Protein AF-A0A9X3EQH7-F1 (afdb_monomer)

Sequence (490 aa):
MEGELGTYFRPEPGEALQLRRQWLDAEDKPLDEDWRPAARTPAGTYRLDLADRPPRAVKLRYQLSRDYGTHNGPVADSYESDGGGDFWSVLALAGRDALELDLAALPPAGKPARLEWRGEPPDQRAVRIFRDTWGPRSTALQRSMTAPDGKVREPTPAQRAALAALAAEARADADAAADDDTRMLLRLAYLDVFPVLHDPAHAREQADWILARVDPLDPRLGLLSSVPFHLGRVLETADESFAARAEVWLGHAADHPHAELALTALHYLLARADARGLDDRVAALYARVREPRFADNFNAEFIARQFDPDRPIQRGKPFPDFEFPALAAGAPPVTGAARRGRPYFIEFWATWCGPCVAGMPELHAAYAAVNDLQAGPGEDALHELGPAARPNIEFVFVSLDAKPGDVEAFRAQQWTMPWTHAIVRPDDLADVWGRFGFMGIPMGVLVDEAGTVVALSSDLRDDELVPTLRQAARATPAAAIPARTAAGRP

Secondary structure (DSSP, 8-state):
-EEE------PPTTPPEEEEEEEE-TTS-EEEEEEEEEEEPTTS-EEEE-TT--TT--EEEEEEEETTEEE--S--SEEEE-SSSSEEEEEE-TT-SEEEE-GGGSPPTTPEEEPPP-SS-HHHHHHHHHHHHHHHHHHHHHHTTB-TTS-B-PPPHHHHHHHHHHHHHHHHHHHT-SSHHHHHHHHHHHHHHS---S-HHHHHHHHHHHHHH--TT-GGGGG-THHHHHHHHHHTT--HHHHHHHHHHHHHHTT-SSHHHHHHHHHHHHHHHHHTT-HHHHHHHHHHHTSGGGTT-HHHHHHHHHH-TT-SS-TTSBPPP-EE-BSSTTPPPEESGGGTTS-EEEEEE-TT-HHHHHTHHHHHHHHHHHTT--PPSSHHHHHTPPPPSS-SSEEEEEE--S-HHHHHHHHHHT----SEEEE--GGGHHHHHHHH---SS-EEEEE-TTSBEEEEGGGSSHHHHHHHHHHHHHSS----PPP-------

Nearest PDB structures (foldseek):
  3lwa-assembly1_A  TM=7.481E-01  e=4.629E-06  Corynebacterium glutamicum
  7pub-assembly1_DJ  TM=3.836E-01  e=9.292E-01  Trypanosoma brucei brucei
  8whl-assembly2_C  TM=3.987E-01  e=3.322E+00  Homo sapiens
  8whh-assembly1_D  TM=3.683E-01  e=8.192E+00  Homo sapiens

Structure (mmCIF, N/CA/C/O backbone):
data_AF-A0A9X3EQH7-F1
#
_entry.id   AF-A0A9X3EQH7-F1
#
loop_
_atom_site.group_PDB
_atom_site.id
_atom_site.type_symbol
_atom_site.label_atom_id
_atom_site.label_alt_id
_atom_site.label_comp_id
_atom_site.label_asym_id
_atom_site.label_entity_id
_atom_site.label_seq_id
_atom_site.pdbx_PDB_ins_code
_atom_site.Cartn_x
_atom_site.Cartn_y
_atom_site.Cartn_z
_atom_site.occupancy
_atom_site.B_iso_or_equiv
_atom_site.auth_seq_id
_atom_site.auth_comp_id
_atom_site.auth_asym_id
_atom_site.auth_atom_id
_atom_site.pdbx_PDB_model_num
ATOM 1 N N . MET A 1 1 ? 22.364 -3.019 -32.786 1.00 47.62 1 MET A N 1
ATOM 2 C CA . MET A 1 1 ? 23.163 -1.813 -33.098 1.00 47.62 1 MET A CA 1
ATOM 3 C C . MET A 1 1 ? 24.217 -2.171 -34.141 1.00 47.62 1 MET A C 1
ATOM 5 O O . MET A 1 1 ? 24.573 -3.342 -34.221 1.00 47.62 1 MET A O 1
ATOM 9 N N . GLU A 1 2 ? 24.688 -1.216 -34.944 1.00 48.81 2 GLU A N 1
ATOM 10 C CA . GLU A 1 2 ? 25.923 -1.395 -35.726 1.00 48.81 2 GLU A CA 1
ATOM 11 C C . GLU A 1 2 ? 27.108 -1.086 -34.806 1.00 48.81 2 GLU A C 1
ATOM 13 O O . GLU A 1 2 ? 27.130 -0.034 -34.170 1.00 48.81 2 GLU A O 1
ATOM 18 N N . GLY A 1 3 ? 28.041 -2.025 -34.662 1.00 50.38 3 GLY A N 1
ATOM 19 C CA . GLY A 1 3 ? 29.255 -1.845 -33.871 1.00 50.38 3 GLY A CA 1
ATOM 20 C C . GLY A 1 3 ? 30.444 -2.461 -34.592 1.00 50.38 3 GLY A C 1
ATOM 21 O O . GLY A 1 3 ? 30.319 -3.516 -35.213 1.00 50.38 3 GLY A O 1
ATOM 22 N N . GLU A 1 4 ? 31.591 -1.798 -34.543 1.00 52.47 4 GLU A N 1
ATOM 23 C CA . GLU A 1 4 ? 32.838 -2.345 -35.067 1.00 52.47 4 GLU A CA 1
ATOM 24 C C . GLU A 1 4 ? 33.473 -3.192 -33.967 1.00 52.47 4 GLU A C 1
ATOM 26 O O . GLU A 1 4 ? 33.865 -2.673 -32.924 1.00 52.47 4 GLU A O 1
ATOM 31 N N . LEU A 1 5 ? 33.528 -4.508 -34.168 1.00 54.84 5 LEU A N 1
ATOM 32 C CA . LEU A 1 5 ? 34.350 -5.347 -33.307 1.00 54.84 5 LEU A CA 1
ATOM 33 C C . LEU A 1 5 ? 35.828 -5.029 -33.603 1.00 54.84 5 LEU A C 1
ATOM 35 O O . LEU A 1 5 ? 36.191 -4.792 -34.759 1.00 54.84 5 LEU A O 1
ATOM 39 N N . GLY A 1 6 ? 36.642 -4.951 -32.548 1.00 54.53 6 GLY A N 1
ATOM 40 C CA . GLY A 1 6 ? 37.975 -4.349 -32.567 1.00 54.53 6 GLY A CA 1
ATOM 41 C C . GLY A 1 6 ? 38.993 -4.987 -33.522 1.00 54.53 6 GLY A C 1
ATOM 42 O O . GLY A 1 6 ? 38.753 -5.974 -34.217 1.00 54.53 6 GLY A O 1
ATOM 43 N N . THR A 1 7 ? 40.186 -4.395 -33.571 1.00 56.50 7 THR A N 1
ATOM 44 C CA . THR A 1 7 ? 41.328 -4.898 -34.346 1.00 56.50 7 THR A CA 1
ATOM 45 C C . THR A 1 7 ? 41.802 -6.255 -33.831 1.00 56.50 7 THR A C 1
ATOM 47 O O . THR A 1 7 ? 42.535 -6.336 -32.852 1.00 56.50 7 THR A O 1
ATOM 50 N N . TYR A 1 8 ? 41.433 -7.328 -34.525 1.00 66.19 8 TYR A N 1
ATOM 51 C CA . TYR A 1 8 ? 41.909 -8.675 -34.217 1.00 66.19 8 TYR A CA 1
ATOM 52 C C . TYR A 1 8 ? 43.378 -8.866 -34.591 1.00 66.19 8 TYR A C 1
ATOM 54 O O . TYR A 1 8 ? 43.788 -8.572 -35.718 1.00 66.19 8 TYR A O 1
ATOM 62 N N . PHE A 1 9 ? 44.168 -9.432 -33.678 1.00 64.81 9 PHE A N 1
ATOM 63 C CA . PHE A 1 9 ? 45.531 -9.855 -33.987 1.00 64.81 9 PHE A CA 1
ATOM 64 C C . PHE A 1 9 ? 45.555 -11.298 -34.513 1.00 64.81 9 PHE A C 1
ATOM 66 O O . PHE A 1 9 ? 44.743 -12.138 -34.123 1.00 64.81 9 PHE A O 1
ATOM 73 N N . ARG A 1 10 ? 46.524 -11.608 -35.381 1.00 66.44 10 ARG A N 1
ATOM 74 C CA . ARG A 1 10 ? 46.844 -12.983 -35.792 1.00 66.44 10 ARG A CA 1
ATOM 75 C C . ARG A 1 10 ? 48.237 -13.349 -35.25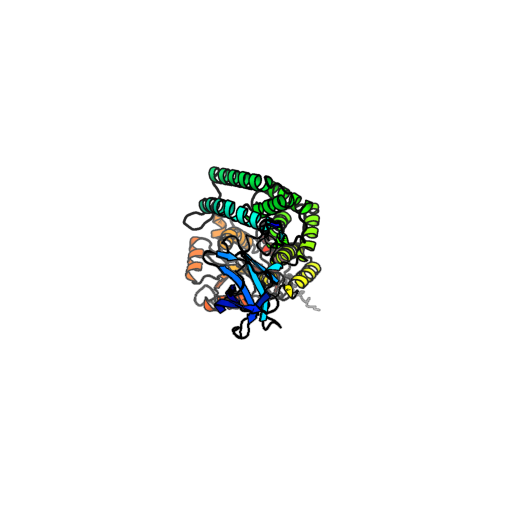3 1.00 66.44 10 ARG A C 1
ATOM 77 O O . ARG A 1 10 ? 49.161 -12.570 -35.492 1.00 66.44 10 ARG A O 1
ATOM 84 N N . PRO A 1 11 ? 48.397 -14.450 -34.492 1.00 65.62 11 PRO A N 1
ATOM 85 C CA . PRO A 1 11 ? 49.711 -14.942 -34.071 1.00 65.62 11 PRO A CA 1
ATOM 86 C C . PRO A 1 11 ? 50.569 -15.315 -35.284 1.00 65.62 11 PRO A C 1
ATOM 88 O O . PRO A 1 11 ? 50.025 -15.709 -36.322 1.00 65.62 11 PRO A O 1
ATOM 91 N N . GLU A 1 12 ? 51.893 -15.240 -35.150 1.00 69.69 12 GLU A N 1
ATOM 92 C CA . GLU A 1 12 ? 52.789 -15.717 -36.206 1.00 69.69 12 GLU A CA 1
ATOM 93 C C . GLU A 1 12 ? 52.709 -17.254 -36.341 1.00 69.69 12 GLU A C 1
ATOM 95 O O . GLU A 1 12 ? 52.371 -17.965 -35.382 1.00 69.69 12 GLU A O 1
ATOM 100 N N . PRO A 1 13 ? 53.012 -17.823 -37.523 1.00 65.81 13 PRO A N 1
ATOM 101 C CA . PRO A 1 13 ? 53.007 -19.268 -37.718 1.00 65.81 13 PRO A CA 1
ATOM 102 C C . PRO A 1 13 ? 53.921 -19.995 -36.717 1.00 65.81 13 PRO A C 1
ATOM 104 O O . PRO A 1 13 ? 55.137 -19.838 -36.740 1.00 65.81 13 PRO A O 1
ATOM 107 N N . GLY A 1 14 ? 53.328 -20.840 -35.868 1.00 67.81 14 GLY A N 1
ATOM 108 C CA . GLY A 1 14 ? 54.047 -21.628 -34.856 1.00 67.81 14 GLY A CA 1
ATOM 109 C C . GLY A 1 14 ? 53.957 -21.077 -33.430 1.00 67.81 14 GLY A C 1
ATOM 110 O O . GLY A 1 14 ? 54.350 -21.779 -32.500 1.00 67.81 14 GLY A O 1
ATOM 111 N N . GLU A 1 15 ? 53.391 -19.884 -33.233 1.00 72.31 15 GLU A N 1
ATOM 112 C CA . GLU A 1 15 ? 53.126 -19.342 -31.898 1.00 72.31 15 GLU A CA 1
ATOM 113 C C . GLU A 1 15 ? 51.874 -19.966 -31.264 1.00 72.31 15 GLU A C 1
ATOM 115 O O . GLU A 1 15 ? 50.870 -20.231 -31.936 1.00 72.31 15 GLU A O 1
ATOM 120 N N . ALA A 1 16 ? 51.928 -20.177 -29.946 1.00 80.44 16 ALA A N 1
ATOM 121 C CA . ALA A 1 16 ? 50.755 -20.515 -29.150 1.00 80.44 16 ALA A CA 1
ATOM 122 C C . ALA A 1 16 ? 49.881 -19.270 -28.946 1.00 80.44 16 ALA A C 1
ATOM 124 O O . ALA A 1 16 ? 50.389 -18.174 -28.709 1.00 80.44 16 ALA A O 1
ATOM 125 N N . LEU A 1 17 ? 48.562 -19.446 -28.997 1.00 86.50 17 LEU A N 1
ATOM 126 C CA . LEU A 1 17 ? 47.609 -18.377 -28.716 1.00 86.50 17 LEU A CA 1
ATOM 127 C C . LEU A 1 17 ? 47.393 -18.302 -27.205 1.00 86.50 17 LEU A C 1
ATOM 129 O O . LEU A 1 17 ? 47.010 -19.306 -26.617 1.00 86.50 17 LEU A O 1
ATOM 133 N N . GLN A 1 18 ? 47.631 -17.154 -26.572 1.00 89.25 18 GLN A N 1
ATOM 134 C CA . GLN A 1 18 ? 47.339 -16.979 -25.146 1.00 89.25 18 GLN A CA 1
ATOM 135 C C . GLN A 1 18 ? 45.876 -16.592 -24.942 1.00 89.25 18 GLN A C 1
ATOM 137 O O . GLN A 1 18 ? 45.337 -15.759 -25.672 1.00 89.25 18 GLN A O 1
ATOM 142 N N . LEU A 1 19 ? 45.242 -17.185 -23.934 1.00 90.81 19 LEU A N 1
ATOM 143 C CA . LEU A 1 19 ? 43.867 -16.909 -23.545 1.00 90.81 19 LEU A CA 1
ATOM 144 C C . LEU A 1 19 ? 43.802 -16.536 -22.072 1.00 90.81 19 LEU A C 1
ATOM 146 O O . LEU A 1 19 ? 44.406 -17.206 -21.241 1.00 90.81 19 LEU A O 1
ATOM 150 N N . ARG A 1 20 ? 43.008 -15.517 -21.758 1.00 92.00 20 ARG A N 1
ATOM 151 C CA . ARG A 1 20 ? 42.480 -15.270 -20.416 1.00 92.00 20 ARG A CA 1
ATOM 152 C C . ARG A 1 20 ? 41.190 -16.060 -20.276 1.00 92.00 20 ARG A C 1
ATOM 154 O O . ARG A 1 20 ? 40.320 -15.919 -21.133 1.00 92.00 20 ARG A O 1
ATOM 161 N N . ARG A 1 21 ? 41.035 -16.863 -19.232 1.00 93.69 21 ARG A N 1
ATOM 162 C CA . ARG A 1 21 ? 39.824 -17.652 -18.971 1.00 93.69 21 ARG A CA 1
ATOM 163 C C . ARG A 1 21 ? 39.315 -17.325 -17.585 1.00 93.69 21 ARG A C 1
ATOM 165 O O . ARG A 1 21 ? 40.122 -17.231 -16.670 1.00 93.69 21 ARG A O 1
ATOM 172 N N . GLN A 1 22 ? 38.003 -17.253 -17.399 1.00 95.00 22 GLN A N 1
ATOM 173 C CA . GLN A 1 22 ? 37.457 -17.553 -16.084 1.00 95.00 22 GLN A CA 1
ATOM 174 C C . GLN A 1 22 ? 36.165 -18.359 -16.121 1.00 95.00 22 GLN A C 1
ATOM 176 O O . GLN A 1 22 ? 35.323 -18.240 -17.015 1.00 95.00 22 GLN A O 1
ATOM 181 N N . TRP A 1 23 ? 36.061 -19.213 -15.116 1.00 95.94 23 TRP A N 1
ATOM 182 C CA . TRP A 1 23 ? 35.001 -20.185 -14.929 1.00 95.94 23 TRP A CA 1
ATOM 183 C C . TRP A 1 23 ? 33.902 -19.587 -14.057 1.00 95.94 23 TRP A C 1
ATOM 185 O O . TRP A 1 23 ? 34.209 -18.960 -13.044 1.00 95.94 23 TRP A O 1
ATOM 195 N N . LEU A 1 24 ? 32.639 -19.803 -14.420 1.00 94.75 24 LEU A N 1
ATOM 196 C CA . LEU A 1 24 ? 31.483 -19.267 -13.699 1.00 94.75 24 LEU A CA 1
ATOM 197 C C . LEU A 1 24 ? 30.550 -20.397 -13.242 1.00 94.75 24 LEU A C 1
ATOM 199 O O . LEU A 1 24 ? 30.375 -21.391 -13.961 1.00 94.75 24 LEU A O 1
ATOM 203 N N . ASP A 1 25 ? 29.948 -20.238 -12.062 1.00 95.19 25 ASP A N 1
ATOM 204 C CA . ASP A 1 25 ? 28.865 -21.105 -11.580 1.00 95.19 25 ASP A CA 1
ATOM 205 C C . ASP A 1 25 ? 27.483 -20.707 -12.139 1.00 95.19 25 ASP A C 1
ATOM 207 O O . ASP A 1 25 ? 27.373 -19.892 -13.057 1.00 95.19 25 ASP A O 1
ATOM 211 N N . ALA A 1 26 ? 26.422 -21.367 -11.661 1.00 91.00 26 ALA A N 1
ATOM 212 C CA . ALA A 1 26 ? 25.060 -21.189 -12.170 1.00 91.00 26 ALA A CA 1
ATOM 213 C C . ALA A 1 26 ? 24.463 -19.815 -11.842 1.00 91.00 26 ALA A C 1
ATOM 215 O O . ALA A 1 26 ? 23.550 -19.370 -12.536 1.00 91.00 26 ALA A O 1
ATOM 216 N N . GLU A 1 27 ? 25.006 -19.139 -10.831 1.00 90.38 27 GLU A N 1
ATOM 217 C CA . GLU A 1 27 ? 24.632 -17.792 -10.412 1.00 90.38 27 GLU A CA 1
ATOM 218 C C . GLU A 1 27 ? 25.561 -16.716 -11.005 1.00 90.38 27 GLU A C 1
ATOM 220 O O . GLU A 1 27 ? 25.587 -15.587 -10.515 1.00 90.38 27 GLU A O 1
ATOM 225 N N . ASP A 1 28 ? 26.340 -17.063 -12.038 1.00 85.25 28 ASP A N 1
ATOM 226 C CA . ASP A 1 28 ? 27.300 -16.185 -12.715 1.00 85.25 28 ASP A CA 1
ATOM 227 C C . ASP A 1 28 ? 28.432 -15.664 -11.811 1.00 85.25 28 ASP A C 1
ATOM 229 O O . ASP A 1 28 ? 29.045 -14.626 -12.080 1.00 85.25 28 ASP A O 1
ATOM 233 N N . LYS A 1 29 ? 28.773 -16.399 -10.742 1.00 89.31 29 LYS A N 1
ATOM 234 C CA . LYS A 1 29 ? 29.899 -16.041 -9.872 1.00 89.31 29 LYS A CA 1
ATOM 235 C C . LYS A 1 29 ? 31.217 -16.634 -10.381 1.00 89.31 29 LYS A C 1
ATOM 237 O O . LYS A 1 29 ? 31.267 -17.828 -10.689 1.00 89.31 29 LYS A O 1
ATOM 242 N N . PRO A 1 30 ? 32.310 -15.845 -10.402 1.00 89.50 30 PRO A N 1
ATOM 243 C CA . PRO A 1 30 ? 33.646 -16.339 -10.725 1.00 89.50 30 PRO A CA 1
ATOM 244 C C . PRO A 1 30 ? 34.120 -17.414 -9.747 1.00 89.50 30 PRO A C 1
ATOM 246 O O . PRO A 1 30 ? 34.098 -17.210 -8.533 1.00 89.50 30 PRO A O 1
ATOM 249 N N . LEU A 1 31 ? 34.584 -18.538 -10.286 1.00 92.75 31 LEU A N 1
ATOM 250 C CA . LEU A 1 31 ? 35.161 -19.647 -9.527 1.00 92.75 31 LEU A CA 1
ATOM 251 C C . LEU A 1 31 ? 36.690 -19.625 -9.557 1.00 92.75 31 LEU A C 1
ATOM 253 O O . LEU A 1 31 ? 37.321 -19.843 -8.527 1.00 92.75 31 LEU A O 1
ATOM 257 N N . ASP A 1 32 ? 37.267 -19.385 -10.735 1.00 93.06 32 ASP A N 1
ATOM 258 C CA . ASP A 1 32 ? 38.712 -19.317 -10.953 1.00 93.06 32 ASP A CA 1
ATOM 259 C C . ASP A 1 32 ? 39.026 -18.558 -12.251 1.00 93.06 32 ASP A C 1
ATOM 261 O O . ASP A 1 32 ? 38.232 -18.617 -13.194 1.00 93.06 32 ASP A O 1
ATOM 265 N N . GLU A 1 33 ? 40.169 -17.871 -12.298 1.00 92.44 33 GLU A N 1
ATOM 266 C CA . GLU A 1 33 ? 40.661 -17.110 -13.452 1.00 92.44 33 GLU A CA 1
ATOM 267 C C . GLU A 1 33 ? 42.134 -17.428 -13.723 1.00 92.44 33 GLU A C 1
ATOM 269 O O . GLU A 1 33 ? 42.981 -17.287 -12.841 1.00 92.44 33 GLU A O 1
ATOM 274 N N . ASP A 1 34 ? 42.456 -17.796 -14.963 1.00 91.12 34 ASP A N 1
ATOM 275 C CA . ASP A 1 34 ? 43.820 -18.123 -15.361 1.00 91.12 34 ASP A CA 1
ATOM 276 C C . ASP A 1 34 ? 44.175 -17.677 -16.787 1.00 91.12 34 ASP A C 1
ATOM 278 O O . ASP A 1 34 ? 43.331 -17.258 -17.585 1.00 91.12 34 ASP A O 1
ATOM 282 N N . TRP A 1 35 ? 45.472 -17.751 -17.099 1.00 90.69 35 TRP A N 1
ATOM 283 C CA . TRP A 1 35 ? 46.003 -17.522 -18.441 1.00 90.69 35 TRP A CA 1
ATOM 284 C C . TRP A 1 35 ? 46.541 -18.834 -18.996 1.00 90.69 35 TRP A C 1
ATOM 286 O O . TRP A 1 35 ? 47.392 -19.472 -18.368 1.00 90.69 35 TRP A O 1
ATOM 296 N N . ARG A 1 36 ? 46.063 -19.245 -20.172 1.00 88.31 36 ARG A N 1
ATOM 297 C CA . ARG A 1 36 ? 46.442 -20.519 -20.789 1.00 88.31 36 ARG A CA 1
ATOM 298 C C . ARG A 1 36 ? 46.743 -20.405 -22.275 1.00 88.31 36 ARG A C 1
ATOM 300 O O . ARG A 1 36 ? 46.011 -19.727 -22.993 1.00 88.31 36 ARG A O 1
ATOM 307 N N . PRO A 1 37 ? 47.748 -21.150 -22.766 1.00 89.25 37 PRO A N 1
ATOM 308 C CA . PRO A 1 37 ? 47.955 -21.308 -24.193 1.00 89.25 37 PRO A CA 1
ATOM 309 C C . PRO A 1 37 ? 46.933 -22.281 -24.800 1.00 89.25 37 PRO A C 1
ATOM 311 O O . PRO A 1 37 ? 46.710 -23.367 -24.265 1.00 89.25 37 PRO A O 1
ATOM 314 N N . ALA A 1 38 ? 46.385 -21.941 -25.964 1.00 88.56 38 ALA A N 1
ATOM 315 C CA . ALA A 1 38 ? 45.770 -22.895 -26.880 1.00 88.56 38 ALA A CA 1
ATOM 316 C C . ALA A 1 38 ? 46.806 -23.382 -27.901 1.00 88.56 38 ALA A C 1
ATOM 318 O O . ALA A 1 38 ? 47.570 -22.597 -28.476 1.00 88.56 38 ALA A O 1
ATOM 319 N N . ALA A 1 39 ? 46.823 -24.693 -28.135 1.00 87.50 39 ALA A N 1
ATOM 320 C CA . ALA A 1 39 ? 47.777 -25.330 -29.031 1.00 87.50 39 ALA A CA 1
ATOM 321 C C . ALA A 1 39 ? 47.301 -25.240 -30.483 1.00 87.50 39 ALA A C 1
ATOM 323 O O . ALA A 1 39 ? 46.134 -25.495 -30.781 1.00 87.50 39 ALA A O 1
ATOM 324 N N . ARG A 1 40 ? 48.211 -24.919 -31.404 1.00 87.38 40 ARG A N 1
ATOM 325 C CA . ARG A 1 40 ? 47.906 -24.902 -32.837 1.00 87.38 40 ARG A CA 1
ATOM 326 C C . ARG A 1 40 ? 47.706 -26.329 -33.354 1.00 87.38 40 ARG A C 1
ATOM 328 O O . ARG A 1 40 ? 48.545 -27.198 -33.125 1.00 87.38 40 ARG A O 1
ATOM 335 N N . THR A 1 41 ? 46.616 -26.568 -34.071 1.00 87.62 41 THR A N 1
ATOM 336 C CA . THR A 1 41 ? 46.286 -27.868 -34.663 1.00 87.62 41 THR A CA 1
ATOM 337 C C . THR A 1 41 ? 46.923 -28.022 -36.054 1.00 87.62 41 THR A C 1
ATOM 339 O O . THR A 1 41 ? 47.283 -27.022 -36.689 1.00 87.62 41 THR A O 1
ATOM 342 N N . PRO A 1 42 ? 47.030 -29.253 -36.596 1.00 85.31 42 PRO A N 1
ATOM 343 C CA . PRO A 1 42 ? 47.470 -29.471 -37.978 1.00 85.31 42 PRO A CA 1
ATOM 344 C C . PRO A 1 42 ? 46.581 -28.789 -39.029 1.00 85.31 42 PRO A C 1
ATOM 346 O O . PRO A 1 42 ? 47.064 -28.445 -40.104 1.00 85.31 42 PRO A O 1
ATOM 349 N N . ALA A 1 43 ? 45.300 -28.565 -38.713 1.00 84.44 43 ALA A N 1
ATOM 350 C CA . ALA A 1 43 ? 44.348 -27.869 -39.578 1.00 84.44 43 ALA A CA 1
ATOM 351 C C . ALA A 1 43 ? 44.527 -26.338 -39.568 1.00 84.44 43 ALA A C 1
ATOM 353 O O . ALA A 1 43 ? 43.871 -25.639 -40.334 1.00 84.44 43 ALA A O 1
ATOM 354 N N . GLY A 1 44 ? 45.417 -25.808 -38.720 1.00 83.81 44 GLY A N 1
ATOM 355 C CA . GLY A 1 44 ? 45.674 -24.374 -38.598 1.00 83.81 44 GLY A CA 1
ATOM 356 C C . GLY A 1 44 ? 44.740 -23.631 -37.638 1.00 83.81 44 GLY A C 1
ATOM 357 O O . GLY A 1 44 ? 44.890 -22.418 -37.510 1.00 83.81 44 GLY A O 1
ATOM 358 N N . THR A 1 45 ? 43.837 -24.336 -36.947 1.00 89.19 45 THR A N 1
ATOM 359 C CA . THR A 1 45 ? 43.031 -23.814 -35.826 1.00 89.19 45 THR A CA 1
ATOM 360 C C . THR A 1 45 ? 43.816 -23.870 -34.515 1.00 89.19 45 THR A C 1
ATOM 362 O O . THR A 1 45 ? 44.944 -24.367 -34.472 1.00 89.19 45 THR A O 1
ATOM 365 N N . TYR A 1 46 ? 43.221 -23.383 -33.428 1.00 91.38 46 TYR A N 1
ATOM 366 C CA . TYR A 1 46 ? 43.763 -23.513 -32.078 1.00 91.38 46 TYR A CA 1
ATOM 367 C C . TYR A 1 46 ? 42.813 -24.305 -31.190 1.00 91.38 46 TYR A C 1
ATOM 369 O O . TYR A 1 46 ? 41.621 -24.024 -31.162 1.00 91.38 46 TYR A O 1
ATOM 377 N N . ARG A 1 47 ? 43.343 -25.260 -30.428 1.00 91.94 47 ARG A N 1
ATOM 378 C CA . ARG A 1 47 ? 42.570 -26.082 -29.500 1.00 91.94 47 ARG A CA 1
ATOM 379 C C . ARG A 1 47 ? 42.886 -25.715 -28.055 1.00 91.94 47 ARG A C 1
ATOM 381 O O . ARG A 1 47 ? 44.049 -25.743 -27.648 1.00 91.94 47 ARG A O 1
ATOM 388 N N . LEU A 1 48 ? 41.843 -25.425 -27.283 1.00 91.44 48 LEU A N 1
ATOM 389 C CA . LEU A 1 48 ? 41.891 -25.274 -25.831 1.00 91.44 48 LEU A CA 1
ATOM 390 C C . LEU A 1 48 ? 41.163 -26.455 -25.181 1.00 91.44 48 LEU A C 1
ATOM 392 O O . LEU A 1 48 ? 39.971 -26.650 -25.410 1.00 91.44 48 LEU A O 1
ATOM 396 N N . ASP A 1 49 ? 41.878 -27.233 -24.376 1.00 91.44 49 ASP A N 1
ATOM 397 C CA . ASP A 1 49 ? 41.288 -28.304 -23.572 1.00 91.44 49 ASP A CA 1
ATOM 398 C C . ASP A 1 49 ? 40.560 -27.715 -22.350 1.00 91.44 49 ASP A C 1
ATOM 400 O O . ASP A 1 49 ? 41.024 -26.728 -21.772 1.00 91.44 49 ASP A O 1
ATOM 404 N N . LEU A 1 50 ? 39.412 -28.292 -21.985 1.00 92.00 50 LEU A N 1
ATOM 405 C CA . LEU A 1 50 ? 38.590 -27.873 -20.845 1.00 92.00 50 LEU A CA 1
ATOM 406 C C . LEU A 1 50 ? 38.514 -28.942 -19.743 1.00 92.00 50 LEU A C 1
ATOM 408 O O . LEU A 1 50 ? 37.696 -28.824 -18.828 1.00 92.00 50 LEU A O 1
ATOM 412 N N . ALA A 1 51 ? 39.342 -29.989 -19.806 1.00 89.69 51 ALA A N 1
ATOM 413 C CA . ALA A 1 51 ? 39.387 -31.046 -18.795 1.00 89.69 51 ALA A CA 1
ATOM 414 C C . ALA A 1 51 ? 39.755 -30.533 -17.390 1.00 89.69 51 ALA A C 1
ATOM 416 O O . ALA A 1 51 ? 39.439 -31.186 -16.398 1.00 89.69 51 ALA A O 1
ATOM 417 N N . ASP A 1 52 ? 40.392 -29.362 -17.299 1.00 90.75 52 ASP A N 1
ATOM 418 C CA . ASP A 1 52 ? 40.747 -28.696 -16.046 1.00 90.75 52 ASP A CA 1
ATOM 419 C C . ASP A 1 52 ? 39.609 -27.854 -15.439 1.00 90.75 52 ASP A C 1
ATOM 421 O O . ASP A 1 52 ? 39.827 -27.164 -14.442 1.00 90.75 52 ASP A O 1
ATOM 425 N N . ARG A 1 53 ? 38.389 -27.916 -15.999 1.00 92.50 53 ARG A N 1
ATOM 426 C CA . ARG A 1 53 ? 37.247 -27.141 -15.497 1.00 92.50 53 ARG A CA 1
ATOM 427 C C . ARG A 1 53 ? 36.913 -27.467 -14.031 1.00 92.50 53 ARG A C 1
ATOM 429 O O . ARG A 1 53 ? 36.806 -28.646 -13.673 1.00 92.50 53 ARG A O 1
ATOM 436 N N . PRO A 1 54 ? 36.642 -26.456 -13.183 1.00 94.44 54 PRO A N 1
ATOM 437 C CA . PRO A 1 54 ? 36.138 -26.685 -11.833 1.00 94.44 54 PRO A CA 1
ATOM 438 C C . PRO A 1 54 ? 34.810 -27.469 -11.838 1.00 94.44 54 PRO A C 1
ATOM 440 O O . PRO A 1 54 ? 33.962 -27.209 -12.692 1.00 94.44 54 PRO A O 1
ATOM 443 N N . PRO A 1 55 ? 34.542 -28.359 -10.859 1.00 92.69 55 PRO A N 1
ATOM 444 C CA . PRO A 1 55 ? 33.320 -29.178 -10.842 1.00 92.69 55 PRO A CA 1
ATOM 445 C C . PRO A 1 55 ? 32.002 -28.389 -10.840 1.00 92.69 55 PRO A C 1
ATOM 447 O O . PRO A 1 55 ? 30.981 -28.897 -11.291 1.00 92.69 55 PRO A O 1
ATOM 450 N N . ARG A 1 56 ? 32.016 -27.158 -10.312 1.00 95.38 56 ARG A N 1
ATOM 451 C CA . ARG A 1 56 ? 30.854 -26.254 -10.256 1.00 95.38 56 ARG A CA 1
ATOM 452 C C . ARG A 1 56 ? 30.721 -25.349 -11.483 1.00 95.38 56 ARG A C 1
ATOM 454 O O . ARG A 1 56 ? 29.755 -24.597 -11.562 1.00 95.38 56 ARG A O 1
ATOM 461 N N . ALA A 1 57 ? 31.686 -25.377 -12.400 1.00 95.62 57 ALA A N 1
ATOM 462 C CA . ALA A 1 57 ? 31.681 -24.497 -13.553 1.00 95.62 57 ALA A CA 1
ATOM 463 C C . ALA A 1 57 ? 30.622 -24.948 -14.563 1.00 95.62 57 ALA A C 1
ATOM 465 O O . ALA A 1 57 ? 30.659 -26.075 -15.060 1.00 95.62 57 ALA A O 1
ATOM 466 N N . VAL A 1 58 ? 29.704 -24.045 -14.898 1.00 95.69 58 VAL A N 1
ATOM 467 C CA . VAL A 1 58 ? 28.673 -24.263 -15.927 1.00 95.69 58 VAL A CA 1
ATOM 468 C C . VAL A 1 58 ? 28.842 -23.335 -17.126 1.00 95.69 58 VAL A C 1
ATOM 470 O O . VAL A 1 58 ? 28.346 -23.650 -18.211 1.00 95.69 58 VAL A O 1
ATOM 473 N N . LYS A 1 59 ? 29.596 -22.239 -16.971 1.00 96.12 59 LYS A N 1
ATOM 474 C CA . LYS A 1 59 ? 29.991 -21.344 -18.062 1.00 96.12 59 LYS A CA 1
ATOM 475 C C . LYS A 1 59 ? 31.492 -21.060 -18.022 1.00 96.12 59 LYS A C 1
ATOM 477 O O . LYS A 1 59 ? 32.138 -21.133 -16.975 1.00 96.12 59 LYS A O 1
ATOM 482 N N . LEU A 1 60 ? 32.034 -20.715 -19.181 1.00 95.94 60 LEU A N 1
ATOM 483 C CA . LEU A 1 60 ? 33.384 -20.195 -19.356 1.00 95.94 60 LEU A CA 1
ATOM 484 C C . LEU A 1 60 ? 33.284 -18.858 -20.079 1.00 95.94 60 LEU A C 1
ATOM 486 O O . LEU A 1 60 ? 32.680 -18.787 -21.150 1.00 95.94 60 LEU A O 1
ATOM 490 N N . ARG A 1 61 ? 33.923 -17.828 -19.528 1.00 94.75 61 ARG A N 1
ATOM 491 C CA . ARG A 1 61 ? 34.239 -16.615 -20.280 1.00 94.75 61 ARG A CA 1
ATOM 492 C C . ARG A 1 61 ? 35.717 -16.588 -20.631 1.00 94.75 61 ARG A C 1
ATOM 494 O O . ARG A 1 61 ? 36.555 -16.939 -19.801 1.00 94.75 61 ARG A O 1
ATOM 501 N N . TYR A 1 62 ? 36.049 -16.181 -21.850 1.00 93.44 62 TYR A N 1
ATOM 502 C CA . TYR A 1 62 ? 37.440 -16.080 -22.274 1.00 93.44 62 TYR A CA 1
ATOM 503 C C . TYR A 1 62 ? 37.712 -14.889 -23.195 1.00 93.44 62 TYR A C 1
ATOM 505 O O . TYR A 1 62 ? 36.804 -14.359 -23.837 1.00 93.44 62 TYR A O 1
ATOM 513 N N . GLN A 1 63 ? 38.982 -14.494 -23.259 1.00 91.19 63 GLN A N 1
ATOM 514 C CA . GLN A 1 63 ? 39.514 -13.496 -24.187 1.00 91.19 63 GLN A CA 1
ATOM 515 C C . GLN A 1 63 ? 40.851 -13.970 -24.756 1.00 91.19 63 GLN A C 1
ATOM 517 O O . GLN A 1 63 ? 41.629 -14.634 -24.072 1.00 91.19 63 GLN A O 1
ATOM 522 N N . LEU A 1 64 ? 41.136 -13.614 -26.004 1.00 88.88 64 LEU A N 1
ATOM 523 C CA . LEU A 1 64 ? 42.452 -13.753 -26.621 1.00 88.88 64 LEU A CA 1
ATOM 524 C C . LEU A 1 64 ? 43.391 -12.685 -26.053 1.00 88.88 64 LEU A C 1
ATOM 526 O O . LEU A 1 64 ? 42.967 -11.551 -25.867 1.00 88.88 64 LEU A O 1
ATOM 530 N N . SER A 1 65 ? 44.657 -13.011 -25.807 1.00 83.25 65 SER A N 1
ATOM 531 C CA . SER A 1 65 ? 45.614 -12.109 -25.152 1.00 83.25 65 SER A CA 1
ATOM 532 C C . SER A 1 65 ? 46.926 -11.970 -25.908 1.00 83.25 65 SER A C 1
ATOM 534 O O . SER A 1 65 ? 47.464 -12.969 -26.394 1.00 83.25 65 SER A O 1
ATOM 536 N N . ARG A 1 66 ? 47.466 -10.745 -25.962 1.00 73.38 66 ARG A N 1
ATOM 537 C CA . ARG A 1 66 ? 48.832 -10.457 -26.427 1.00 73.38 66 ARG A CA 1
ATOM 538 C C . ARG A 1 66 ? 49.332 -9.120 -25.882 1.00 73.38 66 ARG A C 1
ATOM 540 O O . ARG A 1 66 ? 48.601 -8.144 -25.996 1.00 73.38 66 ARG A O 1
ATOM 547 N N . ASP A 1 67 ? 50.570 -9.098 -25.373 1.00 60.72 67 ASP A N 1
ATOM 548 C CA . ASP A 1 67 ? 51.448 -7.977 -24.958 1.00 60.72 67 ASP A CA 1
ATOM 549 C C . ASP A 1 67 ? 50.817 -6.761 -24.237 1.00 60.72 67 ASP A C 1
ATOM 551 O O . ASP A 1 67 ? 51.270 -6.407 -23.150 1.00 60.72 67 ASP A O 1
ATOM 555 N N . TYR A 1 68 ? 49.783 -6.124 -24.798 1.00 53.62 68 TYR A N 1
ATOM 556 C CA . TYR A 1 68 ? 49.117 -4.930 -24.266 1.00 53.62 68 TYR A CA 1
ATOM 557 C C . TYR A 1 68 ? 47.573 -4.940 -24.361 1.00 53.62 68 TYR A C 1
ATOM 559 O O . TYR A 1 68 ? 46.965 -3.891 -24.155 1.00 53.62 68 TYR A O 1
ATOM 567 N N . GLY A 1 69 ? 46.910 -6.072 -24.649 1.00 69.62 69 GLY A N 1
ATOM 568 C CA . GLY A 1 69 ? 45.439 -6.097 -24.705 1.00 69.62 69 GLY A CA 1
ATOM 569 C C . GLY A 1 69 ? 44.775 -7.475 -24.766 1.00 69.62 69 GLY A C 1
ATOM 570 O O . GLY A 1 69 ? 45.407 -8.491 -25.075 1.00 69.62 69 GLY A O 1
ATOM 571 N N . THR A 1 70 ? 43.473 -7.484 -24.474 1.00 80.56 70 THR A N 1
ATOM 572 C CA . THR A 1 70 ? 42.579 -8.647 -24.533 1.00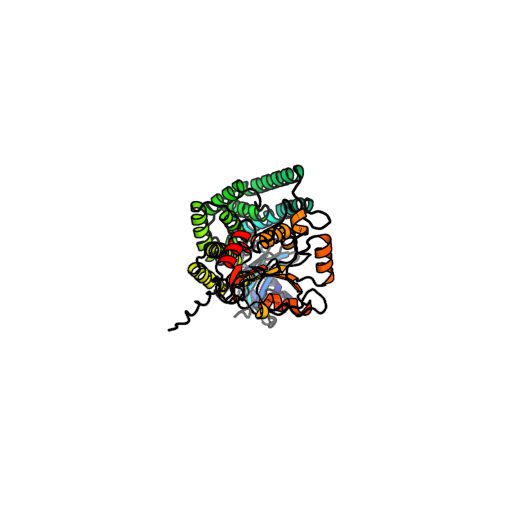 80.56 70 THR A CA 1
ATOM 573 C C . THR A 1 70 ? 41.486 -8.428 -25.569 1.00 80.56 70 THR A C 1
ATOM 575 O O . THR A 1 70 ? 40.990 -7.315 -25.684 1.00 80.56 70 THR A O 1
ATOM 578 N N . HIS A 1 71 ? 41.112 -9.482 -26.295 1.00 82.25 71 HIS A N 1
ATOM 579 C CA . HIS A 1 71 ? 40.129 -9.401 -27.375 1.00 82.25 71 HIS A CA 1
ATOM 580 C C . HIS A 1 71 ? 39.110 -10.535 -27.327 1.00 82.25 71 HIS A C 1
ATOM 582 O O . HIS A 1 71 ? 39.423 -11.639 -26.871 1.00 82.25 71 HIS A O 1
ATOM 588 N N . ASN A 1 72 ? 37.908 -10.309 -27.854 1.00 83.44 72 ASN A N 1
ATOM 589 C CA . ASN A 1 72 ? 36.917 -11.366 -27.992 1.00 83.44 72 ASN A CA 1
ATOM 590 C C . ASN A 1 72 ? 37.405 -12.491 -28.930 1.00 83.44 72 ASN A C 1
ATOM 592 O O . ASN A 1 72 ? 38.152 -12.281 -29.887 1.00 83.44 72 ASN A O 1
ATOM 596 N N . GLY A 1 73 ? 36.969 -13.717 -28.659 1.00 85.69 73 GLY A N 1
ATOM 597 C CA . GLY A 1 73 ? 37.234 -14.884 -29.483 1.00 85.69 73 GLY A CA 1
ATOM 598 C C . GLY A 1 73 ? 36.185 -15.123 -30.580 1.00 85.69 73 GLY A C 1
ATOM 599 O O . GLY A 1 73 ? 35.101 -14.526 -30.566 1.00 85.69 73 GLY A O 1
ATOM 600 N N . PRO A 1 74 ? 36.496 -16.026 -31.531 1.00 83.62 74 PRO A N 1
ATOM 601 C CA . PRO A 1 74 ? 35.620 -16.358 -32.660 1.00 83.62 74 PRO A CA 1
ATOM 602 C C . PRO A 1 74 ? 34.433 -17.262 -32.302 1.00 83.62 74 PRO A C 1
ATOM 604 O O . PRO A 1 74 ? 33.558 -17.460 -33.140 1.00 83.62 74 PRO A O 1
ATOM 607 N N . VAL A 1 75 ? 34.404 -17.844 -31.098 1.00 86.25 75 VAL A N 1
ATOM 608 C CA . VAL A 1 75 ? 33.387 -18.821 -30.685 1.00 86.25 75 VAL A CA 1
ATOM 609 C C . VAL A 1 75 ? 32.770 -18.372 -29.367 1.00 86.25 75 VAL A C 1
ATOM 611 O O . VAL A 1 75 ? 33.435 -18.374 -28.336 1.00 86.25 75 VAL A O 1
ATOM 614 N N . ALA A 1 76 ? 31.493 -18.005 -29.386 1.00 87.50 76 ALA A N 1
ATOM 615 C CA . ALA A 1 76 ? 30.759 -17.613 -28.190 1.00 87.50 76 ALA A CA 1
ATOM 616 C C . ALA A 1 76 ? 29.264 -17.925 -28.343 1.00 87.50 76 ALA A C 1
ATOM 618 O O . ALA A 1 76 ? 28.732 -17.853 -29.450 1.00 87.50 76 ALA A O 1
ATOM 619 N N . ASP A 1 77 ? 28.594 -18.233 -27.232 1.00 85.56 77 ASP A N 1
ATOM 620 C CA . ASP A 1 77 ? 27.129 -18.268 -27.151 1.00 85.56 77 ASP A CA 1
ATOM 621 C C . ASP A 1 77 ? 26.574 -16.846 -26.900 1.00 85.56 77 ASP A C 1
ATOM 623 O O . ASP A 1 77 ? 25.481 -16.503 -27.351 1.00 85.56 77 ASP A O 1
ATOM 627 N N . SER A 1 78 ? 27.348 -15.996 -26.212 1.00 82.25 78 SER A N 1
ATOM 628 C CA . SER A 1 78 ? 27.090 -14.562 -26.030 1.00 82.25 78 SER A CA 1
ATOM 629 C C . SER A 1 78 ? 28.382 -13.779 -25.774 1.00 82.25 78 SER A C 1
ATOM 631 O O . SER A 1 78 ? 29.419 -14.362 -25.462 1.00 82.25 78 SER A O 1
ATOM 633 N N . TYR A 1 79 ? 28.316 -12.449 -25.860 1.00 80.81 79 TYR A N 1
ATOM 634 C CA . TYR A 1 79 ? 29.431 -11.556 -25.545 1.00 80.81 79 TYR A CA 1
ATOM 635 C C . TYR A 1 79 ? 29.078 -10.641 -24.368 1.00 80.81 79 TYR A C 1
ATOM 637 O O . TYR A 1 79 ? 27.963 -10.123 -24.311 1.00 80.81 79 TYR A O 1
ATOM 645 N N . GLU A 1 80 ? 30.021 -10.427 -23.452 1.00 78.19 80 GLU A N 1
ATOM 646 C CA . GLU A 1 80 ? 29.875 -9.523 -22.300 1.00 78.19 80 GLU A CA 1
ATOM 647 C C . GLU A 1 80 ? 30.941 -8.429 -22.364 1.00 78.19 80 GLU A C 1
ATOM 649 O O . GLU A 1 80 ? 32.110 -8.727 -22.583 1.00 78.19 80 GLU A O 1
ATOM 654 N N . SER A 1 81 ? 30.560 -7.162 -22.184 1.00 76.25 81 SER A N 1
ATOM 655 C CA . SER A 1 81 ? 31.526 -6.053 -22.193 1.00 76.25 81 SER A CA 1
ATOM 656 C C . SER A 1 81 ? 32.564 -6.232 -21.084 1.00 76.25 81 SER A C 1
ATOM 658 O O . SER A 1 81 ? 32.208 -6.514 -19.939 1.00 76.25 81 SER A O 1
ATOM 660 N N . ASP A 1 82 ? 33.842 -6.044 -21.408 1.00 72.38 82 ASP A N 1
ATOM 661 C CA . ASP A 1 82 ? 34.925 -6.093 -20.421 1.00 72.38 82 ASP A CA 1
ATOM 662 C C . ASP A 1 82 ? 35.212 -4.733 -19.754 1.00 72.38 82 ASP A C 1
ATOM 664 O O . ASP A 1 82 ? 36.047 -4.647 -18.853 1.00 72.38 82 ASP A O 1
ATOM 668 N N . GLY A 1 83 ? 34.509 -3.673 -20.177 1.00 61.84 83 GLY A N 1
ATOM 669 C CA . GLY A 1 83 ? 34.687 -2.298 -19.700 1.00 61.84 83 GLY A CA 1
ATOM 670 C C . GLY A 1 83 ? 35.899 -1.555 -20.285 1.00 61.84 83 GLY A C 1
ATOM 671 O O . GLY A 1 83 ? 36.060 -0.369 -20.004 1.00 61.84 83 GLY A O 1
ATOM 672 N N . GLY A 1 84 ? 36.725 -2.217 -21.102 1.00 56.72 84 GLY A N 1
ATOM 673 C CA . GLY A 1 84 ? 37.948 -1.696 -21.723 1.00 56.72 84 GLY A CA 1
ATOM 674 C C . GLY A 1 84 ? 37.847 -1.432 -23.230 1.00 56.72 84 GLY A C 1
ATOM 675 O O . GLY A 1 84 ? 38.815 -0.961 -23.823 1.00 56.72 84 GLY A O 1
ATOM 676 N N . GLY A 1 85 ? 36.687 -1.691 -23.842 1.00 55.69 85 GLY A N 1
ATOM 677 C CA . GLY A 1 85 ? 36.433 -1.468 -25.271 1.00 55.69 85 GLY A CA 1
ATOM 678 C C . GLY A 1 85 ? 36.370 -2.744 -26.117 1.00 55.69 85 GLY A C 1
ATOM 679 O O . GLY A 1 85 ? 36.134 -2.637 -27.319 1.00 55.69 85 GLY A O 1
ATOM 680 N N . ASP A 1 86 ? 36.522 -3.923 -25.506 1.00 71.69 86 ASP A N 1
ATOM 681 C CA . ASP A 1 86 ? 36.342 -5.235 -26.140 1.00 71.69 86 ASP A CA 1
ATOM 682 C C . ASP A 1 86 ? 35.356 -6.094 -25.307 1.00 71.69 86 ASP A C 1
ATOM 684 O O . ASP A 1 86 ? 34.658 -5.596 -24.416 1.00 71.69 86 ASP A O 1
ATOM 688 N N . PHE A 1 87 ? 35.226 -7.384 -25.620 1.00 79.31 87 PHE A N 1
ATOM 689 C CA . PHE A 1 87 ? 34.243 -8.274 -25.012 1.00 79.31 87 PHE A CA 1
ATOM 690 C C . PHE A 1 87 ? 34.854 -9.595 -24.541 1.00 79.31 87 PHE A C 1
ATOM 692 O O . PHE A 1 87 ? 35.725 -10.193 -25.175 1.00 79.31 87 PHE A O 1
ATOM 699 N N . TRP A 1 88 ? 34.315 -10.115 -23.446 1.00 87.44 88 TRP A N 1
ATOM 700 C CA . TRP A 1 88 ? 34.403 -11.519 -23.085 1.00 87.44 88 TRP A CA 1
ATOM 701 C C . TRP A 1 88 ? 33.575 -12.367 -24.047 1.00 87.44 88 TRP A C 1
ATOM 703 O O . TRP A 1 88 ? 32.428 -12.046 -24.344 1.00 87.44 88 TRP A O 1
ATOM 713 N N . SER A 1 89 ? 34.136 -13.486 -24.498 1.00 90.81 89 SER A N 1
ATOM 714 C CA . SER A 1 89 ? 33.397 -14.545 -25.195 1.00 90.81 89 SER A CA 1
ATOM 715 C C . SER A 1 89 ? 32.869 -15.542 -24.177 1.00 90.81 89 SER A C 1
ATOM 717 O O . SER A 1 89 ? 33.664 -16.165 -23.476 1.00 90.81 89 SER A O 1
ATOM 719 N N . VAL A 1 90 ? 31.548 -15.670 -24.072 1.00 92.31 90 VAL A N 1
ATOM 720 C CA . VAL A 1 90 ? 30.877 -16.465 -23.037 1.00 92.31 90 VAL A CA 1
ATOM 721 C C . VAL A 1 90 ? 30.275 -17.722 -23.650 1.00 92.31 90 VAL A C 1
ATOM 723 O O . VAL A 1 90 ? 29.594 -17.662 -24.672 1.00 92.31 90 VAL A O 1
ATOM 726 N N . LEU A 1 91 ? 30.536 -18.867 -23.024 1.00 93.25 91 LEU A N 1
ATOM 727 C CA . LEU A 1 91 ? 30.128 -20.191 -23.485 1.00 93.25 91 LEU A CA 1
ATOM 728 C C . LEU A 1 91 ? 29.497 -20.990 -22.348 1.00 93.25 91 LEU A C 1
ATOM 730 O O . LEU A 1 91 ? 30.061 -21.072 -21.255 1.00 93.25 91 LEU A O 1
ATOM 734 N N . ALA A 1 92 ? 28.382 -21.660 -22.626 1.00 93.62 92 ALA A N 1
ATOM 735 C CA . ALA A 1 92 ? 27.877 -22.728 -21.774 1.00 93.62 92 ALA A CA 1
ATOM 736 C C . ALA A 1 92 ? 28.751 -23.983 -21.937 1.00 93.62 92 ALA A C 1
ATOM 738 O O . ALA A 1 92 ? 29.090 -24.386 -23.053 1.00 93.62 92 ALA A O 1
ATOM 739 N N . LEU A 1 93 ? 29.105 -24.626 -20.822 1.00 92.75 93 LEU A N 1
ATOM 740 C CA . LEU A 1 93 ? 30.028 -25.769 -20.798 1.00 92.75 93 LEU A CA 1
ATOM 741 C C . LEU A 1 93 ? 29.355 -27.128 -21.015 1.00 92.75 93 LEU A C 1
ATOM 743 O O . LEU A 1 93 ? 30.046 -28.134 -21.186 1.00 92.75 93 LEU A O 1
ATOM 747 N N . ALA A 1 94 ? 28.022 -27.180 -21.005 1.00 88.56 94 ALA A N 1
ATOM 748 C CA . ALA A 1 94 ? 27.276 -28.421 -21.171 1.00 88.56 94 ALA A CA 1
ATOM 749 C C . ALA A 1 94 ? 27.640 -29.113 -22.499 1.00 88.56 94 ALA A C 1
ATOM 751 O O . ALA A 1 94 ? 27.476 -28.543 -23.576 1.00 88.56 94 ALA A O 1
ATOM 752 N N . GLY A 1 95 ? 28.148 -30.347 -22.414 1.00 84.94 95 GLY A N 1
ATOM 753 C CA . GLY A 1 95 ? 28.541 -31.147 -23.580 1.00 84.94 95 GLY A CA 1
ATOM 754 C C . GLY A 1 95 ? 29.821 -30.690 -24.291 1.00 84.94 95 GLY A C 1
ATOM 755 O O . GLY A 1 95 ? 30.078 -31.146 -25.403 1.00 84.94 95 GLY A O 1
ATOM 756 N N . ARG A 1 96 ? 30.619 -29.798 -23.685 1.00 89.00 96 ARG A N 1
ATOM 757 C CA . ARG A 1 96 ? 31.890 -29.322 -24.249 1.00 89.00 96 ARG A CA 1
ATOM 758 C C . ARG A 1 96 ? 33.071 -29.795 -23.405 1.00 89.00 96 ARG A C 1
ATOM 760 O O . ARG A 1 96 ? 33.144 -29.475 -22.219 1.00 89.00 96 ARG A O 1
ATOM 767 N N . ASP A 1 97 ? 34.014 -30.478 -24.047 1.00 90.56 97 ASP A N 1
ATOM 768 C CA . ASP A 1 97 ? 35.269 -30.930 -23.421 1.00 90.56 97 ASP A CA 1
ATOM 769 C C . ASP A 1 97 ? 36.501 -30.189 -23.971 1.00 90.56 97 ASP A C 1
ATOM 771 O O . ASP A 1 97 ? 37.585 -30.254 -23.402 1.00 90.56 97 ASP A O 1
ATOM 775 N N . ALA A 1 98 ? 36.341 -29.450 -25.071 1.00 92.25 98 ALA A N 1
ATOM 776 C CA . ALA A 1 98 ? 37.368 -28.591 -25.652 1.00 92.25 98 ALA A CA 1
ATOM 777 C C . ALA A 1 98 ? 36.742 -27.493 -26.521 1.00 92.25 98 ALA A C 1
ATOM 779 O O . ALA A 1 98 ? 35.593 -27.615 -26.956 1.00 92.25 98 ALA A O 1
ATOM 780 N N . LEU A 1 99 ? 37.526 -26.458 -26.818 1.00 90.94 99 LEU A N 1
ATOM 781 C CA . LEU A 1 99 ? 37.195 -25.403 -27.773 1.00 90.94 99 LEU A CA 1
ATOM 782 C C . LEU A 1 99 ? 38.163 -25.436 -28.951 1.00 90.94 99 LEU A C 1
ATOM 784 O O . LEU A 1 99 ? 39.377 -25.430 -28.758 1.00 90.94 99 LEU A O 1
ATOM 788 N N . GLU A 1 100 ? 37.614 -25.427 -30.161 1.00 91.94 100 GLU A N 1
ATOM 789 C CA . GLU A 1 100 ? 38.358 -25.190 -31.398 1.00 91.94 100 GLU A CA 1
ATOM 790 C C . GLU A 1 100 ? 38.145 -23.736 -31.822 1.00 91.94 100 GLU A C 1
ATOM 792 O O . GLU A 1 100 ? 37.012 -23.275 -31.949 1.00 91.94 100 GLU A O 1
ATOM 797 N N . LEU A 1 101 ? 39.235 -23.009 -32.028 1.00 89.88 101 LEU A N 1
ATOM 798 C CA . LEU A 1 101 ? 39.255 -21.586 -32.330 1.00 89.88 101 LEU A CA 1
ATOM 799 C C . LEU A 1 101 ? 39.840 -21.389 -33.727 1.00 89.88 101 LEU A C 1
ATOM 801 O O . LEU A 1 101 ? 41.043 -21.561 -33.946 1.00 89.88 101 LEU A O 1
ATOM 805 N N . ASP A 1 102 ? 38.983 -21.016 -34.671 1.00 88.06 102 ASP A N 1
ATOM 806 C CA . ASP A 1 102 ? 39.392 -20.604 -36.009 1.00 88.06 102 ASP A CA 1
ATOM 807 C C . ASP A 1 102 ? 39.485 -19.075 -36.075 1.00 88.06 102 ASP A C 1
ATOM 809 O O . ASP A 1 102 ? 38.479 -18.370 -36.147 1.00 88.06 102 ASP A O 1
ATOM 813 N N . LEU A 1 103 ? 40.709 -18.545 -36.054 1.00 83.81 103 LEU A N 1
ATOM 814 C CA . LEU A 1 103 ? 40.936 -17.099 -36.142 1.00 83.81 103 LEU A CA 1
ATOM 815 C C . LEU A 1 103 ? 40.580 -16.525 -37.525 1.00 83.81 103 LEU A C 1
ATOM 817 O O . LEU A 1 103 ? 40.461 -15.307 -37.660 1.00 83.81 103 LEU A O 1
ATOM 821 N N . ALA A 1 104 ? 40.404 -17.360 -38.557 1.00 79.56 104 ALA A N 1
ATOM 822 C CA . ALA A 1 104 ? 39.905 -16.914 -39.856 1.00 79.56 104 ALA A CA 1
ATOM 823 C C . ALA A 1 104 ? 38.398 -16.609 -39.833 1.00 79.56 104 ALA A C 1
ATOM 825 O O . ALA A 1 104 ? 37.931 -15.859 -40.689 1.00 79.56 104 ALA A O 1
ATOM 826 N N . ALA A 1 105 ? 37.661 -17.136 -38.848 1.00 80.38 105 ALA A N 1
ATOM 827 C CA . ALA A 1 105 ? 36.244 -16.846 -38.639 1.00 80.38 105 ALA A CA 1
ATOM 828 C C . ALA A 1 105 ? 35.993 -15.489 -37.956 1.00 80.38 105 ALA A C 1
ATOM 830 O O . ALA A 1 105 ? 34.852 -15.030 -37.912 1.00 80.38 105 ALA A O 1
ATOM 831 N N . LEU A 1 106 ? 37.038 -14.825 -37.440 1.00 74.69 106 LEU A N 1
ATOM 832 C CA . LEU A 1 106 ? 36.912 -13.464 -36.917 1.00 74.69 106 LEU A CA 1
ATOM 833 C C . LEU A 1 106 ? 36.571 -12.486 -38.056 1.00 74.69 106 LEU A C 1
ATOM 835 O O . LEU A 1 106 ? 37.164 -12.577 -39.140 1.00 74.69 106 LEU A O 1
ATOM 839 N N . PRO A 1 107 ? 35.647 -11.532 -37.835 1.00 66.69 107 PRO A N 1
ATOM 840 C CA . PRO A 1 107 ? 35.344 -10.526 -38.838 1.00 66.69 107 PRO A CA 1
ATOM 841 C C . PRO A 1 107 ? 36.600 -9.705 -39.185 1.00 66.69 107 PRO A C 1
ATOM 843 O O . PRO A 1 107 ? 37.483 -9.526 -38.349 1.00 66.69 107 PRO A O 1
ATOM 846 N N . PRO A 1 108 ? 36.732 -9.197 -40.423 1.00 64.31 108 PRO A N 1
ATOM 847 C CA . PRO A 1 108 ? 37.852 -8.331 -40.773 1.00 64.31 108 PRO A CA 1
ATOM 848 C C . PRO A 1 108 ? 37.847 -7.075 -39.894 1.00 64.31 108 PRO A C 1
ATOM 850 O O . PRO A 1 108 ? 36.798 -6.448 -39.743 1.00 64.31 108 PRO A O 1
ATOM 853 N N . ALA A 1 109 ? 39.012 -6.701 -39.358 1.00 59.81 109 ALA A N 1
ATOM 854 C CA . ALA A 1 109 ? 39.167 -5.492 -38.552 1.00 59.81 109 ALA A CA 1
ATOM 855 C C . ALA A 1 109 ? 38.589 -4.260 -39.278 1.00 59.81 109 ALA A C 1
ATOM 857 O O . ALA A 1 109 ? 38.861 -4.058 -40.465 1.00 59.81 109 ALA A O 1
ATOM 858 N N . GLY A 1 110 ? 37.790 -3.458 -38.567 1.00 55.66 110 GLY A N 1
ATOM 859 C CA . GLY A 1 110 ? 37.168 -2.241 -39.105 1.00 55.66 110 GLY A CA 1
ATOM 860 C C . GLY A 1 110 ? 35.948 -2.471 -40.007 1.00 55.66 110 GLY A C 1
ATOM 861 O O . GLY A 1 110 ? 35.588 -1.582 -40.776 1.00 55.66 110 GLY A O 1
ATOM 862 N N . LYS A 1 111 ? 35.315 -3.656 -39.972 1.00 56.94 111 LYS A N 1
ATOM 863 C CA . LYS A 1 111 ? 33.999 -3.871 -40.600 1.00 56.94 111 LYS A CA 1
ATOM 864 C C . LYS A 1 111 ? 32.868 -3.802 -39.562 1.00 56.94 111 LYS A C 1
ATOM 866 O O . LYS A 1 111 ? 32.980 -4.462 -38.528 1.00 56.94 111 LYS A O 1
ATOM 871 N N . PRO A 1 112 ? 31.754 -3.100 -39.847 1.00 54.69 112 PRO A N 1
ATOM 872 C CA . PRO A 1 112 ? 30.590 -3.080 -38.966 1.00 54.69 112 PRO A CA 1
ATOM 873 C C . PRO A 1 112 ? 29.969 -4.475 -38.838 1.00 54.69 112 PRO A C 1
ATOM 875 O O . PRO A 1 112 ? 29.637 -5.115 -39.838 1.00 54.69 112 PRO A O 1
ATOM 878 N N . ALA A 1 113 ? 29.782 -4.934 -37.604 1.00 60.09 113 ALA A N 1
ATOM 879 C CA . ALA A 1 113 ? 28.972 -6.095 -37.272 1.00 60.09 113 ALA A CA 1
ATOM 880 C C . ALA A 1 113 ? 27.617 -5.631 -36.715 1.00 60.09 113 ALA A C 1
ATOM 882 O O . ALA A 1 113 ? 27.514 -4.626 -36.005 1.00 60.09 113 ALA A O 1
ATOM 883 N N . ARG A 1 114 ? 26.548 -6.375 -37.021 1.00 56.66 114 ARG A N 1
ATOM 884 C CA . ARG A 1 114 ? 25.239 -6.158 -36.398 1.00 56.66 114 ARG A CA 1
ATOM 885 C C . ARG A 1 114 ? 25.235 -6.875 -35.052 1.00 56.66 114 ARG A C 1
ATOM 887 O O . ARG A 1 114 ? 25.167 -8.098 -35.008 1.00 56.66 114 ARG A O 1
ATOM 894 N N . LEU A 1 115 ? 25.323 -6.106 -33.973 1.00 58.38 115 LEU A N 1
ATOM 895 C CA . LEU A 1 115 ? 25.347 -6.612 -32.604 1.00 58.38 115 LEU A CA 1
ATOM 896 C C . LEU A 1 115 ? 23.949 -6.548 -31.987 1.00 58.38 115 LEU A C 1
ATOM 898 O O . LEU A 1 115 ? 23.250 -5.532 -32.094 1.00 58.38 115 LEU A O 1
ATOM 902 N N . GLU A 1 116 ? 23.559 -7.623 -31.315 1.00 54.44 116 GLU A N 1
ATOM 903 C CA . GLU A 1 116 ? 22.394 -7.670 -30.436 1.00 54.44 116 GLU A CA 1
ATOM 904 C C . GLU A 1 116 ? 22.882 -7.477 -28.997 1.00 54.44 116 GLU A C 1
ATOM 906 O O . GLU A 1 116 ? 23.718 -8.235 -28.508 1.00 54.44 116 GLU A O 1
ATOM 911 N N . TRP A 1 117 ? 22.431 -6.403 -28.345 1.00 52.94 117 TRP A N 1
ATOM 912 C CA . TRP A 1 117 ? 22.877 -6.058 -26.997 1.00 52.94 117 TRP A CA 1
ATOM 913 C C . TRP A 1 117 ? 22.224 -6.976 -25.965 1.00 52.94 117 TRP A C 1
ATOM 915 O O . TRP A 1 117 ? 21.000 -7.063 -25.895 1.00 52.94 117 TRP A O 1
ATOM 925 N N . ARG A 1 118 ? 23.046 -7.588 -25.108 1.00 53.22 118 ARG A N 1
ATOM 926 C CA . ARG A 1 118 ? 22.621 -8.115 -23.808 1.00 53.22 118 ARG A CA 1
ATOM 927 C C . ARG A 1 118 ? 23.255 -7.250 -22.718 1.00 53.22 118 ARG A C 1
ATOM 929 O O . ARG A 1 118 ? 24.404 -7.433 -22.344 1.00 53.22 118 ARG A O 1
ATOM 936 N N . GLY A 1 119 ? 22.503 -6.238 -22.303 1.00 58.28 119 GLY A N 1
ATOM 937 C CA . GLY A 1 119 ? 22.815 -5.201 -21.319 1.00 58.28 119 GLY A CA 1
ATOM 938 C C . GLY A 1 119 ? 21.574 -4.321 -21.154 1.00 58.28 119 GLY A C 1
ATOM 939 O O . GLY A 1 119 ? 20.577 -4.571 -21.831 1.00 58.28 119 GLY A O 1
ATOM 940 N N . GLU A 1 120 ? 21.601 -3.326 -20.265 1.00 62.28 120 GLU A N 1
ATOM 941 C CA . GLU A 1 120 ? 20.417 -2.487 -20.044 1.00 62.28 120 GLU A CA 1
ATOM 942 C C . GLU A 1 120 ? 20.022 -1.747 -21.345 1.00 62.28 120 GLU A C 1
ATOM 944 O O . GLU A 1 120 ? 20.834 -0.989 -21.889 1.00 62.28 120 GLU A O 1
ATOM 949 N N . PRO A 1 121 ? 18.797 -1.967 -21.856 1.00 72.38 121 PRO A N 1
ATOM 950 C CA . PRO A 1 121 ? 18.268 -1.311 -23.045 1.00 72.38 121 PRO A CA 1
ATOM 951 C C . PRO A 1 121 ? 18.401 0.229 -23.009 1.00 72.38 121 PRO A C 1
ATOM 953 O O . PRO A 1 121 ? 18.305 0.825 -21.934 1.00 72.38 121 PRO A O 1
ATOM 956 N N . PRO A 1 122 ? 18.625 0.910 -24.153 1.00 76.88 122 PRO A N 1
ATOM 957 C CA . PRO A 1 122 ? 18.845 2.363 -24.194 1.00 76.88 122 PRO A CA 1
ATOM 958 C C . PRO A 1 122 ? 17.728 3.196 -23.556 1.00 76.88 122 PRO A C 1
ATOM 960 O O . PRO A 1 122 ? 17.998 4.210 -22.915 1.00 76.88 122 PRO A O 1
ATOM 963 N N . ASP A 1 123 ? 16.490 2.748 -23.710 1.00 76.81 123 ASP A N 1
ATOM 964 C CA . ASP A 1 123 ? 15.289 3.322 -23.117 1.00 76.81 123 ASP A CA 1
ATOM 965 C C . ASP A 1 123 ? 15.264 3.141 -21.589 1.00 76.81 123 ASP A C 1
ATOM 967 O O . ASP A 1 123 ? 15.021 4.095 -20.849 1.00 76.81 123 ASP A O 1
ATOM 971 N N . GLN A 1 124 ? 15.633 1.960 -21.091 1.00 77.25 124 GLN A N 1
ATOM 972 C CA . GLN A 1 124 ? 15.803 1.713 -19.653 1.00 77.25 124 GLN A CA 1
ATOM 973 C C . GLN A 1 124 ? 16.950 2.545 -19.061 1.00 77.25 124 GLN A C 1
ATOM 975 O O . GLN A 1 124 ? 16.814 3.145 -17.992 1.00 77.25 124 GLN A O 1
ATOM 980 N N . ARG A 1 125 ? 18.058 2.675 -19.799 1.00 82.06 125 ARG A N 1
ATOM 981 C CA . ARG A 1 125 ? 19.178 3.549 -19.436 1.00 82.06 125 ARG A CA 1
ATOM 982 C C . ARG A 1 125 ? 18.749 5.007 -19.345 1.00 82.06 125 ARG A C 1
ATOM 984 O O . ARG A 1 125 ? 19.181 5.692 -18.418 1.00 82.06 125 ARG A O 1
ATOM 991 N N . ALA A 1 126 ? 17.921 5.476 -20.277 1.00 87.25 126 ALA A N 1
ATOM 992 C CA . ALA A 1 126 ? 17.370 6.825 -20.249 1.00 87.25 126 ALA A CA 1
ATOM 993 C C . ALA A 1 126 ? 16.499 7.042 -19.003 1.00 87.25 126 ALA A C 1
ATOM 995 O O . ALA A 1 126 ? 16.711 8.016 -18.283 1.00 87.25 126 ALA A O 1
ATOM 996 N N . VAL A 1 127 ? 15.606 6.097 -18.686 1.00 88.56 127 VAL A N 1
ATOM 997 C CA . VAL A 1 127 ? 14.785 6.127 -17.462 1.00 88.56 127 VAL A CA 1
ATOM 998 C C . VAL A 1 127 ? 15.651 6.189 -16.203 1.00 88.56 127 VAL A C 1
ATOM 1000 O O . VAL A 1 127 ? 15.402 7.029 -15.335 1.00 88.56 127 VAL A O 1
ATOM 1003 N N . ARG A 1 128 ? 16.694 5.356 -16.091 1.00 85.94 128 ARG A N 1
ATOM 1004 C CA . ARG A 1 128 ? 17.597 5.400 -14.932 1.00 85.94 128 ARG A CA 1
ATOM 1005 C C . ARG A 1 128 ? 18.315 6.744 -14.828 1.00 85.94 128 ARG A C 1
ATOM 1007 O O . ARG A 1 128 ? 18.276 7.355 -13.767 1.00 85.94 128 ARG A O 1
ATOM 1014 N N . ILE A 1 129 ? 18.933 7.223 -15.913 1.00 87.38 129 ILE A N 1
ATOM 1015 C CA . ILE A 1 129 ? 19.647 8.514 -15.924 1.00 87.38 129 ILE A CA 1
ATOM 1016 C C . ILE A 1 129 ? 18.712 9.645 -15.497 1.00 87.38 129 ILE A C 1
ATOM 1018 O O . ILE A 1 129 ? 19.095 10.492 -14.688 1.00 87.38 129 ILE A O 1
ATOM 1022 N N . PHE A 1 130 ? 17.481 9.640 -16.002 1.00 92.56 130 PHE A N 1
ATOM 1023 C CA . PHE A 1 130 ? 16.465 10.608 -15.624 1.00 92.56 130 PHE A CA 1
ATOM 1024 C C . PHE A 1 130 ? 16.183 10.557 -14.116 1.00 92.56 130 PHE A C 1
ATOM 1026 O O . PHE A 1 130 ? 16.280 11.574 -13.427 1.00 92.56 130 PHE A O 1
ATOM 1033 N N . ARG A 1 131 ? 15.908 9.369 -13.564 1.00 88.19 131 ARG A N 1
ATOM 1034 C CA . ARG A 1 131 ? 15.649 9.192 -12.126 1.00 88.19 131 ARG A CA 1
ATOM 1035 C C . ARG A 1 131 ? 16.843 9.600 -11.261 1.00 88.19 131 ARG A C 1
ATOM 1037 O O . ARG A 1 131 ? 16.643 10.282 -10.259 1.00 88.19 131 ARG A O 1
ATOM 1044 N N . ASP A 1 132 ? 18.064 9.263 -11.664 1.00 86.75 132 ASP A N 1
ATOM 1045 C CA . ASP A 1 132 ? 19.293 9.628 -10.948 1.00 86.75 132 ASP A CA 1
ATOM 1046 C C . ASP A 1 132 ? 19.558 11.140 -10.983 1.00 86.75 132 ASP A C 1
ATOM 1048 O O . ASP A 1 132 ? 20.117 11.707 -10.043 1.00 86.75 132 ASP A O 1
ATOM 1052 N N . THR A 1 133 ? 19.117 11.813 -12.046 1.00 91.38 133 THR A N 1
ATOM 1053 C CA . THR A 1 133 ? 19.254 13.265 -12.208 1.00 91.38 133 THR A CA 1
ATOM 1054 C C . THR A 1 133 ? 18.219 14.024 -11.377 1.00 91.38 133 THR A C 1
ATOM 1056 O O . THR A 1 133 ? 18.550 14.976 -10.664 1.00 91.38 133 THR A O 1
ATOM 1059 N N . TRP A 1 134 ? 16.951 13.617 -11.456 1.00 92.88 134 TRP A N 1
ATOM 1060 C CA . TRP A 1 134 ? 15.831 14.377 -10.896 1.00 92.88 134 TRP A CA 1
ATOM 1061 C C . TRP A 1 134 ? 15.425 13.918 -9.491 1.00 92.88 134 TRP A C 1
ATOM 1063 O O . TRP A 1 134 ? 15.054 14.749 -8.658 1.00 92.88 134 TRP A O 1
ATOM 1073 N N . GLY A 1 135 ? 15.555 12.625 -9.185 1.00 89.12 135 GLY A N 1
ATOM 1074 C CA . GLY A 1 135 ? 15.183 12.012 -7.906 1.00 89.12 135 GLY A CA 1
ATOM 1075 C C . GLY A 1 135 ? 15.849 12.662 -6.690 1.00 89.12 135 GLY A C 1
ATOM 1076 O O . GLY A 1 135 ? 15.137 13.121 -5.787 1.00 89.12 135 GLY A O 1
ATOM 1077 N N . PRO A 1 136 ? 17.191 12.781 -6.653 1.00 89.56 136 PRO A N 1
ATOM 1078 C CA . PRO A 1 136 ? 17.890 13.429 -5.545 1.00 89.56 136 PRO A CA 1
ATOM 1079 C C . PRO A 1 136 ? 17.504 14.903 -5.369 1.00 89.56 136 PRO A C 1
ATOM 1081 O O . PRO A 1 136 ? 17.361 15.365 -4.237 1.00 89.56 136 PRO A O 1
ATOM 1084 N N . ARG A 1 137 ? 17.283 15.636 -6.472 1.00 90.81 137 ARG A N 1
ATOM 1085 C CA . ARG A 1 137 ? 16.873 17.054 -6.450 1.00 90.81 137 ARG A CA 1
ATOM 1086 C C . ARG A 1 137 ? 15.464 17.213 -5.869 1.00 90.81 137 ARG A C 1
ATOM 1088 O O . ARG A 1 137 ? 15.271 18.044 -4.982 1.00 90.81 137 ARG A O 1
ATOM 1095 N N . SER A 1 138 ? 14.514 16.388 -6.318 1.00 87.94 138 SER A N 1
ATOM 1096 C CA . SER A 1 138 ? 13.142 16.344 -5.787 1.00 87.94 138 SER A CA 1
ATOM 1097 C C . SER A 1 138 ? 13.147 16.004 -4.293 1.00 87.94 138 SER A C 1
ATOM 1099 O O . SER A 1 138 ? 12.614 16.752 -3.471 1.00 87.94 138 SER A O 1
ATOM 1101 N N . THR A 1 139 ? 13.872 14.947 -3.914 1.00 85.94 139 THR A N 1
ATOM 1102 C CA . THR A 1 139 ? 13.998 14.490 -2.520 1.00 85.94 139 THR A CA 1
ATOM 1103 C C . THR A 1 139 ? 14.616 15.555 -1.614 1.00 85.94 139 THR A C 1
ATOM 1105 O O . THR A 1 139 ? 14.143 15.768 -0.499 1.00 85.94 139 THR A O 1
ATOM 1108 N N . ALA A 1 140 ? 15.671 16.242 -2.060 1.00 86.75 140 ALA A N 1
ATOM 1109 C CA . ALA A 1 140 ? 16.310 17.301 -1.282 1.00 86.75 140 ALA A CA 1
ATOM 1110 C C . ALA A 1 140 ? 15.341 18.458 -0.994 1.00 86.75 140 ALA A C 1
ATOM 1112 O O . ALA A 1 140 ? 15.291 18.963 0.131 1.00 86.75 140 ALA A O 1
ATOM 1113 N N . LEU A 1 141 ? 14.530 18.840 -1.983 1.00 83.25 141 LEU A N 1
ATOM 1114 C CA . LEU A 1 141 ? 13.533 19.888 -1.810 1.00 83.25 141 LEU A CA 1
ATOM 1115 C C . LEU A 1 141 ? 12.385 19.442 -0.897 1.00 83.25 141 LEU A C 1
ATOM 1117 O O . LEU A 1 141 ? 11.991 20.206 -0.018 1.00 83.25 141 LEU A O 1
ATOM 1121 N N . GLN A 1 142 ? 11.899 18.207 -1.033 1.00 78.88 142 GLN A N 1
ATOM 1122 C CA . GLN A 1 142 ? 10.891 17.643 -0.128 1.00 78.88 142 GLN A CA 1
ATOM 1123 C C . GLN A 1 142 ? 11.400 17.568 1.317 1.00 78.88 142 GLN A C 1
ATOM 1125 O O . GLN A 1 142 ? 10.702 17.982 2.236 1.00 78.88 142 GLN A O 1
ATOM 1130 N N . ARG A 1 143 ? 12.653 17.146 1.537 1.00 81.44 143 ARG A N 1
ATOM 1131 C CA . ARG A 1 143 ? 13.270 17.129 2.877 1.00 81.44 143 ARG A CA 1
ATOM 1132 C C . ARG A 1 143 ? 13.368 18.512 3.507 1.00 81.44 143 ARG A C 1
ATOM 1134 O O . ARG A 1 143 ? 13.309 18.614 4.725 1.00 81.44 143 ARG A O 1
ATOM 1141 N N . SER A 1 144 ? 13.469 19.578 2.711 1.00 79.88 144 SER A N 1
ATOM 1142 C CA . SER A 1 144 ? 13.417 20.948 3.246 1.00 79.88 144 SER A CA 1
ATOM 1143 C C . SER A 1 144 ? 12.061 21.298 3.879 1.00 79.88 144 SER A C 1
ATOM 1145 O O . SER A 1 144 ? 11.961 22.271 4.624 1.00 79.88 144 SER A O 1
ATOM 1147 N N . MET A 1 145 ? 11.016 20.523 3.574 1.00 78.62 145 MET A N 1
ATOM 1148 C CA . MET A 1 145 ? 9.665 20.659 4.127 1.00 78.62 145 MET A CA 1
ATOM 1149 C C . MET A 1 145 ? 9.480 19.814 5.397 1.00 78.62 145 MET A C 1
ATOM 1151 O O . MET A 1 145 ? 8.527 20.024 6.148 1.00 78.62 145 MET A O 1
ATOM 1155 N N . THR A 1 146 ? 10.394 18.877 5.667 1.00 73.62 146 THR A N 1
ATOM 1156 C CA . THR A 1 146 ? 10.427 18.100 6.905 1.00 73.62 146 THR A CA 1
ATOM 1157 C C . THR A 1 146 ? 11.124 18.913 7.991 1.00 73.62 146 THR A C 1
ATOM 1159 O O . THR A 1 146 ? 12.281 19.312 7.856 1.00 73.62 146 THR A O 1
ATOM 1162 N N . ALA A 1 147 ? 10.420 19.177 9.085 1.00 69.75 147 ALA A N 1
ATOM 1163 C CA . ALA A 1 147 ? 10.999 19.843 10.239 1.00 69.75 147 ALA A CA 1
ATOM 1164 C C . ALA A 1 147 ? 11.999 18.925 10.978 1.00 69.75 147 ALA A C 1
ATOM 1166 O O . ALA A 1 147 ? 11.978 17.706 10.795 1.00 69.75 147 ALA A O 1
ATOM 1167 N N . PRO A 1 148 ? 12.883 19.481 11.834 1.00 70.56 148 PRO A N 1
ATOM 1168 C CA . PRO A 1 148 ? 13.878 18.696 12.576 1.00 70.56 148 PRO A CA 1
ATOM 1169 C C . PRO A 1 148 ? 13.289 17.602 13.481 1.00 70.56 148 PRO A C 1
ATOM 1171 O O . PRO A 1 148 ? 14.001 16.684 13.871 1.00 70.56 148 PRO A O 1
ATOM 1174 N N . ASP A 1 149 ? 12.000 17.702 13.814 1.00 71.94 149 ASP A N 1
ATOM 1175 C CA . ASP A 1 149 ? 11.223 16.714 14.570 1.00 71.94 149 ASP A CA 1
ATOM 1176 C C . ASP A 1 149 ? 10.681 15.564 13.696 1.00 71.94 149 ASP A C 1
ATOM 1178 O O . ASP A 1 149 ? 9.921 14.727 14.179 1.00 71.94 149 ASP A O 1
ATOM 1182 N N . GLY A 1 150 ? 11.046 15.523 12.411 1.00 64.62 150 GLY A N 1
ATOM 1183 C CA . GLY A 1 150 ? 10.603 14.514 11.451 1.00 64.62 150 GLY A CA 1
ATOM 1184 C C . GLY A 1 150 ? 9.207 14.761 10.876 1.00 64.62 150 GLY A C 1
ATOM 1185 O O . GLY A 1 150 ? 8.767 13.989 10.025 1.00 64.62 150 GLY A O 1
ATOM 1186 N N . LYS A 1 151 ? 8.504 15.827 11.286 1.00 63.28 151 LYS A N 1
ATOM 1187 C CA . LYS A 1 151 ? 7.160 16.127 10.778 1.00 63.28 151 LYS A CA 1
ATOM 1188 C C . LYS A 1 151 ? 7.231 16.857 9.443 1.00 63.28 151 LYS A C 1
ATOM 1190 O O . LYS A 1 151 ? 7.906 17.879 9.313 1.00 63.28 151 LYS A O 1
ATOM 1195 N N . VAL A 1 152 ? 6.493 16.361 8.455 1.00 67.00 152 VAL A N 1
ATOM 1196 C CA . VAL A 1 152 ? 6.271 17.071 7.190 1.00 67.00 152 VAL A CA 1
ATOM 1197 C C . VAL A 1 152 ? 5.365 18.269 7.467 1.00 67.00 152 VAL A C 1
ATOM 1199 O O . VAL A 1 152 ? 4.313 18.120 8.086 1.00 67.00 152 VAL A O 1
ATOM 1202 N N . ARG A 1 153 ? 5.786 19.466 7.054 1.00 72.81 153 ARG A N 1
ATOM 1203 C CA . ARG A 1 153 ? 4.980 20.688 7.137 1.00 72.81 153 ARG A CA 1
ATOM 1204 C C . ARG A 1 153 ? 4.495 21.090 5.755 1.00 72.81 153 ARG A C 1
ATOM 1206 O O . ARG A 1 153 ? 5.139 20.784 4.754 1.00 72.81 153 ARG A O 1
ATOM 1213 N N . GLU A 1 154 ? 3.401 21.844 5.727 1.00 77.06 154 GLU A N 1
ATOM 1214 C CA . GLU A 1 154 ? 2.939 22.499 4.507 1.00 77.06 154 GLU A CA 1
ATOM 1215 C C . GLU A 1 154 ? 4.070 23.335 3.883 1.00 77.06 154 GLU A C 1
ATOM 1217 O O . GLU A 1 154 ? 4.691 24.147 4.585 1.00 77.06 154 GLU A O 1
ATOM 1222 N N . PRO A 1 155 ? 4.361 23.169 2.580 1.00 77.69 155 PRO A N 1
ATOM 1223 C CA . PRO A 1 155 ? 5.422 23.918 1.932 1.00 77.69 155 PRO A CA 1
ATOM 1224 C C . PRO A 1 155 ? 5.140 25.420 1.976 1.00 77.69 155 PRO A C 1
ATOM 1226 O O . PRO A 1 155 ? 4.017 25.886 1.777 1.00 77.69 155 PRO A O 1
ATOM 1229 N N . THR A 1 156 ? 6.177 26.222 2.185 1.00 86.31 156 THR A N 1
ATOM 1230 C CA . THR A 1 156 ? 6.076 27.678 2.022 1.00 86.31 156 THR A CA 1
ATOM 1231 C C . THR A 1 156 ? 5.783 28.044 0.558 1.00 86.31 156 THR A C 1
ATOM 1233 O O . THR A 1 156 ? 6.078 27.256 -0.347 1.00 86.31 156 THR A O 1
ATOM 1236 N N . PRO A 1 157 ? 5.266 29.255 0.265 1.00 87.94 157 PRO A N 1
ATOM 1237 C CA . PRO A 1 157 ? 5.108 29.717 -1.116 1.00 87.94 157 PRO A CA 1
ATOM 1238 C C . PRO A 1 157 ? 6.396 29.610 -1.948 1.00 87.94 157 PRO A C 1
ATOM 1240 O O . PRO A 1 157 ? 6.344 29.218 -3.110 1.00 87.94 157 PRO A O 1
ATOM 1243 N N . ALA A 1 158 ? 7.554 29.888 -1.339 1.00 88.12 158 ALA A N 1
ATOM 1244 C CA . ALA A 1 158 ? 8.855 29.762 -1.993 1.00 88.12 158 ALA A CA 1
ATOM 1245 C C . ALA A 1 158 ? 9.208 28.301 -2.318 1.00 88.12 158 ALA A C 1
ATOM 1247 O O . ALA A 1 158 ? 9.660 28.008 -3.421 1.00 88.12 158 ALA A O 1
ATOM 1248 N N . GLN A 1 159 ? 8.955 27.372 -1.392 1.00 85.94 159 GLN A N 1
ATOM 1249 C CA . GLN A 1 159 ? 9.169 25.940 -1.620 1.00 85.94 159 GLN A CA 1
ATOM 1250 C C . GLN A 1 159 ? 8.224 25.376 -2.685 1.00 85.94 159 GLN A C 1
ATOM 1252 O O . GLN A 1 159 ? 8.666 24.602 -3.531 1.00 85.94 159 GLN A O 1
ATOM 1257 N N . ARG A 1 160 ? 6.952 25.802 -2.701 1.00 85.00 160 ARG A N 1
ATOM 1258 C CA . ARG A 1 160 ? 6.006 25.451 -3.775 1.00 85.00 160 ARG A CA 1
ATOM 1259 C C . ARG A 1 160 ? 6.496 25.939 -5.135 1.00 85.00 160 ARG A C 1
ATOM 1261 O O . ARG A 1 160 ? 6.499 25.166 -6.086 1.00 85.00 160 ARG A O 1
ATOM 1268 N N . ALA A 1 161 ? 6.947 27.191 -5.217 1.00 87.25 161 ALA A N 1
ATOM 1269 C CA . ALA A 1 161 ? 7.487 27.750 -6.453 1.00 87.25 161 ALA A CA 1
ATOM 1270 C C . ALA A 1 161 ? 8.745 26.999 -6.923 1.00 87.25 161 ALA A C 1
ATOM 1272 O O . ALA A 1 161 ? 8.861 26.685 -8.104 1.00 87.25 161 ALA A O 1
ATOM 1273 N N . ALA A 1 162 ? 9.652 26.652 -6.004 1.00 89.06 162 ALA A N 1
ATOM 1274 C CA . ALA A 1 162 ? 10.845 25.869 -6.321 1.00 89.06 162 ALA A CA 1
ATOM 1275 C C . ALA A 1 162 ? 10.502 24.456 -6.820 1.00 89.06 162 ALA A C 1
ATOM 1277 O O . ALA A 1 162 ? 11.123 23.976 -7.766 1.00 89.06 162 ALA A O 1
ATOM 1278 N N . LEU A 1 163 ? 9.499 23.803 -6.221 1.00 86.69 163 LEU A N 1
ATOM 1279 C CA . LEU A 1 163 ? 9.072 22.464 -6.628 1.00 86.69 163 LEU A CA 1
ATOM 1280 C C . LEU A 1 163 ? 8.414 22.499 -8.005 1.00 86.69 163 LEU A C 1
ATOM 1282 O O . LEU A 1 163 ? 8.732 21.669 -8.850 1.00 86.69 163 LEU A O 1
ATOM 1286 N N . ALA A 1 164 ? 7.558 23.493 -8.249 1.00 86.50 164 ALA A N 1
ATOM 1287 C CA . ALA A 1 164 ? 6.931 23.703 -9.548 1.00 86.50 164 ALA A CA 1
ATOM 1288 C C . ALA A 1 164 ? 7.970 23.982 -10.646 1.00 86.50 164 ALA A C 1
ATOM 1290 O O . ALA A 1 164 ? 7.888 23.400 -11.724 1.00 86.50 164 ALA A O 1
ATOM 1291 N N . ALA A 1 165 ? 8.976 24.818 -10.366 1.00 90.50 165 ALA A N 1
ATOM 1292 C CA . ALA A 1 165 ? 10.061 25.093 -11.306 1.00 90.50 165 ALA A CA 1
ATOM 1293 C C . ALA A 1 165 ? 10.871 23.826 -11.623 1.00 90.50 165 ALA A C 1
ATOM 1295 O O . ALA A 1 165 ? 11.079 23.504 -12.789 1.00 90.50 165 ALA A O 1
ATOM 1296 N N . LEU A 1 166 ? 11.256 23.064 -10.594 1.00 92.00 166 LEU A N 1
ATOM 1297 C CA . LEU A 1 166 ? 12.000 21.819 -10.763 1.00 92.00 166 LEU A CA 1
ATOM 1298 C C . LEU A 1 166 ? 11.204 20.773 -11.562 1.00 92.00 166 LEU A C 1
ATOM 1300 O O . LEU A 1 166 ? 11.756 20.119 -12.444 1.00 92.00 166 LEU A O 1
ATOM 1304 N N . ALA A 1 167 ? 9.909 20.633 -11.275 1.00 90.31 167 ALA A N 1
ATOM 1305 C CA . ALA A 1 167 ? 9.023 19.734 -12.003 1.00 90.31 167 ALA A CA 1
ATOM 1306 C C . ALA A 1 167 ? 8.858 20.162 -13.473 1.00 90.31 167 ALA A C 1
ATOM 1308 O O . ALA A 1 167 ? 8.838 19.310 -14.358 1.00 90.31 167 ALA A O 1
ATOM 1309 N N . ALA A 1 168 ? 8.781 21.468 -13.752 1.00 90.81 168 ALA A N 1
ATOM 1310 C CA . ALA A 1 168 ? 8.714 21.984 -15.117 1.00 90.81 168 ALA A CA 1
ATOM 1311 C C . ALA A 1 168 ? 10.001 21.695 -15.908 1.00 90.81 168 ALA A C 1
ATOM 1313 O O . ALA A 1 168 ? 9.921 21.280 -17.064 1.00 90.81 168 ALA A O 1
ATOM 1314 N N . GLU A 1 169 ? 11.176 21.850 -15.288 1.00 94.81 169 GLU A N 1
ATOM 1315 C CA . GLU A 1 169 ? 12.455 21.477 -15.907 1.00 94.81 169 GLU A CA 1
ATOM 1316 C C . GLU A 1 169 ? 12.511 19.975 -16.225 1.00 94.81 169 GLU A C 1
ATOM 1318 O O . GLU A 1 169 ? 12.835 19.598 -17.349 1.00 94.81 169 GLU A O 1
ATOM 1323 N N . ALA A 1 170 ? 12.143 19.121 -15.265 1.00 94.25 170 ALA A N 1
ATOM 1324 C CA . ALA A 1 170 ? 12.131 17.671 -15.454 1.00 94.25 170 ALA A CA 1
ATOM 1325 C C . ALA A 1 170 ? 11.157 17.240 -16.554 1.00 94.25 170 ALA A C 1
ATOM 1327 O O . ALA A 1 170 ? 11.446 16.339 -17.339 1.00 94.25 170 ALA A O 1
ATOM 1328 N N . ARG A 1 171 ? 9.997 17.902 -16.644 1.00 91.75 171 ARG A N 1
ATOM 1329 C CA . ARG A 1 171 ? 9.032 17.635 -17.707 1.00 91.75 171 ARG A CA 1
ATOM 1330 C C . ARG A 1 171 ? 9.575 18.039 -19.075 1.00 91.75 171 ARG A C 1
ATOM 1332 O O . ARG A 1 171 ? 9.410 17.280 -20.025 1.00 91.75 171 ARG A O 1
ATOM 1339 N N . ALA A 1 172 ? 10.231 19.194 -19.170 1.00 94.12 172 ALA A N 1
ATOM 1340 C CA . ALA A 1 172 ? 10.859 19.640 -20.409 1.00 94.12 172 ALA A CA 1
ATOM 1341 C C . ALA A 1 172 ? 11.976 18.683 -20.861 1.00 94.12 172 ALA A C 1
ATOM 1343 O O . ALA A 1 172 ? 12.068 18.384 -22.048 1.00 94.12 172 ALA A O 1
ATOM 1344 N N . ASP A 1 173 ? 12.775 18.167 -19.924 1.00 94.06 173 ASP A N 1
ATOM 1345 C CA . ASP A 1 173 ? 13.812 17.161 -20.186 1.00 94.06 173 ASP A CA 1
ATOM 1346 C C . ASP A 1 173 ? 13.211 15.848 -20.713 1.00 94.06 173 ASP A C 1
ATOM 1348 O O . ASP A 1 173 ? 13.639 15.335 -21.746 1.00 94.06 173 ASP A O 1
ATOM 1352 N N . ALA A 1 174 ? 12.137 15.358 -20.081 1.00 93.31 174 ALA A N 1
ATOM 1353 C CA . ALA A 1 174 ? 11.399 14.198 -20.579 1.00 93.31 174 ALA A CA 1
ATOM 1354 C C . ALA A 1 174 ? 10.832 14.436 -21.990 1.00 93.31 174 ALA A C 1
ATOM 1356 O O . ALA A 1 174 ? 10.917 13.558 -22.846 1.00 93.31 174 ALA A O 1
ATOM 1357 N N . ASP A 1 175 ? 10.283 15.627 -22.246 1.00 92.88 175 ASP A N 1
ATOM 1358 C CA . ASP A 1 175 ? 9.666 16.004 -23.522 1.00 92.88 175 ASP A CA 1
ATOM 1359 C C . ASP A 1 175 ? 10.679 16.204 -24.660 1.00 92.88 175 ASP A C 1
ATOM 1361 O O . ASP A 1 175 ? 10.322 16.029 -25.829 1.00 92.88 175 ASP A O 1
ATOM 1365 N N . ALA A 1 176 ? 11.935 16.514 -24.330 1.00 93.62 176 ALA A N 1
ATOM 1366 C CA . ALA A 1 176 ? 13.021 16.722 -25.284 1.00 93.62 176 ALA A CA 1
ATOM 1367 C C . ALA A 1 176 ? 13.546 15.425 -25.928 1.00 93.62 176 ALA A C 1
ATOM 1369 O O . ALA A 1 176 ? 14.317 15.498 -26.889 1.00 93.62 176 ALA A O 1
ATOM 1370 N N . ALA A 1 177 ? 13.136 14.247 -25.440 1.00 91.62 177 ALA A N 1
ATOM 1371 C CA . ALA A 1 177 ? 13.491 12.974 -26.060 1.00 91.62 177 ALA A CA 1
ATOM 1372 C C . ALA A 1 177 ? 13.078 12.937 -27.541 1.00 91.62 177 ALA A C 1
ATOM 1374 O O . ALA A 1 177 ? 11.969 13.338 -27.912 1.00 91.62 177 ALA A O 1
ATOM 1375 N N . ALA A 1 178 ? 13.993 12.468 -28.393 1.00 84.12 178 ALA A N 1
ATOM 1376 C CA . ALA A 1 178 ? 13.837 12.516 -29.844 1.00 84.12 178 ALA A CA 1
ATOM 1377 C C . ALA A 1 178 ? 12.791 11.515 -30.356 1.00 84.12 178 ALA A C 1
ATOM 1379 O O . ALA A 1 178 ? 12.009 11.850 -31.245 1.00 84.12 178 ALA A O 1
ATOM 1380 N N . ASP A 1 179 ? 12.756 10.311 -29.788 1.00 89.38 179 ASP A N 1
ATOM 1381 C CA . ASP A 1 179 ? 11.800 9.263 -30.130 1.00 89.38 179 ASP A CA 1
ATOM 1382 C C . ASP A 1 179 ? 10.612 9.218 -29.157 1.00 89.38 179 ASP A C 1
ATOM 1384 O O . ASP A 1 179 ? 10.730 9.513 -27.965 1.00 89.38 179 ASP A O 1
ATOM 1388 N N . ASP A 1 180 ? 9.444 8.858 -29.693 1.00 88.88 180 ASP A N 1
ATOM 1389 C CA . ASP A 1 180 ? 8.173 8.866 -28.961 1.00 88.88 180 ASP A CA 1
ATOM 1390 C C . ASP A 1 180 ? 8.150 7.849 -27.809 1.00 88.88 180 ASP A C 1
ATOM 1392 O O . ASP A 1 180 ? 7.581 8.138 -26.755 1.00 88.88 180 ASP A O 1
ATOM 1396 N N . ASP A 1 181 ? 8.814 6.705 -27.981 1.00 87.38 181 ASP A N 1
ATOM 1397 C CA . ASP A 1 181 ? 8.898 5.629 -26.991 1.00 87.38 181 ASP A CA 1
ATOM 1398 C C . ASP A 1 181 ? 9.716 6.048 -25.766 1.00 87.38 181 ASP A C 1
ATOM 1400 O O . ASP A 1 181 ? 9.241 5.959 -24.631 1.00 87.38 181 ASP A O 1
ATOM 1404 N N . THR A 1 182 ? 10.923 6.577 -25.975 1.00 89.00 182 THR A N 1
ATOM 1405 C CA . THR A 1 182 ? 11.746 7.122 -24.891 1.00 89.00 182 THR A CA 1
ATOM 1406 C C . THR A 1 182 ? 11.030 8.291 -24.229 1.00 89.00 182 THR A C 1
ATOM 1408 O O . THR A 1 182 ? 10.988 8.358 -23.003 1.00 89.00 182 THR A O 1
ATOM 1411 N N . ARG A 1 183 ? 10.380 9.176 -25.000 1.00 92.31 183 ARG A N 1
ATOM 1412 C CA . ARG A 1 183 ? 9.583 10.275 -24.433 1.00 92.31 183 ARG A CA 1
ATOM 1413 C C . ARG A 1 183 ? 8.462 9.761 -23.533 1.00 92.31 183 ARG A C 1
ATOM 1415 O O . ARG A 1 183 ? 8.255 10.304 -22.449 1.00 92.31 183 ARG A O 1
ATOM 1422 N N . MET A 1 184 ? 7.739 8.722 -23.953 1.00 92.25 184 MET A N 1
ATOM 1423 C CA . MET A 1 184 ? 6.709 8.082 -23.133 1.00 92.25 184 MET A CA 1
ATOM 1424 C C . MET A 1 184 ? 7.310 7.567 -21.821 1.00 92.25 184 MET A C 1
ATOM 1426 O O . MET A 1 184 ? 6.808 7.908 -20.752 1.00 92.25 184 MET A O 1
ATOM 1430 N N . LEU A 1 185 ? 8.401 6.804 -21.882 1.00 91.50 185 LEU A N 1
ATOM 1431 C CA . LEU A 1 185 ? 9.032 6.211 -20.700 1.00 91.50 185 LEU A CA 1
ATOM 1432 C C . LEU A 1 185 ? 9.606 7.264 -19.747 1.00 91.50 185 LEU A C 1
ATOM 1434 O O . LEU A 1 185 ? 9.452 7.135 -18.535 1.00 91.50 185 LEU A O 1
ATOM 1438 N N . LEU A 1 186 ? 10.195 8.344 -20.266 1.00 93.25 186 LEU A N 1
ATOM 1439 C CA . LEU A 1 186 ? 10.659 9.466 -19.447 1.00 93.25 186 LEU A CA 1
ATOM 1440 C C . LEU A 1 186 ? 9.498 10.237 -18.810 1.00 93.25 186 LEU A C 1
ATOM 1442 O O . LEU A 1 186 ? 9.606 10.663 -17.663 1.00 93.25 186 LEU A O 1
ATOM 1446 N N . ARG A 1 187 ? 8.360 10.381 -19.502 1.00 91.25 187 ARG A N 1
ATOM 1447 C CA . ARG A 1 187 ? 7.143 10.959 -18.906 1.00 91.25 187 ARG A CA 1
ATOM 1448 C C . ARG A 1 187 ? 6.582 10.095 -17.786 1.00 91.25 187 ARG A C 1
ATOM 1450 O O . ARG A 1 187 ? 6.076 10.645 -16.818 1.00 91.25 187 ARG A O 1
ATOM 1457 N N . LEU A 1 188 ? 6.673 8.775 -17.899 1.00 90.62 188 LEU A N 1
ATOM 1458 C CA . LEU A 1 188 ? 6.289 7.865 -16.822 1.00 90.62 188 LEU A CA 1
ATOM 1459 C C . LEU A 1 188 ? 7.284 7.933 -15.652 1.00 90.62 188 LEU A C 1
ATOM 1461 O O . LEU A 1 188 ? 6.863 8.074 -14.509 1.00 90.62 188 LEU A O 1
ATOM 1465 N N . ALA A 1 189 ? 8.591 7.965 -15.927 1.00 90.88 189 ALA A N 1
ATOM 1466 C CA . ALA A 1 189 ? 9.626 8.179 -14.910 1.00 90.88 189 ALA A CA 1
ATOM 1467 C C . ALA A 1 189 ? 9.485 9.536 -14.196 1.00 90.88 189 ALA A C 1
ATOM 1469 O O . ALA A 1 189 ? 9.783 9.661 -13.011 1.00 90.88 189 ALA A O 1
ATOM 1470 N N . TYR A 1 190 ? 9.005 10.565 -14.896 1.00 90.88 190 TYR A N 1
ATOM 1471 C CA . TYR A 1 190 ? 8.659 11.852 -14.299 1.00 90.88 190 TYR A CA 1
ATOM 1472 C C . TYR A 1 190 ? 7.588 11.712 -13.212 1.00 90.88 190 TYR A C 1
ATOM 1474 O O . TYR A 1 190 ? 7.718 12.346 -12.165 1.00 90.88 190 TYR A O 1
ATOM 1482 N N . LEU A 1 191 ? 6.580 10.858 -13.415 1.00 86.31 191 LEU A N 1
ATOM 1483 C CA . LEU A 1 191 ? 5.525 10.629 -12.426 1.00 86.31 191 LEU A CA 1
ATOM 1484 C C . LEU A 1 191 ? 6.058 9.931 -11.160 1.00 86.31 191 LEU A C 1
ATOM 1486 O O . LEU A 1 191 ? 5.635 10.295 -10.063 1.00 86.31 191 LEU A O 1
ATOM 1490 N N . ASP A 1 192 ? 7.056 9.042 -11.288 1.00 83.38 192 ASP A N 1
ATOM 1491 C CA . ASP A 1 192 ? 7.765 8.449 -10.136 1.00 83.38 192 ASP A CA 1
ATOM 1492 C C . ASP A 1 192 ? 8.458 9.516 -9.275 1.00 83.38 192 ASP A C 1
ATOM 1494 O O . ASP A 1 192 ? 8.486 9.430 -8.047 1.00 83.38 192 ASP A O 1
ATOM 1498 N N . VAL A 1 193 ? 9.081 10.505 -9.924 1.00 86.06 193 VAL A N 1
ATOM 1499 C CA . VAL A 1 193 ? 9.913 11.516 -9.253 1.00 86.06 193 VAL A CA 1
ATOM 1500 C C . VAL A 1 193 ? 9.080 12.682 -8.712 1.00 86.06 193 VAL A C 1
ATOM 1502 O O . VAL A 1 193 ? 9.420 13.270 -7.677 1.00 86.06 193 VAL A O 1
ATOM 1505 N N . PHE A 1 194 ? 7.995 13.021 -9.407 1.00 85.00 194 PHE A N 1
ATOM 1506 C CA . PHE A 1 194 ? 7.089 14.121 -9.087 1.00 85.00 194 PHE A CA 1
ATOM 1507 C C . PHE A 1 194 ? 5.644 13.618 -9.022 1.00 85.00 194 PHE A C 1
ATOM 1509 O O . PHE A 1 194 ? 4.823 13.972 -9.874 1.00 85.00 194 PHE A O 1
ATOM 1516 N N . PRO A 1 195 ? 5.295 12.808 -8.008 1.00 73.81 195 PRO A N 1
ATOM 1517 C CA . PRO A 1 195 ? 3.931 12.342 -7.873 1.00 73.81 195 PRO A CA 1
ATOM 1518 C C . PRO A 1 195 ? 3.005 13.524 -7.571 1.00 73.81 195 PRO A C 1
ATOM 1520 O O . PRO A 1 195 ? 3.200 14.280 -6.616 1.00 73.81 195 PRO A O 1
ATOM 1523 N N . VAL A 1 196 ? 1.976 13.692 -8.399 1.00 62.94 196 VAL A N 1
ATOM 1524 C CA . VAL A 1 196 ? 0.982 14.761 -8.247 1.00 62.94 196 VAL A CA 1
ATOM 1525 C C . VAL A 1 196 ? -0.012 14.348 -7.162 1.00 62.94 196 VAL A C 1
ATOM 1527 O O . VAL A 1 196 ? -1.025 13.718 -7.447 1.00 62.94 196 VAL A O 1
ATOM 1530 N N . LEU A 1 197 ? 0.300 14.649 -5.898 1.00 53.16 197 LEU A N 1
ATOM 1531 C CA . LEU A 1 197 ? -0.521 14.207 -4.759 1.00 53.16 197 LEU A CA 1
ATOM 1532 C C . LEU A 1 197 ? -1.594 15.219 -4.319 1.00 53.16 197 LEU A C 1
ATOM 1534 O O . LEU A 1 197 ? -2.505 14.830 -3.591 1.00 53.16 197 LEU A O 1
ATOM 1538 N N . HIS A 1 198 ? -1.527 16.482 -4.766 1.00 59.16 198 HIS A N 1
ATOM 1539 C CA . HIS A 1 198 ? -2.369 17.564 -4.221 1.00 59.16 198 HIS A CA 1
ATOM 1540 C C . HIS A 1 198 ? -3.056 18.473 -5.260 1.00 59.16 198 HIS A C 1
ATOM 1542 O O . HIS A 1 198 ? -3.801 19.365 -4.862 1.00 59.16 198 HIS A O 1
ATOM 1548 N N . ASP A 1 199 ? -2.844 18.265 -6.567 1.00 72.81 199 ASP A N 1
ATOM 1549 C CA . ASP A 1 199 ? -3.548 18.996 -7.639 1.00 72.81 199 ASP A CA 1
ATOM 1550 C C . ASP A 1 199 ? -4.426 18.033 -8.461 1.00 72.81 199 ASP A C 1
ATOM 1552 O O . ASP A 1 199 ? -3.909 17.309 -9.319 1.00 72.81 199 ASP A O 1
ATOM 1556 N N . PRO A 1 200 ? -5.752 18.014 -8.224 1.00 74.44 200 PRO A N 1
ATOM 1557 C CA . PRO A 1 200 ? -6.671 17.122 -8.926 1.00 74.44 200 PRO A CA 1
ATOM 1558 C C . PRO A 1 200 ? -6.729 17.352 -10.440 1.00 74.44 200 PRO A C 1
ATOM 1560 O O . PRO A 1 200 ? -6.890 16.396 -11.198 1.00 74.44 200 PRO A O 1
ATOM 1563 N N . ALA A 1 201 ? -6.596 18.600 -10.902 1.00 78.62 201 ALA A N 1
ATOM 1564 C CA . ALA A 1 201 ? -6.706 18.919 -12.324 1.00 78.62 201 ALA A CA 1
ATOM 1565 C C . ALA A 1 201 ? -5.491 18.388 -13.088 1.00 78.62 201 ALA A C 1
ATOM 1567 O O . ALA A 1 201 ? -5.635 17.738 -14.125 1.00 78.62 201 ALA A O 1
ATOM 1568 N N . HIS A 1 202 ? -4.296 18.599 -12.536 1.00 78.56 202 HIS A N 1
ATOM 1569 C CA . HIS A 1 202 ? -3.073 18.084 -13.133 1.00 78.56 202 HIS A CA 1
ATOM 1570 C C . HIS A 1 202 ? -2.971 16.554 -13.026 1.00 78.56 202 HIS A C 1
ATOM 1572 O O . HIS A 1 202 ? -2.564 15.893 -13.982 1.00 78.56 202 HIS A O 1
ATOM 1578 N N . ALA A 1 203 ? -3.410 15.962 -11.908 1.00 79.69 203 ALA A N 1
ATOM 1579 C CA . ALA A 1 203 ? -3.480 14.507 -11.769 1.00 79.69 203 ALA A CA 1
ATOM 1580 C C . ALA A 1 203 ? -4.409 13.883 -12.827 1.00 79.69 203 ALA A C 1
ATOM 1582 O O . ALA A 1 203 ? -4.054 12.887 -13.461 1.00 79.69 203 ALA A O 1
ATOM 1583 N N . ARG A 1 204 ? -5.565 14.512 -13.082 1.00 83.12 204 ARG A N 1
ATOM 1584 C CA . ARG A 1 204 ? -6.500 14.097 -14.134 1.00 83.12 204 ARG A CA 1
ATOM 1585 C C . ARG A 1 204 ? -5.884 14.192 -15.528 1.00 83.12 204 ARG A C 1
ATOM 1587 O O . ARG A 1 204 ? -6.032 13.256 -16.307 1.00 83.12 204 ARG A O 1
ATOM 1594 N N . GLU A 1 205 ? -5.171 15.274 -15.832 1.00 85.62 205 GLU A N 1
ATOM 1595 C CA . GLU A 1 205 ? -4.485 15.453 -17.117 1.00 85.62 205 GLU A CA 1
ATOM 1596 C C . GLU A 1 205 ? -3.467 14.331 -17.388 1.00 85.62 205 GLU A C 1
ATOM 1598 O O . GLU A 1 205 ? -3.482 13.726 -18.464 1.00 85.62 205 GLU A O 1
ATOM 1603 N N . GLN A 1 206 ? -2.609 14.009 -16.411 1.00 85.50 206 GLN A N 1
ATOM 1604 C CA . GLN A 1 206 ? -1.634 12.921 -16.559 1.00 85.50 206 GLN A CA 1
ATOM 1605 C C . GLN A 1 206 ? -2.329 11.568 -16.720 1.00 85.50 206 GLN A C 1
ATOM 1607 O O . GLN A 1 206 ? -1.916 10.755 -17.546 1.00 85.50 206 GLN A O 1
ATOM 1612 N N . ALA A 1 207 ? -3.409 11.334 -15.978 1.00 88.50 207 ALA A N 1
ATOM 1613 C CA . ALA A 1 207 ? -4.150 10.090 -16.071 1.00 88.50 207 ALA A CA 1
ATOM 1614 C C . ALA A 1 207 ? -4.856 9.928 -17.427 1.00 88.50 207 ALA A C 1
ATOM 1616 O O . ALA A 1 207 ? -4.762 8.864 -18.034 1.00 88.50 207 ALA A O 1
ATOM 1617 N N . ASP A 1 208 ? -5.479 10.980 -17.965 1.00 89.38 208 ASP A N 1
ATOM 1618 C CA . ASP A 1 208 ? -6.040 10.955 -19.322 1.00 89.38 208 ASP A CA 1
ATOM 1619 C C . ASP A 1 208 ? -4.944 10.734 -20.384 1.00 89.38 208 ASP A C 1
ATOM 1621 O O . ASP A 1 208 ? -5.171 10.035 -21.375 1.00 89.38 208 ASP A O 1
ATOM 1625 N N . TRP A 1 209 ? -3.732 11.263 -20.171 1.00 90.50 209 TRP A N 1
ATOM 1626 C CA . TRP A 1 209 ? -2.590 10.972 -21.038 1.00 90.50 209 TRP A CA 1
ATOM 1627 C C . TRP A 1 209 ? -2.179 9.492 -20.986 1.00 90.50 209 TRP A C 1
ATOM 1629 O O . TRP A 1 209 ? -1.994 8.909 -22.057 1.00 90.50 209 TRP A O 1
ATOM 1639 N N . ILE A 1 210 ? -2.095 8.887 -19.791 1.00 91.56 210 ILE A N 1
ATOM 1640 C CA . ILE A 1 210 ? -1.788 7.456 -19.598 1.00 91.56 210 ILE A CA 1
ATOM 1641 C C . ILE A 1 210 ? -2.833 6.596 -20.311 1.00 91.56 210 ILE A C 1
ATOM 1643 O O . ILE A 1 210 ? -2.479 5.794 -21.174 1.00 91.56 210 ILE A O 1
ATOM 1647 N N . LEU A 1 211 ? -4.121 6.811 -20.014 1.00 92.31 211 LEU A N 1
ATOM 1648 C CA . LEU A 1 211 ? -5.226 6.024 -20.575 1.00 92.31 211 LEU A CA 1
ATOM 1649 C C . LEU A 1 211 ? -5.265 6.064 -22.108 1.00 92.31 211 LEU A C 1
ATOM 1651 O O . LEU A 1 211 ? -5.720 5.113 -22.737 1.00 92.31 211 LEU A O 1
ATOM 1655 N N . ALA A 1 212 ? -4.810 7.163 -22.712 1.00 91.94 212 ALA A N 1
ATOM 1656 C CA . ALA A 1 212 ? -4.823 7.338 -24.158 1.00 91.94 212 ALA A CA 1
ATOM 1657 C C . ALA A 1 212 ? -3.595 6.760 -24.880 1.00 91.94 212 ALA A C 1
ATOM 1659 O O . ALA A 1 212 ? -3.645 6.624 -26.103 1.00 91.94 212 ALA A O 1
ATOM 1660 N N . ARG A 1 213 ? -2.471 6.524 -24.187 1.00 90.94 213 ARG A N 1
ATOM 1661 C CA . ARG A 1 213 ? -1.163 6.318 -24.848 1.00 90.94 213 ARG A CA 1
ATOM 1662 C C . ARG A 1 213 ? -0.323 5.174 -24.306 1.00 90.94 213 ARG A C 1
ATOM 1664 O O . ARG A 1 213 ? 0.612 4.775 -24.987 1.00 90.94 213 ARG A O 1
ATOM 1671 N N . VAL A 1 214 ? -0.617 4.678 -23.111 1.00 92.38 214 VAL A N 1
ATOM 1672 C CA . VAL A 1 214 ? 0.194 3.649 -22.462 1.00 92.38 214 VAL A CA 1
ATOM 1673 C C . VAL A 1 214 ? -0.523 2.316 -22.584 1.00 92.38 214 VAL A C 1
ATOM 1675 O O . VAL A 1 214 ? -1.629 2.155 -22.063 1.00 92.38 214 VAL A O 1
ATOM 1678 N N . ASP A 1 215 ? 0.115 1.363 -23.258 1.00 92.44 215 ASP A N 1
ATOM 1679 C CA . ASP A 1 215 ? -0.352 -0.020 -23.286 1.00 92.44 215 ASP A CA 1
ATOM 1680 C C . ASP A 1 215 ? -0.158 -0.646 -21.890 1.00 92.44 215 ASP A C 1
ATOM 1682 O O . ASP A 1 215 ? 0.978 -0.707 -21.410 1.00 92.44 215 ASP A O 1
ATOM 1686 N N . PRO A 1 216 ? -1.229 -1.104 -21.213 1.00 92.25 216 PRO A N 1
ATOM 1687 C CA . PRO A 1 216 ? -1.132 -1.742 -19.899 1.00 92.25 216 PRO A CA 1
ATOM 1688 C C . PRO A 1 216 ? -0.306 -3.037 -19.886 1.00 92.25 216 PRO A C 1
ATOM 1690 O O . PRO A 1 216 ? 0.034 -3.508 -18.802 1.00 92.25 216 PRO A O 1
ATOM 1693 N N . LEU A 1 217 ? 0.002 -3.621 -21.051 1.00 90.88 217 LEU A N 1
ATOM 1694 C CA . LEU A 1 217 ? 0.822 -4.825 -21.207 1.00 90.88 217 LEU A CA 1
ATOM 1695 C C . LEU A 1 217 ? 2.249 -4.540 -21.705 1.00 90.88 217 LEU A C 1
ATOM 1697 O O . LEU A 1 217 ? 2.993 -5.489 -21.964 1.00 90.88 217 LEU A O 1
ATOM 1701 N N . ASP A 1 218 ? 2.653 -3.269 -21.828 1.00 89.00 218 ASP A N 1
ATOM 1702 C CA . ASP A 1 218 ? 4.013 -2.925 -22.247 1.00 89.00 218 ASP A CA 1
ATOM 1703 C C . ASP A 1 218 ? 5.041 -3.448 -21.220 1.00 89.00 218 ASP A C 1
ATOM 1705 O O . ASP A 1 218 ? 5.067 -2.973 -20.080 1.00 89.00 218 ASP A O 1
ATOM 1709 N N . PRO A 1 219 ? 5.939 -4.380 -21.604 1.00 82.25 219 PRO A N 1
ATOM 1710 C CA . PRO A 1 219 ? 6.864 -5.026 -20.672 1.00 82.25 219 PRO A CA 1
ATOM 1711 C C . PRO A 1 219 ? 7.835 -4.048 -19.996 1.00 82.25 219 PRO A C 1
ATOM 1713 O O . PRO A 1 219 ? 8.412 -4.372 -18.955 1.00 82.25 219 PRO A O 1
ATOM 1716 N N . ARG A 1 220 ? 8.019 -2.845 -20.554 1.00 83.31 220 ARG A N 1
ATOM 1717 C CA . ARG A 1 220 ? 8.889 -1.798 -20.003 1.00 83.31 220 ARG A CA 1
ATOM 1718 C C . ARG A 1 220 ? 8.292 -1.143 -18.754 1.00 83.31 220 ARG A C 1
ATOM 1720 O O . ARG A 1 220 ? 9.042 -0.581 -17.957 1.00 83.31 220 ARG A O 1
ATOM 1727 N N . LEU A 1 221 ? 6.980 -1.273 -18.522 1.00 83.31 221 LEU A N 1
ATOM 1728 C CA . LEU A 1 221 ? 6.314 -0.749 -17.323 1.00 83.31 221 LEU A CA 1
ATOM 1729 C C . LEU A 1 221 ? 6.748 -1.442 -16.027 1.00 83.31 221 LEU A C 1
ATOM 1731 O O . LEU A 1 221 ? 6.590 -0.867 -14.953 1.00 83.31 221 LEU A O 1
ATOM 1735 N N . GLY A 1 222 ? 7.344 -2.640 -16.096 1.00 69.81 222 GLY A N 1
ATOM 1736 C CA . GLY A 1 222 ? 7.893 -3.315 -14.913 1.00 69.81 222 GLY A CA 1
ATOM 1737 C C . GLY A 1 222 ? 8.926 -2.476 -14.143 1.00 69.81 222 GLY A C 1
ATOM 1738 O O . GLY A 1 222 ? 9.077 -2.644 -12.938 1.00 69.81 222 GLY A O 1
ATOM 1739 N N . LEU A 1 223 ? 9.585 -1.522 -14.810 1.00 65.69 223 LEU A N 1
ATOM 1740 C CA . LEU A 1 223 ? 10.566 -0.606 -14.209 1.00 65.69 223 LEU A CA 1
ATOM 1741 C C . LEU A 1 223 ? 9.951 0.680 -13.632 1.00 65.69 223 LEU A C 1
ATOM 1743 O O . LEU A 1 223 ? 10.656 1.474 -13.005 1.00 65.69 223 LEU A O 1
ATOM 1747 N N . LEU A 1 224 ? 8.657 0.888 -13.876 1.00 74.44 224 LEU A N 1
ATOM 1748 C CA . LEU A 1 224 ? 7.895 2.117 -13.656 1.00 74.44 224 LEU A CA 1
ATOM 1749 C C . LEU A 1 224 ? 6.555 1.760 -12.989 1.00 74.44 224 LEU A C 1
ATOM 1751 O O . LEU A 1 224 ? 5.472 2.076 -13.482 1.00 74.44 224 LEU A O 1
ATOM 1755 N N . SER A 1 225 ? 6.615 1.030 -11.874 1.00 64.88 225 SER A N 1
ATOM 1756 C CA . SER A 1 225 ? 5.442 0.428 -11.223 1.00 64.88 225 SER A CA 1
ATOM 1757 C C . SER A 1 225 ? 4.460 1.432 -10.600 1.00 64.88 225 SER A C 1
ATOM 1759 O O . SER A 1 225 ? 3.417 1.021 -10.097 1.00 64.88 225 SER A O 1
ATOM 1761 N N . SER A 1 226 ? 4.737 2.738 -10.650 1.00 70.94 226 SER A N 1
ATOM 1762 C CA . SER A 1 226 ? 3.835 3.780 -10.146 1.00 70.94 226 SER A CA 1
ATOM 1763 C C . SER A 1 226 ? 2.620 4.032 -11.038 1.00 70.94 226 SER A C 1
ATOM 1765 O O . SER A 1 226 ? 1.659 4.656 -10.593 1.00 70.94 226 SER A O 1
ATOM 1767 N N . VAL A 1 227 ? 2.618 3.574 -12.294 1.00 80.94 227 VAL A N 1
ATOM 1768 C CA . VAL A 1 227 ? 1.549 3.919 -13.248 1.00 80.94 227 VAL A CA 1
ATOM 1769 C C . VAL A 1 227 ? 0.157 3.501 -12.749 1.00 80.94 227 VAL A C 1
ATOM 1771 O O . VAL A 1 227 ? -0.733 4.358 -12.718 1.00 80.94 227 VAL A O 1
ATOM 1774 N N . PRO A 1 228 ? -0.064 2.259 -12.267 1.00 80.81 228 PRO A N 1
ATOM 1775 C CA . PRO A 1 228 ? -1.339 1.899 -11.651 1.00 80.81 228 PRO A CA 1
ATOM 1776 C C . PRO A 1 228 ? -1.642 2.709 -10.382 1.00 80.81 228 PRO A C 1
ATOM 1778 O O . PRO A 1 228 ? -2.801 3.040 -10.149 1.00 80.81 228 PRO A O 1
ATOM 1781 N N . PHE A 1 229 ? -0.622 3.074 -9.595 1.00 79.12 229 PHE A N 1
ATOM 1782 C CA . PHE A 1 229 ? -0.778 3.939 -8.419 1.00 79.12 229 PHE A CA 1
ATOM 1783 C C . PHE A 1 229 ? -1.319 5.325 -8.795 1.00 79.12 229 PHE A C 1
ATOM 1785 O O . PHE A 1 229 ? -2.277 5.799 -8.184 1.00 79.12 229 PHE A O 1
ATOM 1792 N N . HIS A 1 230 ? -0.786 5.951 -9.848 1.00 80.56 230 HIS A N 1
ATOM 1793 C CA . HIS A 1 230 ? -1.278 7.240 -10.338 1.00 80.56 230 HIS A CA 1
ATOM 1794 C C . HIS A 1 230 ? -2.736 7.176 -10.789 1.00 80.56 230 HIS A C 1
ATOM 1796 O O . HIS A 1 230 ? -3.535 8.026 -10.395 1.00 80.56 230 HIS A O 1
ATOM 1802 N N . LEU A 1 231 ? -3.102 6.160 -11.576 1.00 82.44 231 LEU A N 1
ATOM 1803 C CA . LEU A 1 231 ? -4.490 5.972 -12.003 1.00 82.44 231 LEU A CA 1
ATOM 1804 C C . LEU A 1 231 ? -5.416 5.708 -10.809 1.00 82.44 231 LEU A C 1
ATOM 1806 O O . LEU A 1 231 ? -6.494 6.297 -10.727 1.00 82.44 231 LEU A O 1
ATOM 1810 N N . GLY A 1 232 ? -4.971 4.879 -9.863 1.00 73.38 232 GLY A N 1
ATOM 1811 C CA . GLY A 1 232 ? -5.694 4.547 -8.641 1.00 73.38 232 GLY A CA 1
ATOM 1812 C C . GLY A 1 232 ? -6.023 5.761 -7.773 1.00 73.38 232 GLY A C 1
ATOM 1813 O O . GLY A 1 232 ? -7.150 5.897 -7.309 1.00 73.38 232 GLY A O 1
ATOM 1814 N N . ARG A 1 233 ? -5.087 6.702 -7.620 1.00 72.69 233 ARG A N 1
ATOM 1815 C CA . ARG A 1 233 ? -5.318 7.951 -6.872 1.00 72.69 233 ARG A CA 1
ATOM 1816 C C . ARG A 1 233 ? -6.372 8.851 -7.521 1.00 72.69 233 ARG A C 1
ATOM 1818 O O . ARG A 1 233 ? -7.153 9.483 -6.817 1.00 72.69 233 ARG A O 1
ATOM 1825 N N . VAL A 1 234 ? -6.417 8.912 -8.854 1.00 75.81 234 VAL A N 1
ATOM 1826 C CA . VAL A 1 234 ? -7.433 9.713 -9.561 1.00 75.81 234 VAL A CA 1
ATOM 1827 C C . VAL A 1 234 ? -8.815 9.066 -9.452 1.00 75.81 234 VAL A C 1
ATOM 1829 O O . VAL A 1 234 ? -9.805 9.790 -9.365 1.00 75.81 234 VAL A O 1
ATOM 1832 N N . LEU A 1 235 ? -8.905 7.729 -9.379 1.00 73.88 235 LEU A N 1
ATOM 1833 C CA . LEU A 1 235 ? -10.182 7.018 -9.209 1.00 73.88 235 LEU A CA 1
ATOM 1834 C C . LEU A 1 235 ? -10.975 7.467 -7.977 1.00 73.88 235 LEU A C 1
ATOM 1836 O O . LEU A 1 235 ? -12.202 7.457 -8.033 1.00 73.88 235 LEU A O 1
ATOM 1840 N N . GLU A 1 236 ? -10.300 7.855 -6.894 1.00 67.50 236 GLU A N 1
ATOM 1841 C CA . GLU A 1 236 ? -10.944 8.293 -5.647 1.00 67.50 236 GLU A CA 1
ATOM 1842 C C . GLU A 1 236 ? -11.786 9.568 -5.829 1.00 67.50 236 GLU A C 1
ATOM 1844 O O . GLU A 1 236 ? -12.748 9.783 -5.099 1.00 67.50 236 GLU A O 1
ATOM 1849 N N . THR A 1 237 ? -11.445 10.414 -6.805 1.00 71.31 237 THR A N 1
ATOM 1850 C CA . THR A 1 237 ? -12.055 11.746 -6.993 1.00 71.31 237 THR A CA 1
ATOM 1851 C C . THR A 1 237 ? -12.712 11.930 -8.363 1.00 71.31 237 THR A C 1
ATOM 1853 O O . THR A 1 237 ? -13.224 13.007 -8.673 1.00 71.31 237 THR A O 1
ATOM 1856 N N . ALA A 1 238 ? -12.693 10.897 -9.207 1.00 74.25 238 ALA A N 1
ATOM 1857 C CA . ALA A 1 238 ? -13.136 10.983 -10.589 1.00 74.25 238 ALA A CA 1
ATOM 1858 C C . ALA A 1 238 ? -14.629 10.686 -10.786 1.00 74.25 238 ALA A C 1
ATOM 1860 O O . ALA A 1 238 ? -15.247 9.914 -10.058 1.00 74.25 238 ALA A O 1
ATOM 1861 N N . ASP A 1 239 ? -15.185 11.256 -11.856 1.00 84.38 239 ASP A N 1
ATOM 1862 C CA . ASP A 1 239 ? -16.502 10.896 -12.377 1.00 84.38 239 ASP A CA 1
ATOM 1863 C C . ASP A 1 239 ? -16.563 9.429 -12.864 1.00 84.38 239 ASP A C 1
ATOM 1865 O O . ASP A 1 239 ? -15.551 8.835 -13.249 1.00 84.38 239 ASP A O 1
ATOM 1869 N N . GLU A 1 240 ? -17.768 8.846 -12.907 1.00 85.56 240 GLU A N 1
ATOM 1870 C CA . GLU A 1 240 ? -17.957 7.438 -13.301 1.00 85.56 240 GLU A CA 1
ATOM 1871 C C . GLU A 1 240 ? -17.491 7.139 -14.737 1.00 85.56 240 GLU A C 1
ATOM 1873 O O . GLU A 1 240 ? -17.067 6.017 -15.018 1.00 85.56 240 GLU A O 1
ATOM 1878 N N . SER A 1 241 ? -17.527 8.114 -15.658 1.00 86.94 241 SER A N 1
ATOM 1879 C CA . SER A 1 241 ? -17.067 7.883 -17.033 1.00 86.94 241 SER A CA 1
ATOM 1880 C C . SER A 1 241 ? -15.561 7.671 -17.081 1.00 86.94 241 SER A C 1
ATOM 1882 O O . SER A 1 241 ? -15.087 6.809 -17.823 1.00 86.94 241 SER A O 1
ATOM 1884 N N . PHE A 1 242 ? -14.805 8.460 -16.328 1.00 88.06 242 PHE A N 1
ATOM 1885 C CA . PHE A 1 242 ? -13.372 8.271 -16.197 1.00 88.06 242 PHE A CA 1
ATOM 1886 C C . PHE A 1 242 ? -13.055 6.984 -15.453 1.00 88.06 242 PHE A C 1
ATOM 1888 O O . PHE A 1 242 ? -12.218 6.207 -15.916 1.00 88.06 242 PHE A O 1
ATOM 1895 N N . ALA A 1 243 ? -13.751 6.738 -14.341 1.00 87.12 243 ALA A N 1
ATOM 1896 C CA . ALA A 1 243 ? -13.523 5.552 -13.537 1.00 87.12 243 ALA A CA 1
ATOM 1897 C C . ALA A 1 243 ? -13.706 4.269 -14.354 1.00 87.12 243 ALA A C 1
ATOM 1899 O O . ALA A 1 243 ? -12.868 3.376 -14.274 1.00 87.12 243 ALA A O 1
ATOM 1900 N N . ALA A 1 244 ? -14.714 4.215 -15.228 1.00 90.06 244 ALA A N 1
ATOM 1901 C CA . ALA A 1 244 ? -14.910 3.092 -16.140 1.00 90.06 244 ALA A CA 1
ATOM 1902 C C . ALA A 1 244 ? -13.715 2.872 -17.088 1.00 90.06 244 ALA A C 1
ATOM 1904 O O . ALA A 1 244 ? -13.283 1.736 -17.275 1.00 90.06 244 ALA A O 1
ATOM 1905 N N . ARG A 1 245 ? -13.137 3.938 -17.666 1.00 92.31 245 ARG A N 1
ATOM 1906 C CA . ARG A 1 245 ? -11.949 3.814 -18.536 1.00 92.31 245 ARG A CA 1
ATOM 1907 C C . ARG A 1 245 ? -10.727 3.322 -17.765 1.00 92.31 245 ARG A C 1
ATOM 1909 O O . ARG A 1 245 ? -10.005 2.457 -18.254 1.00 92.31 245 ARG A O 1
ATOM 1916 N N . ALA A 1 246 ? -10.506 3.863 -16.570 1.00 91.38 246 ALA A N 1
ATOM 1917 C CA . ALA A 1 246 ? -9.396 3.463 -15.716 1.00 91.38 246 ALA A CA 1
ATOM 1918 C C . ALA A 1 246 ? -9.549 2.024 -15.201 1.00 91.38 246 ALA A C 1
ATOM 1920 O O . ALA A 1 246 ? -8.573 1.284 -15.211 1.00 91.38 246 ALA A O 1
ATOM 1921 N N . GLU A 1 247 ? -10.757 1.581 -14.843 1.00 91.69 247 GLU A N 1
ATOM 1922 C CA . GLU A 1 247 ? -11.024 0.182 -14.485 1.00 91.69 247 GLU A CA 1
ATOM 1923 C C . GLU A 1 247 ? -10.712 -0.784 -15.635 1.00 91.69 247 GLU A C 1
ATOM 1925 O O . GLU A 1 247 ? -10.142 -1.845 -15.391 1.00 91.69 247 GLU A O 1
ATOM 1930 N N . VAL A 1 248 ? -11.045 -0.425 -16.881 1.00 94.50 248 VAL A N 1
ATOM 1931 C CA . VAL A 1 248 ? -10.693 -1.236 -18.061 1.00 94.50 248 VAL A CA 1
ATOM 1932 C C . VAL A 1 248 ? -9.176 -1.332 -18.213 1.00 94.50 248 VAL A C 1
ATOM 1934 O O . VAL A 1 248 ? -8.643 -2.432 -18.357 1.00 94.50 248 VAL A O 1
ATOM 1937 N N . TRP A 1 249 ? -8.470 -0.202 -18.124 1.00 95.06 249 TRP A N 1
ATOM 1938 C CA . TRP A 1 249 ? -7.009 -0.180 -18.210 1.00 95.06 249 TRP A CA 1
ATOM 1939 C C . TRP A 1 249 ? -6.360 -1.018 -17.097 1.00 95.06 249 TRP A C 1
ATOM 1941 O O . TRP A 1 249 ? -5.518 -1.869 -17.376 1.00 95.06 249 TRP A O 1
ATOM 1951 N N . LEU A 1 250 ? -6.799 -0.847 -15.844 1.00 93.94 250 LEU A N 1
ATOM 1952 C CA . LEU A 1 250 ? -6.312 -1.617 -14.693 1.00 93.94 250 LEU A CA 1
ATOM 1953 C C . LEU A 1 250 ? -6.646 -3.108 -14.823 1.00 93.94 250 LEU A C 1
ATOM 1955 O O . LEU A 1 250 ? -5.854 -3.954 -14.417 1.00 93.94 250 LEU A O 1
ATOM 1959 N N . GLY A 1 251 ? -7.795 -3.441 -15.414 1.00 95.19 251 GLY A N 1
ATOM 1960 C CA . GLY A 1 251 ? -8.187 -4.816 -15.708 1.00 95.19 251 GLY A CA 1
ATOM 1961 C C . GLY A 1 251 ? -7.165 -5.525 -16.592 1.00 95.19 251 GLY A C 1
ATOM 1962 O O . GLY A 1 251 ? -6.745 -6.630 -16.253 1.00 95.19 251 GLY A O 1
ATOM 1963 N N . HIS A 1 252 ? -6.717 -4.854 -17.657 1.00 95.69 252 HIS A N 1
ATOM 1964 C CA . HIS A 1 252 ? -5.638 -5.338 -18.520 1.00 95.69 252 HIS A CA 1
ATOM 1965 C C . HIS A 1 252 ? -4.278 -5.339 -17.810 1.00 95.69 252 HIS A C 1
ATOM 1967 O O . HIS A 1 252 ? -3.530 -6.304 -17.925 1.00 95.69 252 HIS A O 1
ATOM 1973 N N . ALA A 1 253 ? -3.964 -4.306 -17.023 1.00 93.44 253 ALA A N 1
ATOM 1974 C CA . ALA A 1 253 ? -2.709 -4.237 -16.269 1.00 93.44 253 ALA A CA 1
ATOM 1975 C C . ALA A 1 253 ? -2.579 -5.371 -15.234 1.00 93.44 253 ALA A C 1
ATOM 1977 O O . ALA A 1 253 ? -1.482 -5.849 -14.963 1.00 93.44 253 ALA A O 1
ATOM 1978 N N . ALA A 1 254 ? -3.693 -5.867 -14.692 1.00 94.81 254 ALA A N 1
ATOM 1979 C CA . ALA A 1 254 ? -3.708 -7.035 -13.814 1.00 94.81 254 ALA A CA 1
ATOM 1980 C C . ALA A 1 254 ? -3.267 -8.344 -14.516 1.00 94.81 254 ALA A C 1
ATOM 1982 O O . ALA A 1 254 ? -2.870 -9.301 -13.846 1.00 94.81 254 ALA A O 1
ATOM 1983 N N . ASP A 1 255 ? -3.278 -8.394 -15.852 1.00 94.00 255 ASP A N 1
ATOM 1984 C CA . ASP A 1 255 ? -2.735 -9.509 -16.645 1.00 94.00 255 ASP A CA 1
ATOM 1985 C C . ASP A 1 255 ? -1.245 -9.334 -16.993 1.00 94.00 255 ASP A C 1
ATOM 1987 O O . ASP A 1 255 ? -0.634 -10.227 -17.580 1.00 94.00 255 ASP A O 1
ATOM 1991 N N . HIS A 1 256 ? -0.623 -8.217 -16.604 1.00 91.81 256 HIS A N 1
ATOM 1992 C CA . HIS A 1 256 ? 0.778 -7.939 -16.908 1.00 91.81 256 HIS A CA 1
ATOM 1993 C C . HIS A 1 256 ? 1.723 -8.972 -16.250 1.00 91.81 256 HIS A C 1
ATOM 1995 O O . HIS A 1 256 ? 1.507 -9.352 -15.095 1.00 91.81 256 HIS A O 1
ATOM 2001 N N . PRO A 1 257 ? 2.800 -9.429 -16.926 1.00 87.06 257 PRO A N 1
ATOM 2002 C CA . PRO A 1 257 ? 3.696 -10.466 -16.396 1.00 87.06 257 PRO A CA 1
ATOM 2003 C C . PRO A 1 257 ? 4.510 -10.022 -15.170 1.00 87.06 257 PRO A C 1
ATOM 2005 O O . PRO A 1 257 ? 4.862 -10.848 -14.332 1.00 87.06 257 PRO A O 1
ATOM 2008 N N . HIS A 1 258 ? 4.808 -8.727 -15.046 1.00 86.06 258 HIS A N 1
ATOM 2009 C CA . HIS A 1 258 ? 5.485 -8.167 -13.872 1.00 86.06 258 HIS A CA 1
ATOM 2010 C C . HIS A 1 258 ? 4.551 -8.107 -12.655 1.00 86.06 258 HIS A C 1
ATOM 2012 O O . HIS A 1 258 ? 3.563 -7.367 -12.668 1.00 86.06 258 HIS A O 1
ATOM 2018 N N . ALA A 1 259 ? 4.902 -8.846 -11.598 1.00 87.19 259 ALA A N 1
ATOM 2019 C CA . ALA A 1 259 ? 4.036 -9.077 -10.445 1.00 87.19 259 ALA A CA 1
ATOM 2020 C C . ALA A 1 259 ? 3.599 -7.794 -9.732 1.00 87.19 259 ALA A C 1
ATOM 2022 O O . ALA A 1 259 ? 2.415 -7.624 -9.461 1.00 87.19 259 ALA A O 1
ATOM 2023 N N . GLU A 1 260 ? 4.529 -6.865 -9.501 1.00 83.06 260 GLU A N 1
ATOM 2024 C CA . GLU A 1 260 ? 4.233 -5.603 -8.811 1.00 83.06 260 GLU A CA 1
ATOM 2025 C C . GLU A 1 260 ? 3.157 -4.787 -9.535 1.00 83.06 260 GLU A C 1
ATOM 2027 O O . GLU A 1 260 ? 2.255 -4.237 -8.905 1.00 83.06 260 GLU A O 1
ATOM 2032 N N . LEU A 1 261 ? 3.214 -4.738 -10.871 1.00 86.81 261 LEU A N 1
ATOM 2033 C CA . LEU A 1 261 ? 2.284 -3.939 -11.666 1.00 86.81 261 LEU A CA 1
ATOM 2034 C C . LEU A 1 261 ? 0.888 -4.566 -11.652 1.00 86.81 261 LEU A C 1
ATOM 2036 O O . LEU A 1 261 ? -0.103 -3.873 -11.418 1.00 86.81 261 LEU A O 1
ATOM 2040 N N . ALA A 1 262 ? 0.833 -5.888 -11.820 1.00 91.94 262 ALA A N 1
ATOM 2041 C CA . ALA A 1 262 ? -0.408 -6.641 -11.771 1.00 91.94 262 ALA A CA 1
ATOM 2042 C C . ALA A 1 262 ? -1.074 -6.578 -10.388 1.00 91.94 262 ALA A C 1
ATOM 2044 O O . ALA A 1 262 ? -2.269 -6.298 -10.297 1.00 91.94 262 ALA A O 1
ATOM 2045 N N . LEU A 1 263 ? -0.310 -6.770 -9.307 1.00 92.31 263 LEU A N 1
ATOM 2046 C CA . LEU A 1 263 ? -0.818 -6.693 -7.934 1.00 92.31 263 LEU A CA 1
ATOM 2047 C C . LEU A 1 263 ? -1.264 -5.276 -7.563 1.00 92.31 263 LEU A C 1
ATOM 2049 O O . LEU A 1 263 ? -2.315 -5.124 -6.946 1.00 92.31 263 LEU A O 1
ATOM 2053 N N . THR A 1 264 ? -0.544 -4.236 -7.996 1.00 89.31 264 THR A N 1
ATOM 2054 C CA . THR A 1 264 ? -0.992 -2.849 -7.783 1.00 89.31 264 THR A CA 1
ATOM 2055 C C . THR A 1 264 ? -2.318 -2.592 -8.501 1.00 89.31 264 THR A C 1
ATOM 2057 O O . THR A 1 264 ? -3.232 -2.014 -7.915 1.00 89.31 264 THR A O 1
ATOM 2060 N N . ALA A 1 265 ? -2.475 -3.064 -9.741 1.00 92.31 265 ALA A N 1
ATOM 2061 C CA . ALA A 1 265 ? -3.735 -2.925 -10.466 1.00 92.31 265 ALA A CA 1
ATOM 2062 C C . ALA A 1 265 ? -4.890 -3.692 -9.793 1.00 92.31 265 ALA A C 1
ATOM 2064 O O . ALA A 1 265 ? -5.978 -3.138 -9.617 1.00 92.31 265 ALA A O 1
ATOM 2065 N N . LEU A 1 266 ? -4.646 -4.935 -9.356 1.00 95.38 266 LEU A N 1
ATOM 2066 C CA . LEU A 1 266 ? -5.617 -5.738 -8.605 1.00 95.38 266 LEU A CA 1
ATOM 2067 C C . LEU A 1 266 ? -6.031 -5.060 -7.297 1.00 95.38 266 LEU A C 1
ATOM 2069 O O . LEU A 1 266 ? -7.219 -5.049 -6.987 1.00 95.38 266 LEU A O 1
ATOM 2073 N N . HIS A 1 267 ? -5.092 -4.460 -6.564 1.00 92.31 267 HIS A N 1
ATOM 2074 C CA . HIS A 1 267 ? -5.376 -3.754 -5.316 1.00 92.31 267 HIS A CA 1
ATOM 2075 C C . HIS A 1 267 ? -6.382 -2.612 -5.517 1.00 92.31 267 HIS A C 1
ATOM 2077 O O . HIS A 1 267 ? -7.377 -2.546 -4.798 1.00 92.31 267 HIS A O 1
ATOM 2083 N N . TYR A 1 268 ? -6.188 -1.753 -6.523 1.00 90.31 268 TYR A N 1
ATOM 2084 C CA . TYR A 1 268 ? -7.124 -0.652 -6.784 1.00 90.31 268 TYR A CA 1
ATOM 2085 C C . TYR A 1 268 ? -8.492 -1.128 -7.274 1.00 90.31 268 TYR A C 1
ATOM 2087 O O . TYR A 1 268 ? -9.518 -0.562 -6.891 1.00 90.31 268 TYR A O 1
ATOM 2095 N N . LEU A 1 269 ? -8.527 -2.185 -8.091 1.00 93.38 269 LEU A N 1
ATOM 2096 C CA . LEU A 1 269 ? -9.786 -2.804 -8.504 1.00 93.38 269 LEU A CA 1
ATOM 2097 C C . LEU A 1 269 ? -10.538 -3.405 -7.305 1.00 93.38 269 LEU A C 1
ATOM 2099 O O . LEU A 1 269 ? -11.757 -3.256 -7.224 1.00 93.38 269 LEU A O 1
ATOM 2103 N N . LEU A 1 270 ? -9.823 -4.054 -6.380 1.00 93.81 270 LEU A N 1
ATOM 2104 C CA . LEU A 1 270 ? -10.373 -4.620 -5.146 1.00 93.81 270 LEU A CA 1
ATOM 2105 C C . LEU A 1 270 ? -10.926 -3.533 -4.231 1.00 93.81 270 LEU A C 1
ATOM 2107 O O . LEU A 1 270 ? -12.096 -3.597 -3.870 1.00 93.81 270 LEU A O 1
ATOM 2111 N N . ALA A 1 271 ? -10.123 -2.511 -3.927 1.00 87.81 271 ALA A N 1
ATOM 2112 C CA . ALA A 1 271 ? -10.524 -1.403 -3.066 1.00 87.81 271 ALA A CA 1
ATOM 2113 C C . ALA A 1 271 ? -11.793 -0.710 -3.585 1.00 87.81 271 ALA A C 1
ATOM 2115 O O . ALA A 1 271 ? -12.720 -0.441 -2.825 1.00 87.81 271 ALA A O 1
ATOM 2116 N N . ARG A 1 272 ? -11.885 -0.481 -4.902 1.00 87.38 272 ARG A N 1
ATOM 2117 C CA . ARG A 1 272 ? -13.073 0.127 -5.513 1.00 87.38 272 ARG A CA 1
ATOM 2118 C C . ARG A 1 272 ? -14.294 -0.798 -5.507 1.00 87.38 272 ARG A C 1
ATOM 2120 O O . ARG A 1 272 ? -15.413 -0.311 -5.362 1.00 87.38 272 ARG A O 1
ATOM 2127 N N . ALA A 1 273 ? -14.109 -2.106 -5.689 1.00 90.19 273 ALA A N 1
ATOM 2128 C CA . ALA A 1 273 ? -15.203 -3.073 -5.606 1.00 90.19 273 ALA A CA 1
ATOM 2129 C C . ALA A 1 273 ? -15.744 -3.197 -4.170 1.00 90.19 273 ALA A C 1
ATOM 2131 O O . ALA A 1 273 ? -16.961 -3.184 -3.985 1.00 90.19 273 ALA A O 1
ATOM 2132 N N . ASP A 1 274 ? -14.852 -3.245 -3.178 1.00 85.94 274 ASP A N 1
ATOM 2133 C CA . ASP A 1 274 ? -15.178 -3.307 -1.747 1.00 85.94 274 ASP A CA 1
ATOM 2134 C C . ASP A 1 274 ? -15.922 -2.046 -1.288 1.00 85.94 274 ASP A C 1
ATOM 2136 O O . ASP A 1 274 ? -17.014 -2.145 -0.735 1.00 85.94 274 ASP A O 1
ATOM 2140 N N . ALA A 1 275 ? -15.432 -0.856 -1.659 1.00 80.00 275 ALA A N 1
ATOM 2141 C CA . ALA A 1 275 ? -16.098 0.418 -1.367 1.00 80.00 275 ALA A CA 1
ATOM 2142 C C . ALA A 1 275 ? -17.520 0.527 -1.957 1.00 80.00 275 ALA A C 1
ATOM 2144 O O . ALA A 1 275 ? -18.329 1.331 -1.500 1.00 80.00 275 ALA A O 1
ATOM 2145 N N . ARG A 1 276 ? -17.845 -0.275 -2.981 1.00 82.62 276 ARG A N 1
ATOM 2146 C CA . ARG A 1 276 ? -19.177 -0.338 -3.606 1.00 82.62 276 ARG A CA 1
ATOM 2147 C C . ARG A 1 276 ? -20.024 -1.520 -3.120 1.00 82.62 276 ARG A C 1
ATOM 2149 O O . ARG A 1 276 ? -21.123 -1.703 -3.643 1.00 82.62 276 ARG A O 1
ATOM 2156 N N . GLY A 1 277 ? -19.530 -2.327 -2.178 1.00 80.56 277 GLY A N 1
ATOM 2157 C CA . GLY A 1 277 ? -20.218 -3.522 -1.679 1.00 80.56 277 GLY A CA 1
ATOM 2158 C C . GLY A 1 277 ? -20.434 -4.598 -2.750 1.00 80.56 277 GLY A C 1
ATOM 2159 O O . GLY A 1 277 ? -21.466 -5.265 -2.762 1.00 80.56 277 GLY A O 1
ATOM 2160 N N . LEU A 1 278 ? -19.509 -4.727 -3.709 1.00 87.19 278 LEU A N 1
ATOM 2161 C CA . LEU A 1 278 ? -19.605 -5.687 -4.813 1.00 87.19 278 LEU A CA 1
ATOM 2162 C C . LEU A 1 278 ? -18.890 -7.002 -4.463 1.00 87.19 278 LEU A C 1
ATOM 2164 O O . LEU A 1 278 ? -17.869 -7.332 -5.070 1.00 87.19 278 LEU A O 1
ATOM 2168 N N . ASP A 1 279 ? -19.434 -7.755 -3.508 1.00 84.81 279 ASP A N 1
ATOM 2169 C CA . ASP A 1 279 ? -18.796 -8.947 -2.920 1.00 84.81 279 ASP A CA 1
ATOM 2170 C C . ASP A 1 279 ? -18.348 -9.991 -3.960 1.00 84.81 279 ASP A C 1
ATOM 2172 O O . ASP A 1 279 ? -17.213 -10.466 -3.914 1.00 84.81 279 ASP A O 1
ATOM 2176 N N . ASP A 1 280 ? -19.184 -10.294 -4.960 1.00 90.75 280 ASP A N 1
ATOM 2177 C CA . ASP A 1 280 ? -18.836 -11.239 -6.035 1.00 90.75 280 ASP A CA 1
ATOM 2178 C C . ASP A 1 280 ? -17.627 -10.759 -6.855 1.00 90.75 280 ASP A C 1
ATOM 2180 O O . ASP A 1 280 ? -16.775 -11.551 -7.271 1.00 90.75 280 ASP A O 1
ATOM 2184 N N . ARG A 1 281 ? -17.525 -9.441 -7.075 1.00 94.19 281 ARG A N 1
ATOM 2185 C CA . ARG A 1 281 ? -16.400 -8.833 -7.795 1.00 94.19 281 ARG A CA 1
ATOM 2186 C C . ARG A 1 281 ? -15.137 -8.847 -6.938 1.00 94.19 281 ARG A C 1
ATOM 2188 O O . ARG A 1 281 ? -14.068 -9.129 -7.477 1.00 94.19 281 ARG A O 1
ATOM 2195 N N . VAL A 1 282 ? -15.254 -8.589 -5.634 1.00 92.56 282 VAL A N 1
ATOM 2196 C CA . VAL A 1 282 ? -14.141 -8.715 -4.680 1.00 92.56 282 VAL A CA 1
ATOM 2197 C C . VAL A 1 282 ? -13.611 -10.147 -4.682 1.00 92.56 282 VAL A C 1
ATOM 2199 O O . VAL A 1 282 ? -12.417 -10.349 -4.891 1.00 92.56 282 VAL A O 1
ATOM 2202 N N . ALA A 1 283 ? -14.489 -11.147 -4.565 1.00 91.75 283 ALA A N 1
ATOM 2203 C CA . ALA A 1 283 ? -14.103 -12.557 -4.588 1.00 91.75 283 ALA A CA 1
ATOM 2204 C C . ALA A 1 283 ? -13.398 -12.950 -5.901 1.00 91.75 283 ALA A C 1
ATOM 2206 O O . ALA A 1 283 ? -12.351 -13.600 -5.872 1.00 91.75 283 ALA A O 1
ATOM 2207 N N . ALA A 1 284 ? -13.926 -12.515 -7.051 1.00 95.94 284 ALA A N 1
ATOM 2208 C CA . ALA A 1 284 ? -13.331 -12.799 -8.356 1.00 95.94 284 ALA A CA 1
ATOM 2209 C C . ALA A 1 284 ? -11.942 -12.158 -8.532 1.00 95.94 284 ALA A C 1
ATOM 2211 O O . ALA A 1 284 ? -11.023 -12.797 -9.045 1.00 95.94 284 ALA A O 1
ATOM 2212 N N . LEU A 1 285 ? -11.767 -10.907 -8.097 1.00 97.44 285 LEU A N 1
ATOM 2213 C CA . LEU A 1 285 ? -10.477 -10.216 -8.157 1.00 97.44 285 LEU A CA 1
ATOM 2214 C C . LEU A 1 285 ? -9.471 -10.809 -7.167 1.00 97.44 285 LEU A C 1
ATOM 2216 O O . LEU A 1 285 ? -8.310 -11.001 -7.519 1.00 97.44 285 LEU A O 1
ATOM 2220 N N . TYR A 1 286 ? -9.910 -11.153 -5.956 1.00 96.25 286 TYR A N 1
ATOM 2221 C CA . TYR A 1 286 ? -9.050 -11.754 -4.943 1.00 96.25 286 TYR A CA 1
ATOM 2222 C C . TYR A 1 286 ? -8.558 -13.145 -5.365 1.00 96.25 286 TYR A C 1
ATOM 2224 O O . TYR A 1 286 ? -7.397 -13.484 -5.146 1.00 96.25 286 TYR A O 1
ATOM 2232 N N . ALA A 1 287 ? -9.382 -13.930 -6.066 1.00 96.31 287 ALA A N 1
ATOM 2233 C CA . ALA A 1 287 ? -8.947 -15.202 -6.642 1.00 96.31 287 ALA A CA 1
ATOM 2234 C C . ALA A 1 287 ? -7.739 -15.044 -7.588 1.00 96.31 287 ALA A C 1
ATOM 2236 O O . ALA A 1 287 ? -6.867 -15.912 -7.599 1.00 96.31 287 ALA A O 1
ATOM 2237 N N . ARG A 1 288 ? -7.638 -13.921 -8.317 1.00 97.06 288 ARG A N 1
ATOM 2238 C CA . ARG A 1 288 ? -6.474 -13.611 -9.169 1.00 97.06 288 ARG A CA 1
ATOM 2239 C C . ARG A 1 288 ? -5.219 -13.307 -8.354 1.00 97.06 288 ARG A C 1
ATOM 2241 O O . ARG A 1 288 ? -4.130 -13.711 -8.736 1.00 97.06 288 ARG A O 1
ATOM 2248 N N . VAL A 1 289 ? -5.357 -12.660 -7.195 1.00 96.81 289 VAL A N 1
ATOM 2249 C CA . VAL A 1 289 ? -4.233 -12.402 -6.268 1.00 96.81 289 VAL A CA 1
ATOM 2250 C C . VAL A 1 289 ? -3.615 -13.714 -5.765 1.00 96.81 289 VAL A C 1
ATOM 2252 O O . VAL A 1 289 ? -2.427 -13.758 -5.467 1.00 96.81 289 VAL A O 1
ATOM 2255 N N . ARG A 1 290 ? -4.396 -14.803 -5.725 1.00 95.19 290 ARG A N 1
ATOM 2256 C CA . ARG A 1 290 ? -3.945 -16.144 -5.315 1.00 95.19 290 ARG A CA 1
ATOM 2257 C C . ARG A 1 290 ? -3.303 -16.969 -6.438 1.00 95.19 290 ARG A C 1
ATOM 2259 O O . ARG A 1 290 ? -2.985 -18.139 -6.219 1.00 95.19 290 ARG A O 1
ATOM 2266 N N . GLU A 1 291 ? -3.129 -16.412 -7.635 1.00 94.06 291 GLU A N 1
ATOM 2267 C CA . GLU A 1 291 ? -2.424 -17.094 -8.722 1.00 94.06 291 GLU A CA 1
ATOM 2268 C C . GLU A 1 291 ? -0.973 -17.437 -8.313 1.00 94.06 291 GLU A C 1
ATOM 2270 O O . GLU A 1 291 ? -0.301 -16.610 -7.695 1.00 94.06 291 GLU A O 1
ATOM 2275 N N . PRO A 1 292 ? -0.422 -18.607 -8.705 1.00 92.62 292 PRO A N 1
ATOM 2276 C CA . PRO A 1 292 ? 0.918 -19.038 -8.281 1.00 92.62 292 PRO A CA 1
ATOM 2277 C C . PRO A 1 292 ? 2.055 -18.060 -8.603 1.00 92.62 292 PRO A C 1
ATOM 2279 O O . PRO A 1 292 ? 3.073 -18.057 -7.920 1.00 92.62 292 PRO A O 1
ATOM 2282 N N . ARG A 1 293 ? 1.890 -17.210 -9.625 1.00 91.25 293 ARG A N 1
ATOM 2283 C CA . ARG A 1 293 ? 2.874 -16.181 -10.007 1.00 91.25 293 ARG A CA 1
ATOM 2284 C C . ARG A 1 293 ? 3.056 -15.070 -8.965 1.00 91.25 293 ARG A C 1
ATOM 2286 O O . ARG A 1 293 ? 3.999 -14.296 -9.080 1.00 91.25 293 ARG A O 1
ATOM 2293 N N . PHE A 1 294 ? 2.158 -14.984 -7.986 1.00 92.00 294 PHE A N 1
ATOM 2294 C CA . PHE A 1 294 ? 2.211 -14.023 -6.885 1.00 92.00 294 PHE A CA 1
ATOM 2295 C C . PHE A 1 294 ? 2.578 -14.671 -5.548 1.00 92.00 294 PHE A C 1
ATOM 2297 O O . PHE A 1 294 ? 2.546 -13.995 -4.519 1.00 92.00 294 PHE A O 1
ATOM 2304 N N . ALA A 1 295 ? 2.921 -15.965 -5.552 1.00 83.38 295 ALA A N 1
ATOM 2305 C CA . ALA A 1 295 ? 3.424 -16.635 -4.362 1.00 83.38 295 ALA A CA 1
ATOM 2306 C C . ALA A 1 295 ? 4.644 -15.877 -3.810 1.00 83.38 295 ALA A C 1
ATOM 2308 O O . ALA A 1 295 ? 5.485 -15.403 -4.575 1.00 83.38 295 ALA A O 1
ATOM 2309 N N . ASP A 1 296 ? 4.701 -15.734 -2.486 1.00 81.50 296 ASP A N 1
ATOM 2310 C CA . ASP A 1 296 ? 5.774 -15.053 -1.748 1.00 81.50 296 ASP A CA 1
ATOM 2311 C C . ASP A 1 296 ? 5.962 -13.554 -2.081 1.00 81.50 296 ASP A C 1
ATOM 2313 O O . ASP A 1 296 ? 7.010 -12.970 -1.798 1.00 81.50 296 ASP A O 1
ATOM 2317 N N . ASN A 1 297 ? 4.954 -12.897 -2.672 1.00 84.06 297 ASN A N 1
ATOM 2318 C CA . ASN A 1 297 ? 4.986 -11.455 -2.917 1.00 84.06 297 ASN A CA 1
ATOM 2319 C C . ASN A 1 297 ? 4.362 -10.661 -1.755 1.00 84.06 297 ASN A C 1
ATOM 2321 O O . ASN A 1 297 ? 3.202 -10.862 -1.394 1.00 84.06 297 ASN A O 1
ATOM 2325 N N . PHE A 1 298 ? 5.102 -9.678 -1.234 1.00 81.38 298 PHE A N 1
ATOM 2326 C CA . PHE A 1 298 ? 4.650 -8.814 -0.139 1.00 81.38 298 PHE A CA 1
ATOM 2327 C C . PHE A 1 298 ? 3.325 -8.086 -0.433 1.00 81.38 298 PHE A C 1
ATOM 2329 O O . PHE A 1 298 ? 2.473 -7.988 0.447 1.00 81.38 298 PHE A O 1
ATOM 2336 N N . ASN A 1 299 ? 3.106 -7.605 -1.662 1.00 82.88 299 ASN A N 1
ATOM 2337 C CA . ASN A 1 299 ? 1.848 -6.950 -2.025 1.00 82.88 299 ASN A CA 1
ATOM 2338 C C . ASN A 1 299 ? 0.682 -7.940 -2.078 1.00 82.88 299 ASN A C 1
ATOM 2340 O O . ASN A 1 299 ? -0.441 -7.566 -1.753 1.00 82.88 299 ASN A O 1
ATOM 2344 N N . ALA A 1 300 ? 0.921 -9.202 -2.438 1.00 89.31 300 ALA A N 1
ATOM 2345 C CA . ALA A 1 300 ? -0.118 -10.226 -2.365 1.00 89.31 300 ALA A CA 1
ATOM 2346 C C . ALA A 1 300 ? -0.516 -10.503 -0.904 1.00 89.31 300 ALA A C 1
ATOM 2348 O O . ALA A 1 300 ? -1.707 -10.571 -0.602 1.00 89.31 300 ALA A O 1
ATOM 2349 N N . GLU A 1 301 ? 0.451 -10.565 0.019 1.00 84.38 301 GLU A N 1
ATOM 2350 C CA . GLU A 1 301 ? 0.180 -10.671 1.462 1.00 84.38 301 GLU A CA 1
ATOM 2351 C C . GLU A 1 301 ? -0.560 -9.442 2.009 1.00 84.38 301 GLU A C 1
ATOM 2353 O O . GLU A 1 301 ? -1.512 -9.569 2.782 1.00 84.38 301 GLU A O 1
ATOM 2358 N N . PHE A 1 302 ? -0.146 -8.246 1.585 1.00 83.31 302 PHE A N 1
ATOM 2359 C CA . PHE A 1 302 ? -0.794 -6.980 1.923 1.00 83.31 302 PHE A CA 1
ATOM 2360 C C . PHE A 1 302 ? -2.264 -6.974 1.490 1.00 83.31 302 PHE A C 1
ATOM 2362 O O . PHE A 1 302 ? -3.148 -6.645 2.282 1.00 83.31 302 PHE A O 1
ATOM 2369 N N . ILE A 1 303 ? -2.531 -7.376 0.244 1.00 90.56 303 ILE A N 1
ATOM 2370 C CA . ILE A 1 303 ? -3.884 -7.485 -0.302 1.00 90.56 303 ILE A CA 1
ATOM 2371 C C . ILE A 1 303 ? -4.671 -8.567 0.445 1.00 90.56 303 ILE A C 1
ATOM 2373 O O . ILE A 1 303 ? -5.831 -8.343 0.773 1.00 90.56 303 ILE A O 1
ATOM 2377 N N . ALA A 1 304 ? -4.065 -9.708 0.783 1.00 88.69 304 ALA A N 1
ATOM 2378 C CA . ALA A 1 304 ? -4.729 -10.759 1.555 1.00 88.69 304 ALA A CA 1
ATOM 2379 C C . ALA A 1 304 ? -5.210 -10.262 2.922 1.00 88.69 304 ALA A C 1
ATOM 2381 O O . ALA A 1 304 ? -6.375 -10.439 3.262 1.00 88.69 304 ALA A O 1
ATOM 2382 N N . ARG A 1 305 ? -4.387 -9.524 3.668 1.00 82.31 305 ARG A N 1
ATOM 2383 C CA . ARG A 1 305 ? -4.812 -8.962 4.963 1.00 82.31 305 ARG A CA 1
ATOM 23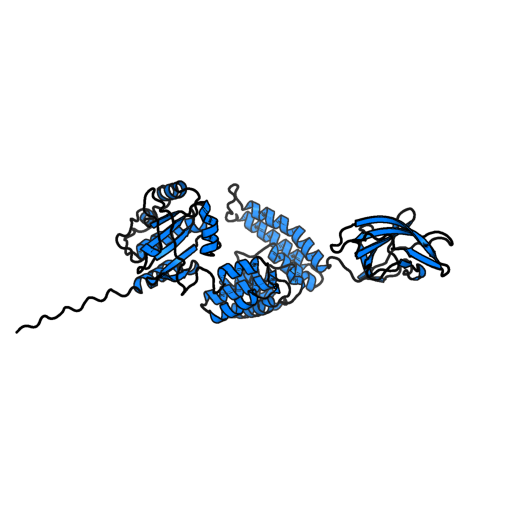84 C C . ARG A 1 305 ? -6.029 -8.034 4.856 1.00 82.31 305 ARG A C 1
ATOM 2386 O O . ARG A 1 305 ? -6.766 -7.878 5.826 1.00 82.31 305 ARG A O 1
ATOM 2393 N N . GLN A 1 306 ? -6.264 -7.444 3.685 1.00 82.62 306 GLN A N 1
ATOM 2394 C CA . GLN A 1 306 ? -7.394 -6.552 3.440 1.00 82.62 306 GLN A CA 1
ATOM 2395 C C . GLN A 1 306 ? -8.586 -7.206 2.746 1.00 82.62 306 GLN A C 1
ATOM 2397 O O . GLN A 1 306 ? -9.704 -6.782 2.989 1.00 82.62 306 GLN A O 1
ATOM 2402 N N . PHE A 1 307 ? -8.394 -8.199 1.885 1.00 87.94 307 PHE A N 1
ATOM 2403 C CA . PHE A 1 307 ? -9.458 -8.689 1.002 1.00 87.94 307 PHE A CA 1
ATOM 2404 C C . PHE A 1 307 ? -9.648 -10.205 1.048 1.00 87.94 307 PHE A C 1
ATOM 2406 O O . PHE A 1 307 ? -10.541 -10.713 0.372 1.00 87.94 307 PHE A O 1
ATOM 2413 N N . ASP A 1 308 ? -8.856 -10.928 1.845 1.00 88.25 308 ASP A N 1
ATOM 2414 C CA . ASP A 1 308 ? -9.072 -12.357 2.060 1.00 88.25 308 ASP A CA 1
ATOM 2415 C C . ASP A 1 308 ? -10.482 -12.585 2.639 1.00 88.25 308 ASP A C 1
ATOM 2417 O O . ASP A 1 308 ? -10.827 -11.978 3.660 1.00 88.25 308 ASP A O 1
ATOM 2421 N N . PRO A 1 309 ? -11.330 -13.416 2.002 1.00 83.31 309 PRO A N 1
ATOM 2422 C CA . PRO A 1 309 ? -12.654 -13.747 2.522 1.00 83.31 309 PRO A CA 1
ATOM 2423 C C . PRO A 1 309 ? -12.609 -14.486 3.866 1.00 83.31 309 PRO A C 1
ATOM 2425 O O . PRO A 1 309 ? -13.631 -14.533 4.546 1.00 83.31 309 PRO A O 1
ATOM 2428 N N . ASP A 1 310 ? -11.456 -15.035 4.250 1.00 84.69 310 ASP A N 1
ATOM 2429 C CA . ASP A 1 310 ? -11.228 -15.713 5.524 1.00 84.69 310 ASP A CA 1
ATOM 2430 C C . ASP A 1 310 ? -10.468 -14.826 6.535 1.00 84.69 310 ASP A C 1
ATOM 2432 O O . ASP A 1 310 ? -10.028 -15.309 7.584 1.00 84.69 310 ASP A O 1
ATOM 2436 N N . ARG A 1 311 ? -10.313 -13.517 6.261 1.00 86.50 311 ARG A N 1
ATOM 2437 C CA . ARG A 1 311 ? -9.663 -12.581 7.195 1.00 86.50 311 ARG A CA 1
ATOM 2438 C C . ARG A 1 311 ? -10.400 -12.534 8.547 1.00 86.50 311 ARG A C 1
ATOM 2440 O O . ARG A 1 311 ? -11.632 -12.576 8.570 1.00 86.50 311 ARG A O 1
ATOM 2447 N N . PRO A 1 312 ? -9.689 -12.360 9.679 1.00 87.88 312 PRO A N 1
ATOM 2448 C CA . PRO A 1 312 ? -10.311 -12.458 11.002 1.00 87.88 312 PRO A CA 1
ATOM 2449 C C . PRO A 1 312 ? -11.401 -11.419 11.276 1.00 87.88 312 PRO A C 1
ATOM 2451 O O . PRO A 1 312 ? -12.384 -11.718 11.949 1.00 87.88 312 PRO A O 1
ATOM 2454 N N . ILE A 1 313 ? -11.231 -10.194 10.772 1.00 90.12 313 ILE A N 1
ATOM 2455 C CA . ILE A 1 313 ? -12.217 -9.121 10.901 1.00 90.12 313 ILE A CA 1
ATOM 2456 C C . ILE A 1 313 ? -12.814 -8.835 9.522 1.00 90.12 313 ILE A C 1
ATOM 2458 O O . ILE A 1 313 ? -12.155 -8.265 8.653 1.00 90.12 313 ILE A O 1
ATOM 2462 N N . GLN A 1 314 ? -14.090 -9.172 9.346 1.00 86.81 314 GLN A N 1
ATOM 2463 C CA . GLN A 1 314 ? -14.824 -8.957 8.102 1.00 86.81 314 GLN A CA 1
ATOM 2464 C C . GLN A 1 314 ? -16.287 -8.630 8.398 1.00 86.81 314 GLN A C 1
ATOM 2466 O O . GLN A 1 314 ? -16.896 -9.243 9.274 1.00 86.81 314 GLN A O 1
ATOM 2471 N N . ARG A 1 315 ? -16.873 -7.713 7.621 1.00 87.12 315 ARG A N 1
ATOM 2472 C CA . ARG A 1 315 ? -18.317 -7.434 7.654 1.00 87.12 315 ARG A CA 1
ATOM 2473 C C . ARG A 1 315 ? -19.139 -8.712 7.515 1.00 87.12 315 ARG A C 1
ATOM 2475 O O . ARG A 1 315 ? -18.823 -9.584 6.709 1.00 87.12 315 ARG A O 1
ATOM 2482 N N . GLY A 1 316 ? -20.206 -8.811 8.299 1.00 88.62 316 GLY A N 1
ATOM 2483 C CA . GLY A 1 316 ? -21.110 -9.957 8.295 1.00 88.62 316 GLY A CA 1
ATOM 2484 C C . GLY A 1 316 ? -20.553 -11.216 8.969 1.00 88.62 316 GLY A C 1
ATOM 2485 O O . GLY A 1 316 ? -21.260 -12.222 9.029 1.00 88.62 316 GLY A O 1
ATOM 2486 N N . LYS A 1 317 ? -19.321 -11.192 9.495 1.00 91.25 317 LYS A N 1
ATOM 2487 C CA . LYS A 1 317 ? -18.738 -12.292 10.277 1.00 91.25 317 LYS A CA 1
ATOM 2488 C C . LYS A 1 317 ? -18.722 -11.964 11.772 1.00 91.25 317 LYS A C 1
ATOM 2490 O O . LYS A 1 317 ? -18.723 -10.786 12.136 1.00 91.25 317 LYS A O 1
ATOM 2495 N N . PRO A 1 318 ? -18.690 -12.982 12.652 1.00 94.31 318 PRO A N 1
ATOM 2496 C CA . PRO A 1 318 ? -18.452 -12.762 14.072 1.00 94.31 318 PRO A CA 1
ATOM 2497 C C . PRO A 1 318 ? -17.113 -12.055 14.307 1.00 94.31 318 PRO A C 1
ATOM 2499 O O . PRO A 1 318 ? -16.104 -12.443 13.720 1.00 94.31 318 PRO A O 1
ATOM 2502 N N . PHE A 1 319 ? -17.088 -11.050 15.182 1.00 95.12 319 PHE A N 1
ATOM 2503 C CA . PHE A 1 319 ? -15.830 -10.443 15.613 1.00 95.12 319 PHE A CA 1
ATOM 2504 C C . PHE A 1 319 ? -15.021 -11.452 16.452 1.00 95.12 319 PHE A C 1
ATOM 2506 O O . PHE A 1 319 ? -15.616 -12.113 17.314 1.00 95.12 319 PHE A O 1
ATOM 2513 N N . PRO A 1 320 ? -13.694 -11.591 16.243 1.00 94.69 320 PRO A N 1
ATOM 2514 C CA . PRO A 1 320 ? -12.872 -12.491 17.044 1.00 94.69 320 PRO A CA 1
ATOM 2515 C C . PRO A 1 320 ? -13.003 -12.198 18.541 1.00 94.69 320 PRO A C 1
ATOM 2517 O O . PRO A 1 320 ? -12.962 -11.039 18.961 1.00 94.69 320 PRO A O 1
ATOM 2520 N N . ASP A 1 321 ? -13.143 -13.248 19.357 1.00 93.62 321 ASP A N 1
ATOM 2521 C CA . ASP A 1 321 ? -13.228 -13.068 20.808 1.00 93.62 321 ASP A CA 1
ATOM 2522 C C . ASP A 1 321 ? -11.940 -12.428 21.347 1.00 93.62 321 ASP A C 1
ATOM 2524 O O . ASP A 1 321 ? -10.846 -12.522 20.766 1.00 93.62 321 ASP A O 1
ATOM 2528 N N . PHE A 1 322 ? -12.073 -11.731 22.469 1.00 95.19 322 PHE A N 1
ATOM 2529 C CA . PHE A 1 322 ? -10.967 -10.996 23.046 1.00 95.19 322 PHE A CA 1
ATOM 2530 C C . PHE A 1 322 ? -11.035 -10.881 24.554 1.00 95.19 322 PHE A C 1
ATOM 2532 O O . PHE A 1 322 ? -12.102 -10.793 25.159 1.00 95.19 322 PHE A O 1
ATOM 2539 N N . GLU A 1 323 ? -9.844 -10.822 25.136 1.00 96.12 323 GLU A N 1
ATOM 2540 C CA . GLU A 1 323 ? -9.593 -10.496 26.524 1.00 96.12 323 GLU A CA 1
ATOM 2541 C C . GLU A 1 323 ? -8.316 -9.663 26.572 1.00 96.12 323 GLU A C 1
ATOM 2543 O O . GLU A 1 323 ? -7.254 -10.118 26.150 1.00 96.12 323 GLU A O 1
ATOM 2548 N N . PHE A 1 324 ? -8.428 -8.435 27.068 1.00 96.75 324 PHE A N 1
ATOM 2549 C CA . PHE A 1 324 ? -7.297 -7.538 27.253 1.00 96.75 324 PHE A CA 1
ATOM 2550 C C . PHE A 1 324 ? -7.251 -7.041 28.698 1.00 96.75 324 PHE A C 1
ATOM 2552 O O . PHE A 1 324 ? -8.305 -6.806 29.297 1.00 96.75 324 PHE A O 1
ATOM 2559 N N . PRO A 1 325 ? -6.057 -6.841 29.279 1.00 96.69 325 PRO A N 1
ATOM 2560 C CA . PRO A 1 325 ? -5.922 -6.121 30.538 1.00 96.69 325 PRO A CA 1
ATOM 2561 C C . PRO A 1 325 ? -6.663 -4.783 30.496 1.00 96.69 325 PRO A C 1
ATOM 2563 O O . PRO A 1 325 ? -6.530 -4.019 29.539 1.00 96.69 325 PRO A O 1
ATOM 2566 N N . ALA A 1 326 ? -7.433 -4.484 31.540 1.00 97.31 326 ALA A N 1
ATOM 2567 C CA . ALA A 1 326 ? -7.951 -3.137 31.722 1.00 97.31 326 ALA A CA 1
ATOM 2568 C C . ALA A 1 326 ? -6.793 -2.161 31.949 1.00 97.31 326 ALA A C 1
ATOM 2570 O O . ALA A 1 326 ? -5.801 -2.505 32.593 1.00 97.31 326 ALA A O 1
ATOM 2571 N N . LEU A 1 327 ? -6.940 -0.934 31.444 1.00 96.31 327 LEU A N 1
ATOM 2572 C CA . LEU A 1 327 ? -5.947 0.116 31.670 1.00 96.31 327 LEU A CA 1
ATOM 2573 C C . LEU A 1 327 ? -5.806 0.431 33.169 1.00 96.31 327 LEU A C 1
ATOM 2575 O O . LEU A 1 327 ? -4.701 0.595 33.674 1.00 96.31 327 LEU A O 1
ATOM 2579 N N . ALA A 1 328 ? -6.936 0.487 33.880 1.00 92.50 328 ALA A N 1
ATOM 2580 C CA . ALA A 1 328 ? -6.958 0.751 35.311 1.00 92.50 328 ALA A CA 1
ATOM 2581 C C . ALA A 1 328 ? -6.388 -0.438 36.100 1.00 92.50 328 ALA A C 1
ATOM 2583 O O . ALA A 1 328 ? -6.896 -1.560 36.023 1.00 92.50 328 ALA A O 1
ATOM 2584 N N . ALA A 1 329 ? -5.360 -0.179 36.908 1.00 88.81 329 ALA A N 1
ATOM 2585 C CA . ALA A 1 329 ? -4.718 -1.202 37.723 1.00 88.81 329 ALA A CA 1
ATOM 2586 C C . ALA A 1 329 ? -5.721 -1.909 38.658 1.00 88.81 329 ALA A C 1
ATOM 2588 O O . ALA A 1 329 ? -6.438 -1.270 39.427 1.00 88.81 329 ALA A O 1
ATOM 2589 N N . GLY A 1 330 ? -5.755 -3.244 38.600 1.00 89.06 330 GLY A N 1
ATOM 2590 C CA . GLY A 1 330 ? -6.628 -4.081 39.433 1.00 89.06 330 GLY A CA 1
ATOM 2591 C C . GLY A 1 330 ? -8.086 -4.186 38.966 1.00 89.06 330 GLY A C 1
ATOM 2592 O O . GLY A 1 330 ? -8.858 -4.913 39.589 1.00 89.06 330 GLY A O 1
ATOM 2593 N N . ALA A 1 331 ? -8.472 -3.508 37.881 1.00 93.88 331 ALA A N 1
ATOM 2594 C CA . ALA A 1 331 ? -9.781 -3.694 37.263 1.00 93.88 331 ALA A CA 1
ATOM 2595 C C . ALA A 1 331 ? -9.873 -5.059 36.543 1.00 93.88 331 ALA A C 1
ATOM 2597 O O . ALA A 1 331 ? -8.850 -5.597 36.104 1.00 93.88 331 ALA A O 1
ATOM 2598 N N . PRO A 1 332 ? -11.083 -5.642 36.415 1.00 95.75 332 PRO A N 1
ATOM 2599 C CA . PRO A 1 332 ? -11.268 -6.874 35.656 1.00 95.75 332 PRO A CA 1
ATOM 2600 C C . PRO A 1 332 ? -10.874 -6.673 34.185 1.00 95.75 332 PRO A C 1
ATOM 2602 O O . PRO A 1 332 ? -11.012 -5.562 33.666 1.00 95.75 332 PRO A O 1
ATOM 2605 N N . PRO A 1 333 ? -10.414 -7.730 33.497 1.00 96.56 333 PRO A N 1
ATOM 2606 C CA . PRO A 1 333 ? -10.048 -7.629 32.096 1.00 96.56 333 PRO A CA 1
ATOM 2607 C C . PRO A 1 333 ? -11.250 -7.241 31.228 1.00 96.56 333 PRO A C 1
ATOM 2609 O O . PRO A 1 333 ? -12.407 -7.569 31.506 1.00 96.56 333 PRO A O 1
ATOM 2612 N N . VAL A 1 334 ? -10.954 -6.538 30.144 1.00 97.25 334 VAL A N 1
ATOM 2613 C CA . VAL A 1 334 ? -11.919 -6.080 29.153 1.00 97.25 334 VAL A CA 1
ATOM 2614 C C . VAL A 1 334 ? -12.132 -7.210 28.146 1.00 97.25 334 VAL A C 1
ATOM 2616 O O . VAL A 1 334 ? -11.209 -7.559 27.414 1.00 97.25 334 VAL A O 1
ATOM 2619 N N . THR A 1 335 ? -13.340 -7.784 28.110 1.00 96.69 335 THR A N 1
ATOM 2620 C CA . THR A 1 335 ? -13.635 -8.983 27.301 1.00 96.69 335 THR A CA 1
ATOM 2621 C C . THR A 1 335 ? -14.769 -8.801 26.295 1.00 96.69 335 THR A C 1
ATOM 2623 O O . THR A 1 335 ? -15.733 -8.075 26.553 1.00 96.69 335 THR A O 1
ATOM 2626 N N . GLY A 1 336 ? -14.708 -9.516 25.171 1.00 93.19 336 GLY A N 1
ATOM 2627 C CA . GLY A 1 336 ? -15.829 -9.625 24.232 1.00 93.19 336 GLY A CA 1
ATOM 2628 C C . GLY A 1 336 ? -17.034 -10.334 24.860 1.00 93.19 336 GLY A C 1
ATOM 2629 O O . GLY A 1 336 ? -18.180 -9.925 24.676 1.00 93.19 336 GLY A O 1
ATOM 2630 N N . ALA A 1 337 ? -16.782 -11.339 25.705 1.00 92.19 337 ALA A N 1
ATOM 2631 C CA . ALA A 1 337 ? -17.818 -12.086 26.419 1.00 92.19 337 ALA A CA 1
ATOM 2632 C C . ALA A 1 337 ? -18.748 -11.203 27.274 1.00 92.19 337 ALA A C 1
ATOM 2634 O O . ALA A 1 337 ? -19.957 -11.443 27.296 1.00 92.19 337 ALA A O 1
ATOM 2635 N N . ALA A 1 338 ? -18.218 -10.164 27.934 1.00 92.19 338 ALA A N 1
ATOM 2636 C CA . ALA A 1 338 ? -19.009 -9.219 28.730 1.00 92.19 338 ALA A CA 1
ATOM 2637 C C . ALA A 1 338 ? -19.929 -8.310 27.887 1.00 92.19 338 ALA A C 1
ATOM 2639 O O . ALA A 1 338 ? -20.781 -7.614 28.441 1.00 92.19 338 ALA A O 1
ATOM 2640 N N . ARG A 1 339 ? -19.765 -8.321 26.558 1.00 92.12 339 ARG A N 1
ATOM 2641 C CA . ARG A 1 339 ? -20.456 -7.448 25.598 1.00 92.12 339 ARG A CA 1
ATOM 2642 C C . ARG A 1 339 ? -21.421 -8.194 24.683 1.00 92.12 339 ARG A C 1
ATOM 2644 O O . ARG A 1 339 ? -21.969 -7.607 23.760 1.00 92.12 339 ARG A O 1
ATOM 2651 N N . ARG A 1 340 ? -21.676 -9.480 24.935 1.00 87.69 340 ARG A N 1
ATOM 2652 C CA . ARG A 1 340 ? -22.702 -10.225 24.192 1.00 87.69 340 ARG A CA 1
ATOM 2653 C C . ARG A 1 340 ? -24.083 -9.607 24.428 1.00 87.69 340 ARG A C 1
ATOM 2655 O O . ARG A 1 340 ? -24.431 -9.286 25.565 1.00 87.69 340 ARG A O 1
ATOM 2662 N N . GLY A 1 341 ? -24.874 -9.469 23.364 1.00 88.88 341 GLY A N 1
ATOM 2663 C CA . GLY A 1 341 ? -26.228 -8.916 23.433 1.00 88.88 341 GLY A CA 1
ATOM 2664 C C . GLY A 1 341 ? -26.301 -7.390 23.543 1.00 88.88 341 GLY A C 1
ATOM 2665 O O . GLY A 1 341 ? -27.349 -6.873 23.915 1.00 88.88 341 GLY A O 1
ATOM 2666 N N . ARG A 1 342 ? -25.208 -6.668 23.269 1.00 89.94 342 ARG A N 1
ATOM 2667 C CA . ARG A 1 342 ? -25.185 -5.202 23.132 1.00 89.94 342 ARG A CA 1
ATOM 2668 C C . ARG A 1 342 ? -24.240 -4.803 21.999 1.00 89.94 342 ARG A C 1
ATOM 2670 O O . ARG A 1 342 ? -23.217 -5.470 21.841 1.00 89.94 342 ARG A O 1
ATOM 2677 N N . PRO A 1 343 ? -24.526 -3.737 21.241 1.00 94.69 343 PRO A N 1
ATOM 2678 C CA . PRO A 1 343 ? -23.581 -3.264 20.249 1.00 94.69 343 PRO A CA 1
ATOM 2679 C C . PRO A 1 343 ? -22.403 -2.559 20.936 1.00 94.69 343 PRO A C 1
ATOM 2681 O O . PRO A 1 343 ? -22.558 -1.873 21.955 1.00 94.69 343 PRO A O 1
ATOM 2684 N N . TYR A 1 344 ? -21.212 -2.716 20.371 1.00 96.62 344 TYR A N 1
ATOM 2685 C CA . TYR A 1 344 ? -20.017 -2.026 20.838 1.00 96.62 344 TYR A CA 1
ATOM 2686 C C . TYR A 1 344 ? -19.127 -1.604 19.675 1.00 96.62 344 TYR A C 1
ATOM 2688 O O . TYR A 1 344 ? -19.024 -2.279 18.653 1.00 96.62 344 TYR A O 1
ATOM 2696 N N . PHE A 1 345 ? -18.472 -0.467 19.858 1.00 97.44 345 PHE A N 1
ATOM 2697 C CA . PHE A 1 345 ? -17.444 0.052 18.978 1.00 97.44 345 PHE A CA 1
ATOM 2698 C C . PHE A 1 345 ? -16.086 -0.175 19.641 1.00 97.44 345 PHE A C 1
ATOM 2700 O O . PHE A 1 345 ? -15.826 0.358 20.722 1.00 97.44 345 PHE A O 1
ATOM 2707 N N . ILE A 1 346 ? -15.240 -0.996 19.022 1.00 97.69 346 ILE A N 1
ATOM 2708 C CA . ILE A 1 346 ? -13.877 -1.265 19.480 1.00 97.69 346 ILE A CA 1
ATOM 2709 C C . ILE A 1 346 ? -12.868 -0.563 18.572 1.00 97.69 346 ILE A C 1
ATOM 2711 O O . ILE A 1 346 ? -12.939 -0.682 17.351 1.00 97.69 346 ILE A O 1
ATOM 2715 N N . GLU A 1 347 ? -11.920 0.153 19.172 1.00 97.19 347 GLU A N 1
ATOM 2716 C CA . GLU A 1 347 ? -10.864 0.864 18.457 1.00 97.19 347 GLU A CA 1
ATOM 2717 C C . GLU A 1 347 ? -9.476 0.473 18.978 1.00 97.19 347 GLU A C 1
ATOM 2719 O O . GLU A 1 347 ? -9.163 0.667 20.156 1.00 97.19 347 GLU A O 1
ATOM 2724 N N . PHE A 1 348 ? -8.631 -0.058 18.090 1.00 97.75 348 PHE A N 1
ATOM 2725 C CA . PHE A 1 348 ? -7.203 -0.238 18.353 1.00 97.75 348 PHE A CA 1
ATOM 2726 C C . PHE A 1 348 ? -6.459 1.049 18.008 1.00 97.75 348 PHE A C 1
ATOM 2728 O O . PHE A 1 348 ? -6.554 1.543 16.880 1.00 97.75 348 PHE A O 1
ATOM 2735 N N . TRP A 1 349 ? -5.710 1.587 18.968 1.00 97.69 349 TRP A N 1
ATOM 2736 C CA . TRP A 1 349 ? -5.078 2.903 18.855 1.00 97.69 349 TRP A CA 1
ATOM 2737 C C . TRP A 1 349 ? -3.800 3.000 19.697 1.00 97.69 349 TRP A C 1
ATOM 2739 O O . TRP A 1 349 ? -3.448 2.063 20.413 1.00 97.69 349 TRP A O 1
ATOM 2749 N N . ALA A 1 350 ? -3.105 4.137 19.628 1.00 96.75 350 ALA A N 1
ATOM 2750 C CA . ALA A 1 350 ? -2.007 4.456 20.536 1.00 96.75 350 ALA A CA 1
ATOM 2751 C C . ALA A 1 350 ? -1.773 5.969 20.648 1.00 96.75 350 ALA A C 1
ATOM 2753 O O . ALA A 1 350 ? -2.105 6.719 19.727 1.00 96.75 350 ALA A O 1
ATOM 2754 N N . THR A 1 351 ? -1.127 6.419 21.727 1.00 94.75 351 THR A N 1
ATOM 2755 C CA . THR A 1 351 ? -0.824 7.850 21.942 1.00 94.75 351 THR A CA 1
ATOM 2756 C C . THR A 1 351 ? 0.186 8.414 20.938 1.00 94.75 351 THR A C 1
ATOM 2758 O O . THR A 1 351 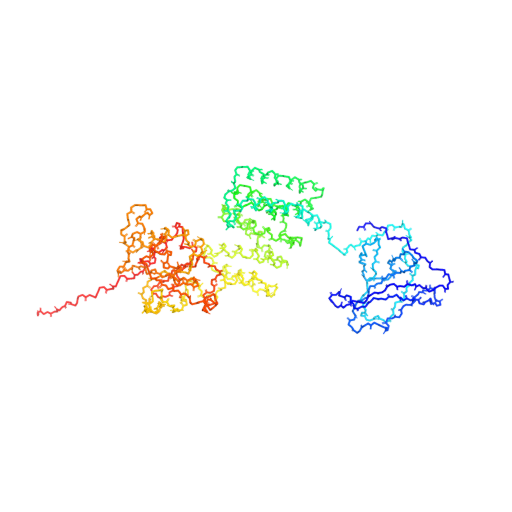? 0.156 9.600 20.610 1.00 94.75 351 THR A O 1
ATOM 2761 N N . TRP A 1 352 ? 1.053 7.559 20.393 1.00 90.31 352 TRP A N 1
ATOM 2762 C CA . TRP A 1 352 ? 2.035 7.905 19.360 1.00 90.31 352 TRP A CA 1
ATOM 2763 C C . TRP A 1 352 ? 1.472 7.857 17.929 1.00 90.31 352 TRP A C 1
ATOM 2765 O O . TRP A 1 352 ? 2.163 8.219 16.975 1.00 90.31 352 TRP A O 1
ATOM 2775 N N . CYS A 1 353 ? 0.222 7.422 17.754 1.00 90.25 353 CYS A N 1
ATOM 2776 C CA . CYS A 1 353 ? -0.434 7.343 16.454 1.00 90.25 353 CYS A CA 1
ATOM 2777 C C . CYS A 1 353 ? -1.068 8.692 16.085 1.00 90.25 353 CYS A C 1
ATOM 2779 O O . CYS A 1 353 ? -2.138 9.049 16.577 1.00 90.25 353 CYS A O 1
ATOM 2781 N N . GLY A 1 354 ? -0.426 9.428 15.173 1.00 84.81 354 GLY A N 1
ATOM 2782 C CA . GLY A 1 354 ? -0.899 10.737 14.702 1.00 84.81 354 GLY A CA 1
ATOM 2783 C C . GLY A 1 354 ? -2.363 10.745 14.230 1.00 84.81 354 GLY A C 1
ATOM 2784 O O . GLY A 1 354 ? -3.143 11.531 14.768 1.00 84.81 354 GLY A O 1
ATOM 2785 N N . PRO A 1 355 ? -2.770 9.862 13.293 1.00 83.81 355 PRO A N 1
ATOM 2786 C CA . PRO A 1 355 ? -4.161 9.787 12.839 1.00 83.81 355 PRO A CA 1
ATOM 2787 C C . PRO A 1 355 ? -5.159 9.441 13.955 1.00 83.81 355 PRO A C 1
ATOM 2789 O O . PRO A 1 355 ? -6.257 9.983 13.978 1.00 83.81 355 PRO A O 1
ATOM 2792 N N . CYS A 1 356 ? -4.772 8.592 14.914 1.00 92.56 356 CYS A N 1
ATOM 2793 C CA . CYS A 1 356 ? -5.619 8.241 16.055 1.00 92.56 356 CYS A CA 1
ATOM 2794 C C . CYS A 1 356 ? -5.911 9.469 16.931 1.00 92.56 356 CYS A C 1
ATOM 2796 O O . CYS A 1 356 ? -7.053 9.716 17.303 1.00 92.56 356 CYS A O 1
ATOM 2798 N N . VAL A 1 357 ? -4.876 10.259 17.240 1.00 94.00 357 VAL A N 1
ATOM 2799 C CA . VAL A 1 357 ? -5.008 11.479 18.050 1.00 94.00 357 VAL A CA 1
ATOM 2800 C C . VAL A 1 357 ? -5.808 12.551 17.308 1.00 94.00 357 VAL A C 1
ATOM 2802 O O . VAL A 1 357 ? -6.642 13.213 17.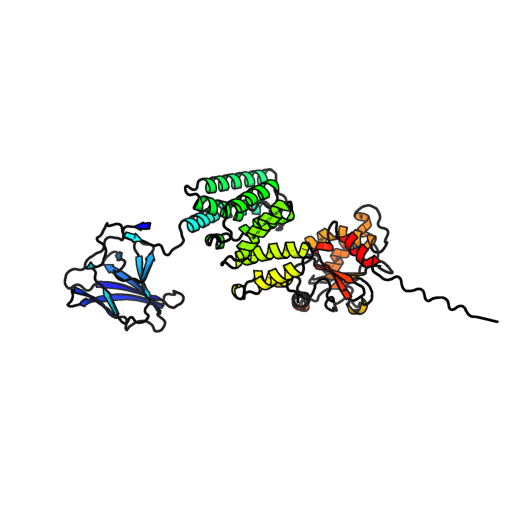919 1.00 94.00 357 VAL A O 1
ATOM 2805 N N . ALA A 1 358 ? -5.596 12.695 15.996 1.00 88.31 358 ALA A N 1
ATOM 2806 C CA . ALA A 1 358 ? -6.324 13.656 15.169 1.00 88.31 358 ALA A CA 1
ATOM 2807 C C . ALA A 1 358 ? -7.840 13.379 15.111 1.00 88.31 358 ALA A C 1
ATOM 2809 O O . ALA A 1 358 ? -8.615 14.325 15.014 1.00 88.31 358 ALA A O 1
ATOM 2810 N N . GLY A 1 359 ? -8.264 12.113 15.218 1.00 89.94 359 GLY A N 1
ATOM 2811 C CA . GLY A 1 359 ? -9.680 11.718 15.209 1.00 89.94 359 GLY A CA 1
ATOM 2812 C C . GLY A 1 359 ? -10.418 11.872 16.548 1.00 89.94 359 GLY A C 1
ATOM 2813 O O . GLY A 1 359 ? -11.629 11.669 16.609 1.00 89.94 359 GLY A O 1
ATOM 2814 N N . MET A 1 360 ? -9.734 12.227 17.642 1.00 93.38 360 MET A N 1
ATOM 2815 C CA . MET A 1 360 ? -10.350 12.284 18.977 1.00 93.38 360 MET A CA 1
ATOM 2816 C C . MET A 1 360 ? -11.536 13.257 19.116 1.00 93.38 360 MET A C 1
ATOM 2818 O O . MET A 1 360 ? -12.515 12.844 19.751 1.00 93.38 360 MET A O 1
ATOM 2822 N N . PRO A 1 361 ? -11.522 14.486 18.550 1.00 92.38 361 PRO A N 1
ATOM 2823 C CA . PRO A 1 361 ? -12.679 15.382 18.623 1.00 92.38 361 PRO A CA 1
ATOM 2824 C C . PRO A 1 361 ? -13.938 14.739 18.035 1.00 92.38 361 PRO A C 1
ATOM 2826 O O . PRO A 1 361 ? -15.012 14.760 18.638 1.00 92.38 361 PRO A O 1
ATOM 2829 N N . GLU A 1 362 ? -13.789 14.103 16.876 1.00 91.31 362 GLU A N 1
ATOM 2830 C CA . GLU A 1 362 ? -14.879 13.450 16.162 1.00 91.31 362 GLU A CA 1
ATOM 2831 C C . GLU A 1 362 ? -15.430 12.257 16.954 1.00 91.31 362 GLU A C 1
ATOM 2833 O O . GLU A 1 362 ? -16.640 12.127 17.137 1.00 91.31 362 GLU A O 1
ATOM 2838 N N . LEU A 1 363 ? -14.542 11.440 17.528 1.00 94.81 363 LEU A N 1
ATOM 2839 C CA . LEU A 1 363 ? -14.903 10.301 18.372 1.00 94.81 363 LEU A CA 1
ATOM 2840 C C . LEU A 1 363 ? -15.661 10.721 19.641 1.00 94.81 363 LEU A C 1
ATOM 2842 O O . LEU A 1 363 ? -16.621 10.052 20.027 1.00 94.81 363 LEU A O 1
ATOM 2846 N N . HIS A 1 364 ? -15.282 11.833 20.281 1.00 94.75 364 HIS A N 1
ATOM 2847 C CA . HIS A 1 364 ? -16.004 12.367 21.445 1.00 94.75 364 HIS A CA 1
ATOM 2848 C C . HIS A 1 364 ? -17.384 12.905 21.057 1.00 94.75 364 HIS A C 1
ATOM 2850 O O . HIS A 1 364 ? -18.374 12.615 21.737 1.00 94.75 364 HIS A O 1
ATOM 2856 N N . ALA A 1 365 ? -17.472 13.640 19.946 1.00 92.19 365 ALA A N 1
ATOM 2857 C CA . ALA A 1 365 ? -18.745 14.119 19.420 1.00 92.19 365 ALA A CA 1
ATOM 2858 C C . ALA A 1 365 ? -19.676 12.947 19.065 1.00 92.19 365 ALA A C 1
ATOM 2860 O O . ALA A 1 365 ? -20.853 12.956 19.432 1.00 92.19 365 ALA A O 1
ATOM 2861 N N . ALA A 1 366 ? -19.142 11.905 18.425 1.00 93.75 366 ALA A N 1
ATOM 2862 C CA . ALA A 1 366 ? -19.877 10.695 18.091 1.00 93.75 366 ALA A CA 1
ATOM 2863 C C . ALA A 1 366 ? -20.342 9.941 19.339 1.00 93.75 366 ALA A C 1
ATOM 2865 O O . ALA A 1 366 ? -21.519 9.590 19.429 1.00 93.75 366 ALA A O 1
ATOM 2866 N N . TYR A 1 367 ? -19.462 9.757 20.328 1.00 95.12 367 TYR A N 1
ATOM 2867 C CA . TYR A 1 367 ? -19.795 9.137 21.609 1.00 95.12 367 TYR A CA 1
ATOM 2868 C C . TYR A 1 367 ? -20.973 9.839 22.289 1.00 95.12 367 TYR A C 1
ATOM 2870 O O . TYR A 1 367 ? -21.926 9.174 22.704 1.00 95.12 367 TYR A O 1
ATOM 2878 N N . ALA A 1 368 ? -20.942 11.173 22.357 1.00 93.81 368 ALA A N 1
ATOM 2879 C CA . ALA A 1 368 ? -22.037 11.949 22.919 1.00 93.81 368 ALA A CA 1
ATOM 2880 C C . ALA A 1 368 ? -23.325 11.800 22.094 1.00 93.81 368 ALA A C 1
ATOM 2882 O O . ALA A 1 368 ? -24.394 11.541 22.647 1.00 93.81 368 ALA A O 1
ATOM 2883 N N . ALA A 1 369 ? -23.213 11.893 20.767 1.00 91.81 369 ALA A N 1
ATOM 2884 C CA . ALA A 1 369 ? -24.341 11.860 19.844 1.00 91.81 369 ALA A CA 1
ATOM 2885 C C . ALA A 1 369 ? -25.074 10.513 19.778 1.00 91.81 369 ALA A C 1
ATOM 2887 O O . ALA A 1 369 ? -26.259 10.505 19.431 1.00 91.81 369 ALA A O 1
ATOM 2888 N N . VAL A 1 370 ? -24.391 9.391 20.032 1.00 93.69 370 VAL A N 1
ATOM 2889 C CA . VAL A 1 370 ? -25.002 8.049 19.985 1.00 93.69 370 VAL A CA 1
ATOM 2890 C C . VAL A 1 370 ? -25.446 7.539 21.348 1.00 93.69 370 VAL A C 1
ATOM 2892 O O . VAL A 1 370 ? -26.335 6.696 21.408 1.00 93.69 370 VAL A O 1
ATOM 2895 N N . ASN A 1 371 ? -24.883 8.069 22.434 1.00 93.69 371 ASN A N 1
ATOM 2896 C CA . ASN A 1 371 ? -25.251 7.715 23.807 1.00 93.69 371 ASN A CA 1
ATOM 2897 C C . ASN A 1 371 ? -26.122 8.778 24.496 1.00 93.69 371 ASN A C 1
ATOM 2899 O O . ASN A 1 371 ? -26.229 8.777 25.721 1.00 93.69 371 ASN A O 1
ATOM 2903 N N . ASP A 1 372 ? -26.728 9.674 23.710 1.00 89.56 372 ASP A N 1
ATOM 2904 C CA . ASP A 1 372 ? -27.642 10.730 24.160 1.00 89.56 372 ASP A CA 1
ATOM 2905 C C . ASP A 1 372 ? -27.063 11.611 25.285 1.00 89.56 372 ASP A C 1
ATOM 2907 O O . ASP A 1 372 ? -27.773 12.053 26.193 1.00 89.56 372 ASP A O 1
ATOM 2911 N N . LEU A 1 373 ? -25.753 11.877 25.230 1.00 89.44 373 LEU A N 1
ATOM 2912 C CA . LEU A 1 373 ? -25.079 12.765 26.172 1.00 89.44 373 LEU A CA 1
ATOM 2913 C C . LEU A 1 373 ? -25.151 14.209 25.679 1.00 89.44 373 LEU A C 1
ATOM 2915 O O . LEU A 1 373 ? -24.977 14.502 24.496 1.00 89.44 373 LEU A O 1
ATOM 2919 N N . GLN A 1 374 ? -25.371 15.132 26.611 1.00 83.94 374 GLN A N 1
ATOM 2920 C CA . GLN A 1 374 ? -25.308 16.557 26.317 1.00 83.94 374 GLN A CA 1
ATOM 2921 C C . GLN A 1 374 ? -23.848 17.013 26.311 1.00 83.94 374 GLN A C 1
ATOM 2923 O O . GLN A 1 374 ? -23.205 17.032 27.357 1.00 83.94 374 GLN A O 1
ATOM 2928 N N . ALA A 1 375 ? -23.349 17.404 25.140 1.00 83.00 375 ALA A N 1
ATOM 2929 C CA . ALA A 1 375 ? -22.121 18.177 24.999 1.00 83.00 375 ALA A CA 1
ATOM 2930 C C . ALA A 1 375 ? -22.480 19.656 24.793 1.00 83.00 375 ALA A C 1
ATOM 2932 O O . ALA A 1 375 ? -23.418 19.978 24.057 1.00 83.00 375 ALA A O 1
ATOM 2933 N N . GLY A 1 376 ? -21.748 20.558 25.446 1.00 79.50 376 GLY A N 1
ATOM 2934 C CA . GLY A 1 376 ? -21.798 21.985 25.125 1.00 79.50 376 GLY A CA 1
ATOM 2935 C C . GLY A 1 376 ? -21.269 22.274 23.710 1.00 79.50 376 GLY A C 1
ATOM 2936 O O . GLY A 1 376 ? -20.730 21.385 23.050 1.00 79.50 376 GLY A O 1
ATOM 2937 N N . PRO A 1 377 ? -21.429 23.506 23.205 1.00 79.12 377 PRO A N 1
ATOM 2938 C CA . PRO A 1 377 ? -20.870 23.882 21.914 1.00 79.12 377 PRO A CA 1
ATOM 2939 C C . PRO A 1 377 ? -19.339 23.992 21.982 1.00 79.12 377 PRO A C 1
ATOM 2941 O O . PRO A 1 377 ? -18.799 24.545 22.938 1.00 79.12 377 PRO A O 1
ATOM 2944 N N . GLY A 1 378 ? -18.665 23.562 20.915 1.00 81.50 378 GLY A N 1
ATOM 2945 C CA . GLY A 1 378 ?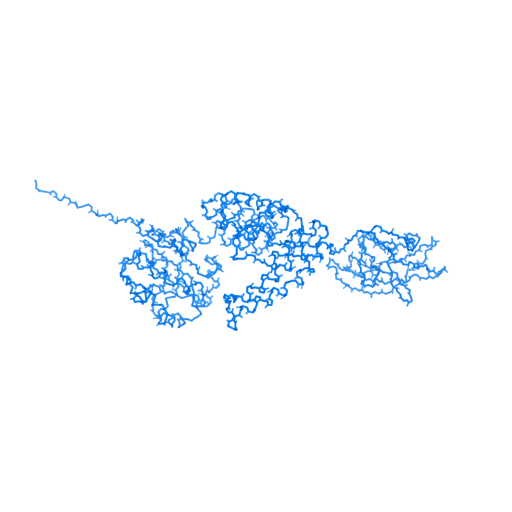 -17.213 23.686 20.767 1.00 81.50 378 GLY A CA 1
ATOM 2946 C C . GLY A 1 378 ? -16.421 22.512 21.348 1.00 81.50 378 GLY A C 1
ATOM 2947 O O . GLY A 1 378 ? -16.949 21.678 22.079 1.00 81.50 378 GLY A O 1
ATOM 2948 N N . GLU A 1 379 ? -15.143 22.448 20.980 1.00 84.06 379 GLU A N 1
ATOM 2949 C CA . GLU A 1 379 ? -14.236 21.348 21.332 1.00 84.06 379 GLU A CA 1
ATOM 2950 C C . GLU A 1 379 ? -13.999 21.246 22.843 1.00 84.06 379 GLU A C 1
ATOM 2952 O O . GLU A 1 379 ? -14.060 20.148 23.385 1.00 84.06 379 GLU A O 1
ATOM 2957 N N . ASP A 1 380 ? -13.864 22.380 23.541 1.00 86.88 380 ASP A N 1
ATOM 2958 C CA . ASP A 1 380 ? -13.661 22.435 24.998 1.00 86.88 380 ASP A CA 1
ATOM 2959 C C . ASP A 1 380 ? -14.707 21.612 25.771 1.00 86.88 380 ASP A C 1
ATOM 2961 O O . ASP A 1 380 ? -14.379 20.896 26.716 1.00 86.88 380 ASP A O 1
ATOM 2965 N N . ALA A 1 381 ? -15.967 21.640 25.327 1.00 88.06 381 ALA A N 1
ATOM 2966 C CA . ALA A 1 381 ? -17.046 20.899 25.970 1.00 88.06 381 ALA A CA 1
ATOM 2967 C C . ALA A 1 381 ? -16.937 19.374 25.784 1.00 88.06 381 ALA A C 1
ATOM 2969 O O . ALA A 1 381 ? -17.484 18.615 26.585 1.00 88.06 381 ALA A O 1
ATOM 2970 N N . LEU A 1 382 ? -16.231 18.907 24.749 1.00 89.31 382 LEU A N 1
ATOM 2971 C CA . LEU A 1 382 ? -15.980 17.483 24.521 1.00 89.31 382 LEU A CA 1
ATOM 2972 C C . LEU A 1 382 ? -14.981 16.914 25.533 1.00 89.31 382 LEU A C 1
ATOM 2974 O O . LEU A 1 382 ? -15.089 15.741 25.895 1.00 89.31 382 LEU A O 1
ATOM 2978 N N . HIS A 1 383 ? -14.059 17.737 26.044 1.00 86.88 383 HIS A N 1
ATOM 2979 C CA . HIS A 1 383 ? -13.122 17.329 27.093 1.00 86.88 383 HIS A CA 1
ATOM 2980 C C . HIS A 1 383 ? -13.822 17.086 28.436 1.00 86.88 383 HIS A C 1
ATOM 2982 O O . HIS A 1 383 ? -13.322 16.321 29.256 1.00 86.88 383 HIS A O 1
ATOM 2988 N N . GLU A 1 384 ? -14.994 17.677 28.665 1.00 86.56 384 GLU A N 1
ATOM 2989 C CA . GLU A 1 384 ? -15.752 17.530 29.914 1.00 86.56 384 GLU A CA 1
ATOM 2990 C C . GLU A 1 384 ? -16.728 16.341 29.907 1.00 86.56 384 GLU A C 1
ATOM 2992 O O . GLU A 1 384 ? -17.424 16.103 30.898 1.00 86.56 384 GLU A O 1
ATOM 2997 N N . LEU A 1 385 ? -16.792 15.574 28.811 1.00 89.69 385 LEU A N 1
ATOM 2998 C CA . LEU A 1 385 ? -17.696 14.432 28.712 1.00 89.69 385 LEU A CA 1
ATOM 2999 C C . LEU A 1 385 ? -17.401 13.390 29.799 1.00 89.69 385 LEU A C 1
ATOM 3001 O O . LEU A 1 385 ? -16.270 12.948 29.997 1.00 89.69 385 LEU A O 1
ATOM 3005 N N . GLY A 1 386 ? -18.463 12.973 30.487 1.00 90.56 386 GLY A N 1
ATOM 3006 C CA . GLY A 1 386 ? -18.441 11.887 31.462 1.00 90.56 386 GLY A CA 1
ATOM 3007 C C . GLY A 1 386 ? -18.911 10.555 30.868 1.00 90.56 386 GLY A C 1
ATOM 3008 O O . GLY A 1 386 ? -19.446 10.518 29.756 1.00 90.56 386 GLY A O 1
ATOM 3009 N N . PRO A 1 387 ? -18.730 9.442 31.600 1.00 92.31 387 PRO A N 1
ATOM 3010 C CA . PRO A 1 387 ? -19.150 8.128 31.131 1.00 92.31 387 PRO A CA 1
ATOM 3011 C C . PRO A 1 387 ? -20.677 8.028 31.047 1.00 92.31 387 PRO A C 1
ATOM 3013 O O . PRO A 1 387 ? -21.398 8.415 31.969 1.00 92.31 387 PRO A O 1
ATOM 3016 N N . ALA A 1 388 ? -21.177 7.432 29.967 1.00 90.88 388 ALA A N 1
ATOM 3017 C CA . ALA A 1 388 ? -22.576 7.053 29.830 1.00 90.88 388 ALA A CA 1
ATOM 3018 C C . ALA A 1 388 ? -22.915 5.913 30.802 1.00 90.88 388 ALA A C 1
ATOM 3020 O O . ALA A 1 388 ? -22.305 4.845 30.770 1.00 90.88 388 ALA A O 1
ATOM 3021 N N . ALA A 1 389 ? -23.932 6.109 31.645 1.00 86.25 389 ALA A N 1
ATOM 3022 C CA . ALA A 1 389 ? -24.347 5.095 32.619 1.00 86.25 389 ALA A CA 1
ATOM 3023 C C . ALA A 1 389 ? -24.944 3.836 31.959 1.00 86.25 389 ALA A C 1
ATOM 3025 O O . ALA A 1 389 ? -24.850 2.736 32.504 1.00 86.25 389 ALA A O 1
ATOM 3026 N N . ARG A 1 390 ? -25.597 4.007 30.802 1.00 87.38 390 ARG A N 1
ATOM 3027 C CA . ARG A 1 390 ? -26.178 2.944 29.970 1.00 87.38 390 ARG A CA 1
ATOM 3028 C C . ARG A 1 390 ? -25.969 3.315 28.502 1.00 87.38 390 ARG A C 1
ATOM 3030 O O . ARG A 1 390 ? -26.865 3.914 27.915 1.00 87.38 390 ARG A O 1
ATOM 3037 N N . PRO A 1 391 ? -24.777 3.058 27.946 1.00 91.50 391 PRO A N 1
ATOM 3038 C CA . PRO A 1 391 ? -24.505 3.419 26.566 1.00 91.50 391 PRO A CA 1
ATOM 3039 C C . PRO A 1 391 ? -25.417 2.629 25.620 1.00 91.50 391 PRO A C 1
ATOM 3041 O O . PRO A 1 391 ? -25.590 1.422 25.801 1.00 91.50 391 PRO A O 1
ATOM 3044 N N . ASN A 1 392 ? -25.968 3.306 24.611 1.00 92.50 392 ASN A N 1
ATOM 3045 C CA . ASN A 1 392 ? -26.605 2.654 23.467 1.00 92.50 392 ASN A CA 1
ATOM 3046 C C . ASN A 1 392 ? -25.555 1.906 22.637 1.00 92.50 392 ASN A C 1
ATOM 3048 O O . ASN A 1 392 ? -25.848 0.837 22.122 1.00 92.50 392 ASN A O 1
ATOM 3052 N N . ILE A 1 393 ? -24.335 2.451 22.539 1.00 94.94 393 ILE A N 1
ATOM 3053 C CA . ILE A 1 393 ? -23.157 1.779 21.975 1.00 94.94 393 ILE A CA 1
ATOM 3054 C C . ILE A 1 393 ? -22.000 1.923 22.949 1.00 94.94 393 ILE A C 1
ATOM 3056 O O . ILE A 1 393 ? -21.557 3.032 23.266 1.00 94.94 393 ILE A O 1
ATOM 3060 N N . GLU A 1 394 ? -21.478 0.790 23.407 1.00 95.31 394 GLU A N 1
ATOM 3061 C CA . GLU A 1 394 ? -20.312 0.780 24.278 1.00 95.31 394 GLU A CA 1
ATOM 3062 C C . GLU A 1 394 ? -19.035 1.061 23.477 1.00 95.31 394 GLU A C 1
ATOM 3064 O O . GLU A 1 394 ? -18.746 0.364 22.511 1.00 95.31 394 GLU A O 1
ATOM 3069 N N . PHE A 1 395 ? -18.254 2.064 23.879 1.00 97.56 395 PHE A N 1
ATOM 3070 C CA . PHE A 1 395 ? -16.952 2.350 23.271 1.00 97.56 395 PHE A CA 1
ATOM 3071 C C . PHE A 1 395 ? -15.852 1.616 24.050 1.00 97.56 395 PHE A C 1
ATOM 3073 O O . PHE A 1 395 ? -15.812 1.663 25.286 1.00 97.56 395 PHE A O 1
ATOM 3080 N N . VAL A 1 396 ? -14.964 0.934 23.327 1.00 97.88 396 VAL A N 1
ATOM 3081 C CA . VAL A 1 396 ? -13.870 0.119 23.867 1.00 97.88 396 VAL A CA 1
ATOM 3082 C C . VAL A 1 396 ? -12.580 0.484 23.153 1.00 97.88 396 VAL A C 1
ATOM 3084 O O . VAL A 1 396 ? -12.394 0.161 21.988 1.00 97.88 396 VAL A O 1
ATOM 3087 N N . PHE A 1 397 ? -11.668 1.148 23.847 1.00 98.12 397 PHE A N 1
ATOM 3088 C CA . PHE A 1 397 ? -10.407 1.583 23.261 1.00 98.12 397 PHE A CA 1
ATOM 3089 C C . PHE A 1 397 ? -9.285 0.688 23.765 1.00 98.12 397 PHE A C 1
ATOM 3091 O O . PHE A 1 397 ? -9.016 0.624 24.964 1.00 98.12 397 PHE A O 1
ATOM 3098 N N . VAL A 1 398 ? -8.650 -0.024 22.840 1.00 98.31 398 VAL A N 1
ATOM 3099 C CA . VAL A 1 398 ? -7.559 -0.960 23.101 1.00 98.31 398 VAL A CA 1
ATOM 3100 C C . VAL A 1 398 ? -6.253 -0.283 22.701 1.00 98.31 398 VAL A C 1
ATOM 3102 O O . VAL A 1 398 ? -5.955 -0.127 21.517 1.00 98.31 398 VAL A O 1
ATOM 3105 N N . SER A 1 399 ? -5.486 0.165 23.692 1.00 98.12 399 SER A N 1
ATOM 3106 C CA . SER A 1 399 ? -4.199 0.821 23.462 1.00 98.12 399 SER A CA 1
ATOM 3107 C C . SER A 1 399 ? -3.104 -0.197 23.127 1.00 98.12 399 SER A C 1
ATOM 3109 O O . SER A 1 399 ? -2.976 -1.234 23.784 1.00 98.12 399 SER A O 1
ATOM 3111 N N . LEU A 1 400 ? -2.299 0.134 22.114 1.00 97.31 400 LEU A N 1
ATOM 3112 C CA . LEU A 1 400 ? -1.062 -0.553 21.734 1.00 97.31 400 LEU A CA 1
ATOM 3113 C C . LEU A 1 400 ? 0.191 0.144 22.303 1.00 97.31 400 LEU A C 1
ATOM 3115 O O . LEU A 1 400 ? 1.311 -0.143 21.878 1.00 97.31 400 LEU A O 1
ATOM 3119 N N . ASP A 1 401 ? 0.023 1.095 23.226 1.00 95.81 401 ASP A N 1
ATOM 3120 C CA . ASP A 1 401 ? 1.136 1.725 23.931 1.00 95.81 401 ASP A CA 1
ATOM 3121 C C . ASP A 1 401 ? 1.866 0.699 24.804 1.00 95.81 401 ASP A C 1
ATOM 3123 O O . ASP A 1 401 ? 1.266 -0.188 25.408 1.00 95.81 401 ASP A O 1
ATOM 3127 N N . ALA A 1 402 ? 3.186 0.843 24.921 1.00 91.50 402 ALA A N 1
ATOM 3128 C CA . ALA A 1 402 ? 3.987 -0.075 25.728 1.00 91.50 402 ALA A CA 1
ATOM 3129 C C . ALA A 1 402 ? 3.751 0.095 27.241 1.00 91.50 402 ALA A C 1
ATOM 3131 O O . ALA A 1 402 ? 4.056 -0.811 28.019 1.00 91.50 402 ALA A O 1
ATOM 3132 N N . LYS A 1 403 ? 3.269 1.269 27.676 1.00 92.88 403 LYS A N 1
ATOM 3133 C CA . LYS A 1 403 ? 3.128 1.627 29.091 1.00 92.88 403 LYS A CA 1
ATOM 3134 C C . LYS A 1 403 ? 1.738 2.208 29.371 1.00 92.88 403 LYS A C 1
ATOM 3136 O O . LYS A 1 403 ? 1.375 3.202 28.746 1.00 92.88 403 LYS A O 1
ATOM 3141 N N . PRO A 1 404 ? 1.013 1.699 30.386 1.00 95.25 404 PRO A N 1
ATOM 3142 C CA . PRO A 1 404 ? -0.258 2.282 30.826 1.00 95.25 404 PRO A CA 1
ATOM 3143 C C . PRO A 1 404 ? -0.166 3.779 31.148 1.00 95.25 404 PRO A C 1
ATOM 3145 O O . PRO A 1 404 ? -1.063 4.544 30.806 1.00 95.25 404 PRO A O 1
ATOM 3148 N N . GLY A 1 405 ? 0.953 4.205 31.746 1.00 95.81 405 GLY A N 1
ATOM 3149 C CA . GLY A 1 405 ? 1.169 5.596 32.148 1.00 95.81 405 GLY A CA 1
ATOM 3150 C C . GLY A 1 405 ? 1.171 6.597 30.990 1.00 95.81 405 GLY A C 1
ATOM 3151 O O . GLY A 1 405 ? 0.784 7.744 31.197 1.00 95.81 405 GLY A O 1
ATOM 3152 N N . ASP A 1 406 ? 1.540 6.179 29.775 1.00 95.88 406 ASP A N 1
ATOM 3153 C CA . ASP A 1 406 ? 1.508 7.060 28.599 1.00 95.88 406 ASP A CA 1
ATOM 3154 C C . ASP A 1 406 ? 0.049 7.364 28.209 1.00 95.88 406 ASP A C 1
ATOM 3156 O O . ASP A 1 406 ? -0.315 8.515 27.956 1.00 95.88 406 ASP A O 1
ATOM 3160 N N . VAL A 1 407 ? -0.820 6.349 28.280 1.00 96.88 407 VAL A N 1
ATOM 3161 C CA . VAL A 1 407 ? -2.265 6.479 28.044 1.00 96.88 407 VAL A CA 1
ATOM 3162 C C . VAL A 1 407 ? -2.931 7.312 29.139 1.00 96.88 407 VAL A C 1
ATOM 3164 O O . VAL A 1 407 ? -3.753 8.179 28.852 1.00 96.88 407 VAL A O 1
ATOM 3167 N N . GLU A 1 408 ? -2.577 7.084 30.404 1.00 96.44 408 GLU A N 1
ATOM 3168 C CA . GLU A 1 408 ? -3.103 7.857 31.535 1.00 96.44 408 GLU A CA 1
ATOM 3169 C C . GLU A 1 408 ? -2.704 9.336 31.454 1.00 96.44 408 GLU A C 1
ATOM 3171 O O . GLU A 1 408 ? -3.548 10.213 31.653 1.00 96.44 408 GLU A O 1
ATOM 3176 N N . ALA A 1 409 ? -1.446 9.626 31.108 1.00 96.44 409 ALA A N 1
ATOM 3177 C CA . ALA A 1 409 ? -0.964 10.990 30.919 1.00 96.44 409 ALA A CA 1
ATOM 3178 C C . ALA A 1 409 ? -1.672 11.681 29.749 1.00 96.44 409 ALA A C 1
ATOM 3180 O O . ALA A 1 409 ? -2.131 12.815 29.900 1.00 96.44 409 ALA A O 1
ATOM 3181 N N . PHE A 1 410 ? -1.826 10.989 28.614 1.00 95.8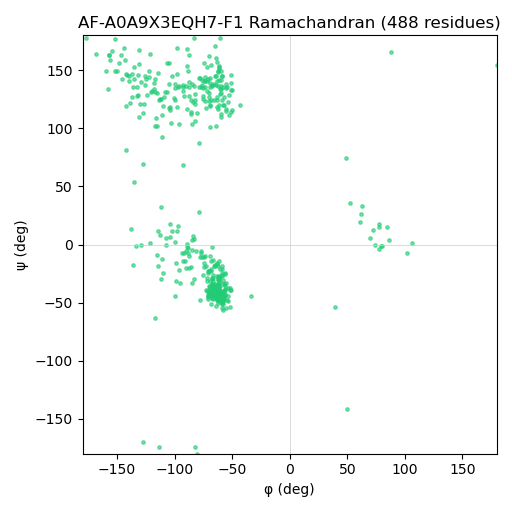8 410 PHE A N 1
ATOM 3182 C CA . PHE A 1 410 ? -2.597 11.495 27.480 1.00 95.88 410 PHE A CA 1
ATOM 3183 C C . PHE A 1 410 ? -4.034 11.823 27.891 1.00 95.88 410 PHE A C 1
ATOM 3185 O O . PHE A 1 410 ? -4.540 12.898 27.571 1.00 95.88 410 PHE A O 1
ATOM 3192 N N . ARG A 1 411 ? -4.674 10.944 28.670 1.00 94.94 411 ARG A N 1
ATOM 3193 C CA . ARG A 1 411 ? -6.052 11.159 29.117 1.00 94.94 411 ARG A CA 1
ATOM 3194 C C . ARG A 1 411 ? -6.219 12.325 30.083 1.00 94.94 411 ARG A C 1
ATOM 3196 O O . ARG A 1 411 ? -7.237 13.009 30.062 1.00 94.94 411 ARG A O 1
ATOM 3203 N N . ALA A 1 412 ? -5.218 12.558 30.924 1.00 93.50 412 ALA A N 1
ATOM 3204 C CA . ALA A 1 412 ? -5.221 13.667 31.869 1.00 93.50 412 ALA A CA 1
ATOM 3205 C C . ALA A 1 412 ? -4.943 15.028 31.208 1.00 93.50 412 ALA A C 1
ATOM 3207 O O . ALA A 1 412 ? -5.332 16.054 31.759 1.00 93.50 412 ALA A O 1
ATOM 3208 N N . GLN A 1 413 ? -4.234 15.050 30.074 1.00 91.69 413 GLN A N 1
ATOM 3209 C CA . GLN A 1 413 ? -3.706 16.284 29.477 1.00 91.69 413 GLN A CA 1
ATOM 3210 C C . GLN A 1 413 ? -4.363 16.676 28.156 1.00 91.69 413 GLN A C 1
ATOM 3212 O O . GLN A 1 413 ? -4.369 17.856 27.823 1.00 91.69 413 GLN A O 1
ATOM 3217 N N . GLN A 1 414 ? -4.838 15.698 27.385 1.00 90.19 414 GLN A N 1
ATOM 3218 C CA . GLN A 1 414 ? -5.321 15.901 26.022 1.00 90.19 414 GLN A CA 1
ATOM 3219 C C . GLN A 1 414 ? -6.804 15.563 25.936 1.00 90.19 414 GLN A C 1
ATOM 3221 O O . GLN A 1 414 ? -7.599 16.456 25.713 1.00 90.19 414 GLN A O 1
ATOM 3226 N N . TRP A 1 415 ? -7.206 14.312 26.176 1.00 93.31 415 TRP A N 1
ATOM 3227 C CA . TRP A 1 415 ? -8.593 13.870 25.970 1.00 93.31 415 TRP A CA 1
ATOM 3228 C C . TRP A 1 415 ? -9.077 12.961 27.092 1.00 93.31 415 TRP A C 1
ATOM 3230 O O . TRP A 1 415 ? -8.517 11.892 27.296 1.00 93.31 415 TRP A O 1
ATOM 3240 N N . THR A 1 416 ? -10.156 13.320 27.786 1.00 90.69 416 THR A N 1
ATOM 3241 C CA . THR A 1 416 ? -10.639 12.550 28.949 1.00 90.69 416 THR A CA 1
ATOM 3242 C C . THR A 1 416 ? -11.049 11.119 28.601 1.00 90.69 416 THR A C 1
ATOM 3244 O O . THR A 1 416 ? -10.817 10.200 29.403 1.00 90.69 416 THR A O 1
ATOM 3247 N N . MET A 1 417 ? -11.588 10.913 27.392 1.00 95.00 417 MET A N 1
ATOM 3248 C CA . MET A 1 417 ? -11.984 9.617 26.836 1.00 95.00 417 MET A CA 1
ATOM 3249 C C . MET A 1 417 ? -12.843 8.822 27.836 1.00 95.00 417 MET A C 1
ATOM 3251 O O . MET A 1 417 ? -12.355 7.878 28.468 1.00 95.00 417 MET A O 1
ATOM 3255 N N . PRO A 1 418 ? -14.115 9.196 28.037 1.00 94.25 418 PRO A N 1
ATOM 3256 C CA . PRO A 1 418 ? -14.955 8.680 29.122 1.00 94.25 418 PRO A CA 1
ATOM 3257 C C . PRO A 1 418 ? -15.544 7.279 28.870 1.00 94.25 418 PRO A C 1
ATOM 3259 O O . PRO A 1 418 ? -16.609 6.931 29.377 1.00 94.25 418 PRO A O 1
ATOM 3262 N N . TRP A 1 419 ? -14.867 6.458 28.078 1.00 95.50 419 TRP A N 1
ATOM 3263 C CA . TRP A 1 419 ? -15.292 5.115 27.695 1.00 95.50 419 TRP A CA 1
ATOM 3264 C C . TRP A 1 419 ? -14.375 4.032 28.271 1.00 95.50 419 TRP A C 1
ATOM 3266 O O . TRP A 1 419 ? -13.505 4.309 29.097 1.00 95.50 419 TRP A O 1
ATOM 3276 N N . THR A 1 420 ? -14.599 2.771 27.892 1.00 97.00 420 THR A N 1
ATOM 3277 C CA . THR A 1 420 ? -13.822 1.642 28.414 1.00 97.00 420 THR A CA 1
ATOM 3278 C C . THR A 1 420 ? -12.435 1.603 27.784 1.00 97.00 420 THR A C 1
ATOM 3280 O O . THR A 1 420 ? -12.310 1.691 26.565 1.00 97.00 420 THR A O 1
ATOM 3283 N N . HIS A 1 421 ? -11.402 1.396 28.607 1.00 97.81 421 HIS A N 1
ATOM 3284 C CA . HIS A 1 421 ? -10.010 1.321 28.161 1.00 97.81 421 HIS A CA 1
ATOM 3285 C C . HIS A 1 421 ? -9.373 -0.015 28.505 1.00 97.81 421 HIS A C 1
ATOM 3287 O O . HIS A 1 421 ? -9.401 -0.461 29.656 1.00 97.81 421 HIS A O 1
ATOM 3293 N N . ALA A 1 422 ? -8.728 -0.598 27.508 1.00 97.94 422 ALA A N 1
ATOM 3294 C CA . ALA A 1 422 ? -7.850 -1.739 27.643 1.00 97.94 422 ALA A CA 1
ATOM 3295 C C . ALA A 1 422 ? -6.453 -1.392 27.128 1.00 97.94 422 ALA A C 1
ATOM 3297 O O . ALA A 1 422 ? -6.269 -0.422 26.391 1.00 97.94 422 ALA A O 1
ATOM 3298 N N . ILE A 1 423 ? -5.475 -2.209 27.493 1.00 97.50 423 ILE A N 1
ATOM 3299 C CA . ILE A 1 423 ? -4.109 -2.100 26.993 1.00 97.50 423 ILE A CA 1
ATOM 3300 C C . ILE A 1 423 ? -3.574 -3.483 26.644 1.00 97.50 423 ILE A C 1
ATOM 3302 O O . ILE A 1 423 ? -3.761 -4.442 27.395 1.00 97.50 423 ILE A O 1
ATOM 3306 N N . VAL A 1 424 ? -2.921 -3.591 25.492 1.00 96.50 424 VAL A N 1
ATOM 3307 C CA . VAL A 1 424 ? -2.248 -4.820 25.065 1.00 96.50 424 VAL A CA 1
ATOM 3308 C C . VAL A 1 424 ? -0.915 -4.928 25.796 1.00 96.50 424 VAL A C 1
ATOM 3310 O O . VAL A 1 424 ? -0.177 -3.950 25.909 1.00 96.50 424 VAL A O 1
ATOM 3313 N N . ARG A 1 425 ? -0.582 -6.116 26.313 1.00 90.44 425 ARG A N 1
ATOM 3314 C CA . ARG A 1 425 ? 0.750 -6.324 26.895 1.00 90.44 425 ARG A CA 1
ATOM 3315 C C . ARG A 1 425 ? 1.791 -6.297 25.775 1.00 90.44 425 ARG A C 1
ATOM 3317 O O . ARG A 1 425 ? 1.520 -6.861 24.719 1.00 90.44 425 ARG A O 1
ATOM 3324 N N . PRO A 1 426 ? 2.993 -5.739 25.996 1.00 89.50 426 PRO A N 1
ATOM 3325 C CA . PRO A 1 426 ? 4.037 -5.721 24.972 1.00 89.50 426 PRO A CA 1
ATOM 3326 C C . PRO A 1 426 ? 4.314 -7.096 24.343 1.00 89.50 426 PRO A C 1
ATOM 3328 O O . PRO A 1 426 ? 4.457 -7.191 23.126 1.00 89.50 426 PRO A O 1
ATOM 3331 N N . ASP A 1 427 ? 4.298 -8.157 25.154 1.00 91.50 427 ASP A N 1
ATOM 3332 C CA . ASP A 1 427 ? 4.532 -9.537 24.704 1.00 91.50 427 ASP A CA 1
ATOM 3333 C C . ASP A 1 427 ? 3.378 -10.106 23.853 1.00 91.50 427 ASP A C 1
ATOM 3335 O O . ASP A 1 427 ? 3.592 -11.007 23.045 1.00 91.50 427 ASP A O 1
ATOM 3339 N N . ASP A 1 428 ? 2.170 -9.548 23.985 1.00 92.19 428 ASP A N 1
ATOM 3340 C CA . ASP A 1 428 ? 0.962 -9.984 23.275 1.00 92.19 428 ASP A CA 1
ATOM 3341 C C . ASP A 1 428 ? 0.762 -9.222 21.946 1.00 92.19 428 ASP A C 1
ATOM 3343 O O . ASP A 1 428 ? -0.121 -9.566 21.163 1.00 92.19 428 ASP A O 1
ATOM 3347 N N . LEU A 1 429 ? 1.566 -8.188 21.649 1.00 89.56 429 LEU A N 1
ATOM 3348 C CA . LEU A 1 429 ? 1.369 -7.344 20.460 1.00 89.56 429 LEU A CA 1
ATOM 3349 C C . LEU A 1 429 ? 1.391 -8.156 19.160 1.00 89.56 429 LEU A C 1
ATOM 3351 O O . LEU A 1 429 ? 0.522 -7.967 18.313 1.00 89.56 429 LEU A O 1
ATOM 3355 N N . ALA A 1 430 ? 2.348 -9.075 19.004 1.00 88.31 430 ALA A N 1
ATOM 3356 C CA . ALA A 1 430 ? 2.445 -9.914 17.808 1.00 88.31 430 ALA A CA 1
ATOM 3357 C C . ALA A 1 430 ? 1.213 -10.820 17.624 1.00 88.31 430 ALA A C 1
ATOM 3359 O O . ALA A 1 430 ? 0.742 -10.976 16.496 1.00 88.31 430 ALA A O 1
ATOM 3360 N N . ASP A 1 431 ? 0.662 -11.360 18.721 1.00 90.75 431 ASP A N 1
ATOM 3361 C CA . ASP A 1 431 ? -0.596 -12.117 18.693 1.00 90.75 431 ASP A CA 1
ATOM 3362 C C . ASP A 1 431 ? -1.754 -11.226 18.255 1.00 90.75 431 ASP A C 1
ATOM 3364 O O . ASP A 1 431 ? -2.527 -11.624 17.395 1.00 90.75 431 ASP A O 1
ATOM 3368 N N . VAL A 1 432 ? -1.850 -9.995 18.764 1.00 92.88 432 VAL A N 1
ATOM 3369 C CA . VAL A 1 432 ? -2.921 -9.069 18.371 1.00 92.88 432 VAL A CA 1
ATOM 3370 C C . VAL A 1 432 ? -2.878 -8.763 16.872 1.00 92.88 432 VAL A C 1
ATOM 3372 O O . VAL A 1 432 ? -3.905 -8.879 16.201 1.00 92.88 432 VAL A O 1
ATOM 3375 N N . TRP A 1 433 ? -1.705 -8.447 16.318 1.00 88.38 433 TRP A N 1
ATOM 3376 C CA . TRP A 1 433 ? -1.564 -8.214 14.876 1.00 88.38 433 TRP A CA 1
ATOM 3377 C C . TRP A 1 433 ? -1.960 -9.447 14.051 1.00 88.38 433 TRP A C 1
ATOM 3379 O O . TRP A 1 433 ? -2.674 -9.320 13.058 1.00 88.38 433 TRP A O 1
ATOM 3389 N N . GLY A 1 434 ? -1.547 -10.646 14.475 1.00 86.44 434 GLY A N 1
ATOM 3390 C CA . GLY A 1 434 ? -1.874 -11.895 13.781 1.00 86.44 434 GLY A CA 1
ATOM 3391 C C . GLY A 1 434 ? -3.347 -12.296 13.903 1.00 86.44 434 GLY A C 1
ATOM 3392 O O . GLY A 1 434 ? -3.988 -12.622 12.907 1.00 86.44 434 GLY A O 1
ATOM 3393 N N . ARG A 1 435 ? -3.901 -12.244 15.116 1.00 89.50 435 ARG A N 1
ATOM 3394 C CA . ARG A 1 435 ? -5.255 -12.704 15.444 1.00 89.50 435 ARG A CA 1
ATOM 3395 C C . ARG A 1 435 ? -6.335 -11.827 14.838 1.00 89.50 435 ARG A C 1
ATOM 3397 O O . ARG A 1 435 ? -7.374 -12.344 14.446 1.00 89.50 435 ARG A O 1
ATOM 3404 N N . PHE A 1 436 ? -6.116 -10.517 14.788 1.00 91.25 436 PHE A N 1
ATOM 3405 C CA . PHE A 1 436 ? -7.098 -9.578 14.248 1.00 91.25 436 PHE A CA 1
ATOM 3406 C C . PHE A 1 436 ? -6.801 -9.166 12.802 1.00 91.25 436 PHE A C 1
ATOM 3408 O O . PHE A 1 436 ? -7.691 -8.653 12.130 1.00 91.25 436 PHE A O 1
ATOM 3415 N N . GLY A 1 437 ? -5.586 -9.405 12.301 1.00 86.62 437 GLY A N 1
ATOM 3416 C CA . GLY A 1 437 ? -5.239 -9.262 10.885 1.00 86.62 437 GLY A CA 1
ATOM 3417 C C . GLY A 1 437 ? -5.212 -7.828 10.344 1.00 86.62 437 GLY A C 1
ATOM 3418 O O . GLY A 1 437 ? -5.019 -7.645 9.143 1.00 86.62 437 GLY A O 1
ATOM 3419 N N . PHE A 1 438 ? -5.388 -6.805 11.188 1.00 86.44 438 PHE A N 1
ATOM 3420 C CA . PHE A 1 438 ? -5.224 -5.410 10.775 1.00 86.44 438 PHE A CA 1
ATOM 3421 C C . PHE A 1 438 ? -3.739 -5.066 10.617 1.00 86.44 438 PHE A C 1
ATOM 3423 O O . PHE A 1 438 ? -2.872 -5.705 11.204 1.00 86.44 438 PHE A O 1
ATOM 3430 N N . MET A 1 439 ? -3.426 -4.054 9.808 1.00 77.69 439 MET A N 1
ATOM 3431 C CA . MET A 1 439 ? -2.033 -3.703 9.489 1.00 77.69 439 MET A CA 1
ATOM 3432 C C . MET A 1 439 ? -1.580 -2.337 9.991 1.00 77.69 439 MET A C 1
ATOM 3434 O O . MET A 1 439 ? -0.407 -1.984 9.886 1.00 77.69 439 MET A O 1
ATOM 3438 N N . GLY A 1 440 ? -2.517 -1.544 10.482 1.00 85.19 440 GLY A N 1
ATOM 3439 C CA . GLY A 1 440 ? -2.256 -0.200 10.947 1.00 85.19 440 GLY A CA 1
ATOM 3440 C C . GLY A 1 440 ? -3.328 0.227 11.925 1.00 85.19 440 GLY A C 1
ATOM 3441 O O . GLY A 1 440 ? -4.398 -0.376 12.000 1.00 85.19 440 GLY A O 1
ATOM 3442 N N . ILE A 1 441 ? -3.003 1.272 12.673 1.00 91.75 441 ILE A N 1
ATOM 3443 C CA . ILE A 1 441 ? -3.938 1.957 13.550 1.00 91.75 441 ILE A CA 1
ATOM 3444 C C . ILE A 1 441 ? -4.169 3.389 13.033 1.00 91.75 441 ILE A C 1
ATOM 3446 O O . ILE A 1 441 ? -3.250 3.984 12.463 1.00 91.75 441 ILE A O 1
ATOM 3450 N N . PRO A 1 442 ? -5.378 3.940 13.216 1.00 93.00 442 PRO A N 1
ATOM 3451 C CA . PRO A 1 442 ? -6.453 3.347 14.000 1.00 93.00 442 PRO A CA 1
ATOM 3452 C C . PRO A 1 442 ? -7.213 2.236 13.261 1.00 93.00 442 PRO A C 1
ATOM 3454 O O . PRO A 1 442 ? -7.455 2.320 12.057 1.00 93.00 442 PRO A O 1
ATOM 3457 N N . MET A 1 443 ? -7.611 1.204 14.006 1.00 93.69 443 MET A N 1
ATOM 3458 C CA . MET A 1 443 ? -8.488 0.141 13.511 1.00 93.69 443 MET A CA 1
ATOM 3459 C C . MET A 1 443 ? -9.793 0.159 14.302 1.00 93.69 443 MET A C 1
ATOM 3461 O O . MET A 1 443 ? -9.829 -0.305 15.442 1.00 93.69 443 MET A O 1
ATOM 3465 N N . GLY A 1 444 ? -10.845 0.709 13.697 1.00 94.88 444 GLY A N 1
ATOM 3466 C CA . GLY A 1 444 ? -12.187 0.768 14.266 1.00 94.88 444 GLY A CA 1
ATOM 3467 C C . GLY A 1 444 ? -13.055 -0.384 13.768 1.00 94.88 444 GLY A C 1
ATOM 3468 O O . GLY A 1 444 ? -13.066 -0.689 12.574 1.00 94.88 444 GLY A O 1
ATOM 3469 N N . VAL A 1 445 ? -13.806 -1.008 14.674 1.00 96.00 445 VAL A N 1
ATOM 3470 C CA . VAL A 1 445 ? -14.769 -2.067 14.352 1.00 96.00 445 VAL A CA 1
ATOM 3471 C C . VAL A 1 445 ? -16.052 -1.838 15.132 1.00 96.00 445 VAL A C 1
ATOM 3473 O O . VAL A 1 445 ? -16.035 -1.724 16.357 1.00 96.00 445 VAL A O 1
ATOM 3476 N N . LEU A 1 446 ? -17.176 -1.799 14.425 1.00 96.69 446 LEU A N 1
ATOM 3477 C CA . LEU A 1 446 ? -18.498 -1.776 15.036 1.00 96.69 446 LEU A CA 1
ATOM 3478 C C . LEU A 1 446 ? -19.079 -3.182 15.009 1.00 96.69 446 LEU A C 1
ATOM 3480 O O . LEU A 1 446 ? -19.194 -3.796 13.945 1.00 96.69 446 LEU A O 1
ATOM 3484 N N . VAL A 1 447 ? -19.449 -3.670 16.185 1.00 96.00 447 VAL A N 1
ATOM 3485 C CA . VAL A 1 447 ? -19.999 -5.003 16.396 1.00 96.00 447 VAL A CA 1
ATOM 3486 C C . VAL A 1 447 ? -21.422 -4.866 16.919 1.00 96.00 447 VAL A C 1
ATOM 3488 O O . VAL A 1 447 ? -21.676 -4.087 17.838 1.00 96.00 447 VAL A O 1
ATOM 3491 N N . ASP A 1 448 ? -22.354 -5.598 16.319 1.00 93.94 448 ASP A N 1
ATOM 3492 C CA . ASP A 1 448 ? -23.753 -5.616 16.738 1.00 93.94 448 ASP A CA 1
ATOM 3493 C C . ASP A 1 448 ? -24.007 -6.531 17.953 1.00 93.94 448 ASP A C 1
ATOM 3495 O O . ASP A 1 448 ? -23.111 -7.181 18.494 1.00 93.94 448 ASP A O 1
ATOM 3499 N N . GLU A 1 449 ? -25.264 -6.599 18.392 1.00 91.69 449 GLU A N 1
ATOM 3500 C CA . GLU A 1 449 ? -25.687 -7.406 19.544 1.00 91.69 449 GLU A CA 1
ATOM 3501 C C . G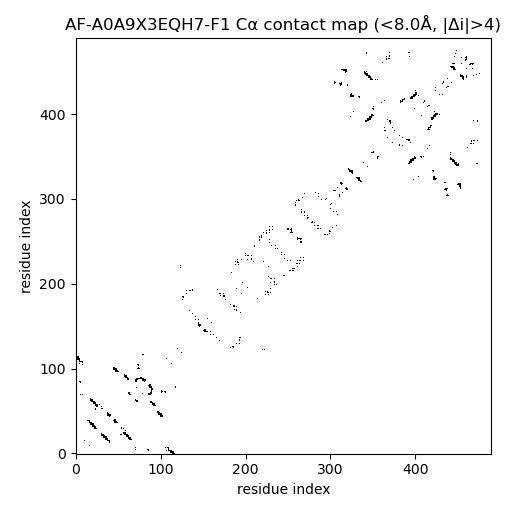LU A 1 449 ? -25.451 -8.909 19.372 1.00 91.69 449 GLU A C 1
ATOM 3503 O O . GLU A 1 449 ? -25.233 -9.618 20.362 1.00 91.69 449 GLU A O 1
ATOM 3508 N N . ALA A 1 450 ? -25.495 -9.392 18.128 1.00 91.75 450 ALA A N 1
ATOM 3509 C CA . ALA A 1 450 ? -25.238 -10.784 17.787 1.00 91.75 450 ALA A CA 1
ATOM 3510 C C . ALA A 1 450 ? -23.735 -11.114 17.794 1.00 91.75 450 ALA A C 1
ATOM 3512 O O . ALA A 1 450 ? -23.367 -12.285 17.696 1.00 91.75 450 ALA A O 1
ATOM 3513 N N . GLY A 1 451 ? -22.868 -10.109 17.956 1.00 93.31 451 GLY A N 1
ATOM 3514 C CA . GLY A 1 451 ? -21.421 -10.261 17.867 1.00 93.31 451 GLY A CA 1
ATOM 3515 C C . GLY A 1 451 ? -20.901 -10.185 16.431 1.00 93.31 451 GLY A C 1
ATOM 3516 O O . GLY A 1 451 ? -19.762 -10.580 16.188 1.00 93.31 451 GLY A O 1
ATOM 3517 N N . THR A 1 452 ? -21.711 -9.704 15.485 1.00 94.06 452 THR A N 1
ATOM 3518 C CA . THR A 1 452 ? -21.364 -9.594 14.065 1.00 94.06 452 THR A CA 1
ATOM 3519 C C . THR A 1 452 ? -20.726 -8.242 13.781 1.00 94.06 452 THR A C 1
ATOM 3521 O O . THR A 1 452 ? -21.210 -7.206 14.231 1.00 94.06 452 THR A O 1
ATOM 3524 N N . VAL A 1 453 ? -19.652 -8.230 12.999 1.00 93.56 453 VAL A N 1
ATOM 3525 C CA . VAL A 1 453 ? -19.043 -7.001 12.488 1.00 93.56 453 VAL A CA 1
ATOM 3526 C C . VAL A 1 453 ? -19.980 -6.359 11.466 1.00 93.56 453 VAL A C 1
ATOM 3528 O O . VAL A 1 453 ? -20.274 -6.955 10.429 1.00 93.56 453 VAL A O 1
ATOM 3531 N N . VAL A 1 454 ? -20.416 -5.130 11.728 1.00 92.31 454 VAL A N 1
ATOM 3532 C CA . VAL A 1 454 ? -21.325 -4.379 10.844 1.00 92.31 454 VAL A CA 1
ATOM 3533 C C . VAL A 1 454 ? -20.647 -3.199 10.152 1.00 92.31 454 VAL A C 1
ATOM 3535 O O . VAL A 1 454 ? -21.063 -2.829 9.057 1.00 92.31 454 VAL A O 1
ATOM 3538 N N . ALA A 1 455 ? -19.569 -2.660 10.730 1.00 91.25 455 ALA A N 1
ATOM 3539 C CA . ALA A 1 455 ? -18.763 -1.614 10.104 1.00 91.25 455 ALA A CA 1
ATOM 3540 C C . ALA A 1 455 ? -17.279 -1.693 10.485 1.00 91.25 455 ALA A C 1
ATOM 3542 O O . ALA A 1 455 ? -16.918 -2.252 11.524 1.00 91.25 455 ALA A O 1
ATOM 3543 N N . LEU A 1 456 ? -16.432 -1.134 9.619 1.00 89.19 456 LEU A N 1
ATOM 3544 C CA . LEU A 1 456 ? -14.970 -1.094 9.737 1.00 89.19 456 LEU A CA 1
ATOM 3545 C C . LEU A 1 456 ? -14.457 0.328 9.509 1.00 89.19 456 LEU A C 1
ATOM 3547 O O . LEU A 1 456 ? -15.216 1.165 9.034 1.00 89.19 456 LEU A O 1
ATOM 3551 N N . SER A 1 457 ? -13.184 0.583 9.829 1.00 82.00 457 SER A N 1
ATOM 3552 C CA . SER A 1 457 ? -12.538 1.906 9.861 1.00 82.00 457 SER A CA 1
ATOM 3553 C C . SER A 1 457 ? -13.011 2.929 8.821 1.00 82.00 457 SER A C 1
ATOM 3555 O O . SER A 1 457 ? -13.240 4.066 9.205 1.00 82.00 457 SER A O 1
ATOM 3557 N N . SER A 1 458 ? -13.185 2.563 7.545 1.00 71.62 458 SER A N 1
ATOM 3558 C CA . SER A 1 458 ? -13.655 3.490 6.498 1.00 71.62 458 SER A CA 1
ATOM 3559 C C . SER A 1 458 ? -15.007 4.139 6.801 1.00 71.62 458 SER A C 1
ATOM 3561 O O . SER A 1 458 ? -15.226 5.287 6.446 1.00 71.62 458 SER A O 1
ATOM 3563 N N . ASP A 1 459 ? -15.901 3.419 7.472 1.00 79.75 459 ASP A N 1
ATOM 3564 C CA . ASP A 1 459 ? -17.253 3.885 7.804 1.00 79.75 459 ASP A CA 1
ATOM 3565 C C . ASP A 1 459 ? -17.320 4.519 9.193 1.00 79.75 459 ASP A C 1
ATOM 3567 O O . ASP A 1 459 ? -18.366 4.983 9.643 1.00 79.75 459 ASP A O 1
ATOM 3571 N N . LEU A 1 460 ? -16.222 4.424 9.936 1.00 87.25 460 LEU A N 1
ATOM 3572 C CA . LEU A 1 460 ? -16.133 4.811 11.334 1.00 87.25 460 LEU A CA 1
ATOM 3573 C C . LEU A 1 460 ? -15.236 6.039 11.468 1.00 87.25 460 LEU A C 1
ATOM 3575 O O . LEU A 1 460 ? -14.537 6.177 12.468 1.00 87.25 460 LEU A O 1
ATOM 3579 N N . ARG A 1 461 ? -15.236 6.906 10.453 1.00 85.38 461 ARG A N 1
ATOM 3580 C CA . ARG A 1 461 ? -14.490 8.166 10.380 1.00 85.38 461 ARG A CA 1
ATOM 3581 C C . ARG A 1 461 ? -15.277 9.210 9.596 1.00 85.38 461 ARG A C 1
ATOM 3583 O O . ARG A 1 461 ? -16.181 8.859 8.835 1.00 85.38 461 ARG A O 1
ATOM 3590 N N . ASP A 1 462 ? -14.866 10.460 9.758 1.00 81.50 462 ASP A N 1
ATOM 3591 C CA . ASP A 1 462 ? -15.367 11.625 9.048 1.00 81.50 462 ASP A CA 1
ATOM 3592 C C . ASP A 1 462 ? -16.914 11.700 9.060 1.00 81.50 462 ASP A C 1
ATOM 3594 O O . ASP A 1 462 ? -17.587 11.380 10.045 1.00 81.50 462 ASP A O 1
ATOM 3598 N N . ASP A 1 463 ? -17.514 12.129 7.950 1.00 80.81 463 ASP A N 1
ATOM 3599 C CA . ASP A 1 463 ? -18.960 12.341 7.845 1.00 80.81 463 ASP A CA 1
ATOM 3600 C C . ASP A 1 463 ? -19.789 11.046 8.017 1.00 80.81 463 ASP A C 1
ATOM 3602 O O . ASP A 1 463 ? -20.987 11.117 8.308 1.00 80.81 463 ASP A O 1
ATOM 3606 N N . GLU A 1 464 ? -19.166 9.866 7.902 1.00 83.06 464 GLU A N 1
ATOM 3607 C CA . GLU A 1 464 ? -19.829 8.557 7.987 1.00 83.06 464 GLU A CA 1
ATOM 3608 C C . GLU A 1 464 ? -19.893 7.984 9.414 1.00 83.06 464 GLU A C 1
ATOM 3610 O O . GLU A 1 464 ? -20.771 7.161 9.704 1.00 83.06 464 GLU A O 1
ATOM 3615 N N . LEU A 1 465 ? -19.043 8.445 10.344 1.00 88.62 465 LEU A N 1
ATOM 3616 C CA . LEU A 1 465 ? -18.943 7.870 11.694 1.00 88.62 465 LEU A CA 1
ATOM 3617 C C . LEU A 1 465 ? -20.280 7.900 12.448 1.00 88.62 465 LEU A C 1
ATOM 3619 O O . LEU A 1 465 ? -20.783 6.876 12.924 1.00 88.62 465 LEU A O 1
ATOM 3623 N N . VAL A 1 466 ? -20.871 9.088 12.591 1.00 89.38 466 VAL A N 1
ATOM 3624 C CA . VAL A 1 466 ? -22.101 9.267 13.377 1.00 89.38 466 VAL A CA 1
ATOM 3625 C C . VAL A 1 466 ? -23.307 8.578 12.725 1.00 89.38 466 VAL A C 1
ATOM 3627 O O . VAL A 1 466 ? -24.051 7.906 13.453 1.00 89.38 466 VAL A O 1
ATOM 3630 N N . PRO A 1 467 ? -23.550 8.708 11.403 1.00 88.81 467 PRO A N 1
ATOM 3631 C CA . PRO A 1 467 ? -24.592 7.946 10.717 1.00 88.81 467 PRO A CA 1
ATOM 3632 C C . PRO A 1 467 ? -24.479 6.434 10.937 1.00 88.81 467 PRO A C 1
ATOM 3634 O O . PRO A 1 467 ? -25.462 5.811 11.354 1.00 88.81 467 PRO A O 1
ATOM 3637 N N . THR A 1 468 ? -23.284 5.868 10.751 1.00 89.50 468 THR A N 1
ATOM 3638 C CA . THR A 1 468 ? -23.025 4.428 10.879 1.00 89.50 468 THR A CA 1
ATOM 3639 C C . THR A 1 468 ? -23.303 3.929 12.295 1.00 89.50 468 THR A C 1
ATOM 3641 O O . THR A 1 468 ? -24.054 2.968 12.494 1.00 89.50 468 THR A O 1
ATOM 3644 N N . LEU A 1 469 ? -22.782 4.625 13.312 1.00 91.12 469 LEU A N 1
ATOM 3645 C CA . LEU A 1 469 ? -23.040 4.275 14.709 1.00 91.12 469 LEU A CA 1
ATOM 3646 C C . LEU A 1 469 ? -24.536 4.378 15.052 1.00 91.12 469 LEU A C 1
ATOM 3648 O O . LEU A 1 469 ? -25.101 3.483 15.677 1.00 91.12 469 LEU A O 1
ATOM 3652 N N . ARG A 1 470 ? -25.232 5.432 14.610 1.00 88.44 470 ARG A N 1
ATOM 3653 C CA . ARG A 1 470 ? -26.673 5.584 14.881 1.00 88.44 470 ARG A CA 1
ATOM 3654 C C . ARG A 1 470 ? -27.517 4.487 14.248 1.00 88.44 470 ARG A C 1
ATOM 3656 O O . ARG A 1 470 ? -28.523 4.093 14.840 1.00 88.44 470 ARG A O 1
ATOM 3663 N N . GLN A 1 471 ? -27.145 4.013 13.063 1.00 85.44 471 GLN A N 1
ATOM 3664 C CA . GLN A 1 471 ? -27.840 2.905 12.418 1.00 85.44 471 GLN A CA 1
ATOM 3665 C C . GLN A 1 471 ? -27.761 1.637 13.277 1.00 85.44 471 GLN A C 1
ATOM 3667 O O . GLN A 1 471 ? -28.793 1.008 13.515 1.00 85.44 471 GLN A O 1
ATOM 3672 N N . ALA A 1 472 ? -26.580 1.313 13.808 1.00 82.12 472 ALA A N 1
ATOM 3673 C CA . ALA A 1 472 ? -26.407 0.164 14.695 1.00 82.12 472 ALA A CA 1
ATOM 3674 C C . ALA A 1 472 ? -27.171 0.325 16.020 1.00 82.12 472 ALA A C 1
ATOM 3676 O O . ALA A 1 472 ? -27.865 -0.599 16.434 1.00 82.12 472 ALA A O 1
ATOM 3677 N N . ALA A 1 473 ? -27.135 1.513 16.636 1.00 79.44 473 ALA A N 1
ATOM 3678 C CA . ALA A 1 473 ? -27.856 1.796 17.884 1.00 79.44 473 ALA A CA 1
ATOM 3679 C C . ALA A 1 473 ? -29.387 1.652 17.756 1.00 79.44 473 ALA A C 1
ATOM 3681 O O . ALA A 1 473 ? -30.077 1.374 18.732 1.00 79.44 473 ALA A O 1
ATOM 3682 N N . ARG A 1 474 ? -29.941 1.870 16.555 1.00 74.12 474 ARG A N 1
ATOM 3683 C CA . ARG A 1 474 ? -31.386 1.766 16.280 1.00 74.12 474 ARG A CA 1
ATOM 3684 C C . ARG A 1 474 ? -31.841 0.358 15.904 1.00 74.12 474 ARG A C 1
ATOM 3686 O O . ARG A 1 474 ? -33.035 0.083 15.989 1.00 74.12 474 ARG A O 1
ATOM 3693 N N . ALA A 1 475 ? -30.928 -0.503 15.457 1.00 62.06 475 ALA A N 1
ATOM 3694 C CA . ALA A 1 475 ? -31.234 -1.876 15.058 1.00 62.06 475 ALA A CA 1
ATOM 3695 C C . ALA A 1 475 ? -31.507 -2.803 16.260 1.00 62.06 475 ALA A C 1
ATOM 3697 O O . ALA A 1 475 ? -32.029 -3.900 16.069 1.00 62.06 475 ALA A O 1
ATOM 3698 N N . THR A 1 476 ? -31.222 -2.344 17.484 1.00 52.94 476 THR A N 1
ATOM 3699 C CA . THR A 1 476 ? -31.619 -2.976 18.746 1.00 52.94 476 THR A CA 1
ATOM 3700 C C . THR A 1 476 ? -33.140 -3.171 18.800 1.00 52.94 476 THR A C 1
ATOM 3702 O O . THR A 1 476 ? -33.885 -2.184 18.850 1.00 52.94 476 THR A O 1
ATOM 3705 N N . PRO A 1 477 ? -33.660 -4.414 18.820 1.00 41.28 477 PRO A N 1
ATOM 3706 C CA . PRO A 1 477 ? -35.080 -4.640 19.023 1.00 41.28 477 PRO A CA 1
ATOM 3707 C C . PRO A 1 477 ? -35.452 -4.128 20.414 1.00 41.28 477 PRO A C 1
ATOM 3709 O O . PRO A 1 477 ? -34.959 -4.632 21.424 1.00 41.28 477 PRO A O 1
ATOM 3712 N N . ALA A 1 478 ? -36.342 -3.135 20.482 1.00 37.97 478 ALA A N 1
ATOM 3713 C CA . ALA A 1 478 ? -36.957 -2.726 21.736 1.00 37.97 478 ALA A CA 1
ATOM 3714 C C . ALA A 1 478 ? -37.509 -3.979 22.430 1.00 37.97 478 ALA A C 1
ATOM 3716 O O . ALA A 1 478 ? -38.380 -4.657 21.879 1.00 37.97 478 ALA A O 1
ATOM 3717 N N . ALA A 1 479 ? -36.958 -4.305 23.603 1.00 36.47 479 ALA A N 1
ATOM 3718 C CA . ALA A 1 479 ? -37.349 -5.462 24.391 1.00 36.47 479 ALA A CA 1
ATOM 3719 C C . ALA A 1 479 ? -38.879 -5.577 24.416 1.00 36.47 479 ALA A C 1
ATOM 3721 O O . ALA A 1 479 ? -39.572 -4.649 24.841 1.00 36.47 479 ALA A O 1
ATOM 3722 N N . ALA A 1 480 ? -39.397 -6.700 23.913 1.00 32.78 480 ALA A N 1
ATOM 3723 C CA . ALA A 1 480 ? -40.821 -6.975 23.880 1.00 32.78 480 ALA A CA 1
ATOM 3724 C C . ALA A 1 480 ? -41.396 -6.791 25.291 1.00 32.78 480 ALA A C 1
ATOM 3726 O O . ALA A 1 480 ? -41.087 -7.553 26.209 1.00 32.78 480 ALA A O 1
ATOM 3727 N N . ILE A 1 481 ? -42.218 -5.756 25.466 1.00 33.81 481 ILE A N 1
ATOM 3728 C CA . ILE A 1 481 ? -42.991 -5.544 26.686 1.00 33.81 481 ILE A CA 1
ATOM 3729 C C . ILE A 1 481 ? -43.859 -6.800 26.861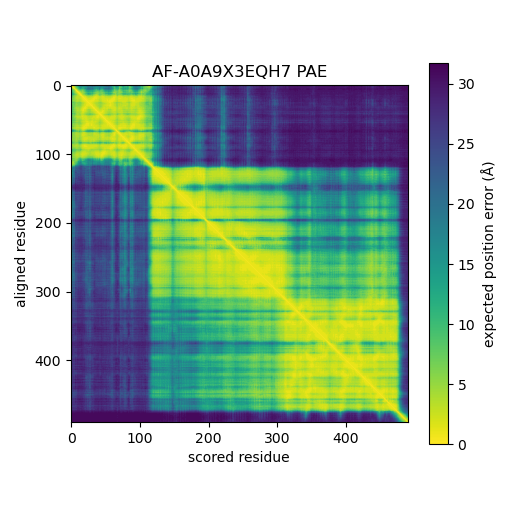 1.00 33.81 481 ILE A C 1
ATOM 3731 O O . ILE A 1 481 ? -44.660 -7.096 25.968 1.00 33.81 481 ILE A O 1
ATOM 3735 N N . PRO A 1 482 ? -43.732 -7.563 27.964 1.00 34.47 482 PRO A N 1
ATOM 3736 C CA . PRO A 1 482 ? -44.571 -8.729 28.162 1.00 34.47 482 PRO A CA 1
ATOM 3737 C C . PRO A 1 482 ? -46.020 -8.257 28.267 1.00 34.47 482 PRO A C 1
ATOM 3739 O O . PRO A 1 482 ? -46.349 -7.396 29.088 1.00 34.47 482 PRO A O 1
ATOM 3742 N N . ALA A 1 483 ? -46.885 -8.804 27.413 1.00 33.31 483 ALA A N 1
ATOM 3743 C CA . ALA A 1 483 ? -48.308 -8.516 27.437 1.00 33.31 483 ALA A CA 1
ATOM 3744 C C . ALA A 1 483 ? -48.855 -8.769 28.851 1.00 33.31 483 ALA A C 1
ATOM 3746 O O . ALA A 1 483 ? -48.728 -9.871 29.389 1.00 33.31 483 ALA A O 1
ATOM 3747 N N . ARG A 1 484 ? -49.463 -7.737 29.455 1.00 35.00 484 ARG A N 1
ATOM 3748 C CA . ARG A 1 484 ? -50.223 -7.860 30.705 1.00 35.00 484 ARG A CA 1
ATOM 3749 C C . ARG A 1 484 ? -51.228 -8.995 30.539 1.00 35.00 484 ARG A C 1
ATOM 3751 O O . ARG A 1 484 ? -52.172 -8.888 29.760 1.00 35.00 484 ARG A O 1
ATOM 3758 N N . THR A 1 485 ? -51.037 -10.058 31.308 1.00 40.00 485 THR A N 1
ATOM 3759 C CA . THR A 1 485 ? -52.043 -11.085 31.532 1.00 40.00 485 THR A CA 1
ATOM 3760 C C . THR A 1 485 ? -53.267 -10.421 32.155 1.00 40.00 485 THR A C 1
ATOM 3762 O O . THR A 1 485 ? -53.243 -9.945 33.291 1.00 40.00 485 THR A O 1
ATOM 3765 N N . ALA A 1 486 ? -54.350 -10.341 31.385 1.00 36.22 486 ALA A N 1
ATOM 3766 C CA . ALA A 1 486 ? -55.657 -10.004 31.918 1.00 36.22 486 ALA A CA 1
ATOM 3767 C C . ALA A 1 486 ? -56.121 -11.183 32.782 1.00 36.22 486 ALA A C 1
ATOM 3769 O O . ALA A 1 486 ? -56.545 -12.223 32.281 1.00 36.22 486 ALA A O 1
ATOM 3770 N N . ALA A 1 487 ? -55.980 -11.018 34.095 1.00 37.44 487 ALA A N 1
ATOM 3771 C CA . ALA A 1 487 ? -56.626 -11.856 35.085 1.00 37.44 487 ALA A CA 1
ATOM 3772 C C . ALA A 1 487 ? -58.145 -11.749 34.896 1.00 37.44 487 ALA A C 1
ATOM 3774 O O . ALA A 1 487 ? -58.735 -10.690 35.108 1.00 37.44 487 ALA A O 1
ATOM 3775 N N . GLY A 1 488 ? -58.767 -12.847 34.474 1.00 40.88 488 GLY A N 1
ATOM 3776 C CA . GLY A 1 488 ? -60.212 -12.999 34.542 1.00 40.88 488 GLY A CA 1
ATOM 3777 C C . GLY A 1 488 ? -60.666 -13.189 35.987 1.00 40.88 488 GLY A C 1
ATOM 3778 O O . GLY A 1 488 ? -60.007 -13.895 36.754 1.00 40.88 488 GLY A O 1
ATOM 3779 N N . ARG A 1 489 ? -61.796 -12.564 36.334 1.00 31.06 489 ARG A N 1
ATOM 3780 C CA . ARG A 1 489 ? -62.785 -13.023 37.328 1.00 31.06 489 ARG A CA 1
ATOM 3781 C C . ARG A 1 489 ? -63.943 -12.017 37.444 1.00 31.06 489 ARG A C 1
ATOM 3783 O O . ARG A 1 489 ? -63.670 -10.821 37.339 1.00 31.06 489 ARG A O 1
ATOM 3790 N N . PRO A 1 490 ? -65.149 -12.441 37.862 1.00 37.22 490 PRO A N 1
ATOM 3791 C CA . PRO A 1 490 ? -65.790 -13.754 37.744 1.00 37.22 490 PRO A CA 1
ATOM 3792 C C . PRO A 1 490 ? -66.792 -13.831 36.581 1.00 37.22 490 PRO A C 1
ATOM 3794 O O . PRO A 1 490 ? -67.312 -12.773 36.161 1.00 37.22 490 PRO A O 1
#

Organism: NCBI:txid889268

InterPro domains:
  IPR012336 Thioredoxin-like fold [PF13905] (342-453)
  IPR013766 Thioredoxin domain [PS51352] (313-478)
  IPR017937 Thioredoxin, conserved site [PS00194] (345-363)
  IPR036249 Thioredoxin-like superfamily [SSF52833] (314-463)
  IPR050553 Thioredoxin family ResA/DsbE subfamily [PTHR42852] (279-372)

Mean predicted aligned error: 15.37 Å

Foldseek 3Di:
DWDFFAADDDDDPPDWWKKWKFFAAPVRDTDDIDIDTFPQDPVRWTKDFCPVPDPRGQKMWMWTDDDPDTAEFLDAPDWDDPVPRHTTGMHGCVPPGMDIGDPVSDDHGPDIDDDDDDDQDPLSVLLVVLCVVLQVVLVVLQVVQQDPVRDRHDDDPVSVVVNVVSLVVQLVVLCPDPDPSSSVSSLLSSCVRNPPQDDLVVLVVSLVVCLVDPQLQPLSCLSRLCNLVSLLSNCVPDDPVSVVSNLVSLVRNLVHLNQSNNLSSLLSQLVVCVVVVVLVSLVVSLVSLPPPSNPPPPSSLVSCLVRVPPHQDDFQDFHDWDWFAFLDPPDHTDTPVVQAQAKEKEWEEEPPDPVRLVQQQVVLVLQCLQQVHDFDPDSVSSQVDAARPDGLYAYEYEYADQDSVRVVVCCVPPHVPRGTYGYHHPVCVVVVCVNNSDDDPGWMFIAANNNGTNDIDVQCGDPNNNVSSNVRSVVNPDPPDPPPPDDDDD

Solvent-accessible surface area (backbone atoms only — not comparable to full-atom values): 27892 Å² total; per-residue (Å²): 86,82,42,63,58,66,81,75,84,77,78,62,96,89,55,65,49,37,28,41,40,35,31,17,32,92,84,70,44,83,75,50,73,51,78,48,71,20,48,68,42,95,89,72,32,28,41,36,81,44,83,84,58,58,94,66,47,43,31,40,35,31,25,38,45,57,106,86,54,67,33,55,54,67,67,57,80,46,67,42,79,66,86,80,84,43,31,32,18,27,34,72,39,82,96,54,62,59,47,79,43,47,77,83,69,42,77,64,60,80,44,78,39,83,44,83,85,80,66,84,48,73,58,58,46,49,35,49,54,49,45,69,62,47,35,60,57,45,50,54,56,55,52,72,31,36,45,99,85,70,47,77,48,86,66,50,75,67,53,49,53,53,49,54,51,52,51,51,52,54,51,50,58,22,66,64,42,89,49,71,67,50,21,51,48,28,50,51,44,44,44,71,56,56,65,67,84,86,45,70,69,61,37,46,52,55,41,57,49,41,76,74,70,55,65,53,68,49,78,73,46,66,84,47,56,52,58,48,55,57,48,44,61,46,50,80,78,50,56,70,73,58,38,52,55,51,51,54,48,31,57,49,17,41,69,27,88,46,54,68,40,11,48,48,17,44,47,48,55,34,54,57,26,54,78,66,69,35,62,71,58,30,53,58,53,46,56,58,54,68,37,78,85,38,64,96,35,69,65,41,55,56,45,38,55,74,60,40,92,81,40,47,66,41,74,82,33,62,53,73,82,48,75,32,47,28,53,55,87,91,50,73,62,46,44,46,79,84,43,64,71,39,33,33,37,38,34,38,32,36,90,87,34,64,69,38,60,70,44,44,68,59,52,45,52,35,52,28,69,54,40,76,48,90,64,58,85,63,72,74,33,50,51,68,50,69,60,65,93,73,48,51,50,41,49,36,38,36,28,68,41,84,45,64,65,60,56,53,50,42,30,76,75,73,45,50,67,49,58,47,51,23,34,47,53,70,88,46,46,68,54,50,42,65,66,48,35,58,91,63,68,56,40,37,38,34,28,38,38,89,38,30,20,74,42,44,42,84,44,60,38,78,91,39,25,53,59,50,51,43,53,58,52,64,68,58,75,76,76,79,76,78,76,79,79,80,80,84,82,134

Radius of gyration: 33.9 Å; Cα contacts (8 Å, |Δi|>4): 735; chains: 1; bounding box: 120×61×80 Å

pLDDT: mean 84.55, std 13.3, range [31.06, 98.31]